Protein AF-A0A8C3KR02-F1 (afdb_monomer)

Sequence (497 aa):
MSRQSVCRSFGGGSRRGYSSCSAIGGGFGGGGGRSRSSYSSFSMSRGFGGGGRCGGFTSKSLHNMGGRMGGFGGPGFGMAGFGGPGRGGPGIQPVQVDTALLQPVHVEIDPQIQQVKNQEKEQIKTLNNQFASFIDKVRFLEQQNKVLSTKWELLQQQGPSGPRKNLDVIFENYIQNLRRQLDAVLGQRGQLESELQNMQQYVEEFKTKYEEEINRRTTAENEFVVLKKDVDCAYMTKVELEAKVGALTDQINFLRCIYEEVRMQTISRDLSVVVSMDNNRHLDLDSIIEEVRRQYEQIAQSSRAEAEAWYQSQYEQLQTTAGRHGDSLRNTKIEIQELTRNIQRLRAEIENVKKQNQQLQAAIAEAEERGEMALKDARVKLEELEGALSKDKEELARLLKEYQELLNIKIALDVEIAMYRKLLEGEENSGTPPLAEPVVEHLLSWLPEGLTAPGWSTWAAPGVLEAGAPSGAVASSSPCPCSPSHLVTPQAHMDFS

Radius of gyration: 73.7 Å; Cα contacts (8 Å, |Δi|>4): 3; chains: 1; bounding box: 179×79×210 Å

InterPro domains:
  IPR003054 Keratin, type II [PR01276] (122-130)
  IPR003054 Keratin, type II [PR01276] (149-161)
  IPR003054 Keratin, type II [PR01276] (196-209)
  IPR003054 Keratin, type II [PR01276] (210-229)
  IPR003054 Keratin, type II [PR01276] (319-336)
  IPR003054 Keratin, type II [PR01276] (370-385)
  IPR032444 Keratin type II head [PF16208] (69-116)
  IPR039008 Intermediate filament, rod domain [PF00038] (119-429)
  IPR039008 Intermediate filament, rod domain [PS51842] (120-431)
  IPR039008 Intermediate filament, rod domain [SM01391] (119-430)

Organism: NCBI:txid425635

Foldseek 3Di:
DDDDDDDDDDDDDDDDDDDDDDDDDDDDDDDDDDDDDDDDDDDDDDDDDDDDDDDDDDDDDDDDDDDDDDDDDDDDDDDDDDDDDDDDDDDDDDDDDPPPDDDDPPPPPPVVVVVVVVVVVVVVVVVVVVVVVVVVVVVVVVVVVVVVVVVVVVVVVVPPPDPDPPVVVVVVVVVVVVVVVVVVVVVVVVVVVVVVVVVVVVVVVVVVVVVVVVVVVVVVVVVVVVVVVVVVVVVVVVVVVVVVVVVVVVVVVVVVVVVVVVVVVVVVVVDDDDDDDDDDDDDPVVVVVVVVVVVVVVVVVVVVVVVVVVVVVVVVVVVVVVVVVVVVVVVVVVVVVVVVVVVVVVVVVVVVVVVVVVVVVVVVVVVVVVVVVVVVVVVVVVVVVVVVVVVVLVVVVVVVVVVVVVVVVVLVVVLVVVVVVVVVVVVVPDDDDDDDDPPVVVSVVPPPPPPPDPPDPPSPDPDDDPDPDDPDDDDDDDDDDDDDDDDDDDDDDDDDD

Mean predicted aligned error: 24.6 Å

pLDDT: mean 70.8, std 27.5, range [25.55, 98.56]

Secondary structure (DSSP, 8-state):
---------------------------------------------------------------------------------------------------S----------HHHHHHHHHHHHHHHHHHHHHHHHHHHHHHHHHHHHHHHHHHHHHHHTSS-S----HHHHHHHHHHHHHHHHHHHHHHHHHHHHHHHHHHHHHHHHHHHHHHHHHHHHHHHHHHHHHHHHHHHHHHHHHHHHHHHHHHHHHHHHHHHHHHHHHHHHHHHTT-------------HHHHHHHHHHHHHHHHHHHHHHHHHHHHHHHHHHHHHHHHHHHHHHHHHHHHHHHHHHHHHHHHHHHHHHHHHHHHHHHHHHHHHHHHHHHHHHHHHHHHHHHHHHHHHHHHHHHHHHHHHHHHHHHHHHHHHHHHHHHHHHHHS-S-------HHHHHHTTS-S----TT-SSS--------------------------------------

Solvent-accessible surface area (backbone atoms only — not comparable to full-atom values): 31986 Å² total; per-residue (Å²): 139,89,82,87,82,87,88,85,88,83,86,85,83,86,87,84,90,83,88,84,88,85,78,86,87,84,87,84,86,87,86,89,83,89,79,88,82,88,85,86,84,88,82,89,84,89,86,85,84,87,88,84,90,81,85,90,87,85,81,88,85,84,89,84,88,88,90,80,82,88,78,89,81,85,84,90,78,88,89,79,90,80,80,87,86,83,84,84,83,81,90,80,80,87,81,82,78,76,86,77,66,93,66,82,79,81,74,79,70,57,71,68,61,56,50,52,54,50,51,51,51,50,51,52,49,52,50,50,52,50,50,51,54,51,53,53,50,51,52,52,51,53,52,51,50,52,54,51,51,55,51,51,52,51,49,58,74,66,38,97,76,64,88,70,79,68,56,64,61,56,53,49,50,51,51,51,51,50,49,53,51,50,52,51,52,51,50,51,48,54,51,51,52,50,52,49,52,52,51,51,49,52,52,53,53,50,50,51,52,50,53,50,48,52,52,51,50,51,50,52,52,52,50,50,55,50,52,50,51,52,51,53,52,50,49,54,52,48,53,56,49,52,51,51,52,50,54,52,50,52,51,53,52,50,53,50,52,50,53,52,50,52,51,51,47,51,66,49,56,80,69,65,86,88,80,88,79,90,76,91,65,95,67,67,60,64,65,52,51,52,50,51,50,51,50,51,52,50,50,52,51,50,54,50,52,50,52,52,52,51,52,50,52,53,50,51,53,52,51,53,50,52,46,52,52,52,50,52,54,50,50,53,51,49,51,52,52,51,52,51,51,50,52,54,52,52,51,53,49,52,53,51,51,51,50,51,49,52,52,51,52,51,52,49,52,53,49,50,52,55,48,50,51,53,49,50,55,51,49,53,54,48,53,53,52,51,53,49,51,51,50,54,51,52,50,50,56,48,52,52,50,55,49,52,53,51,50,52,52,50,54,52,50,52,52,51,53,53,51,53,50,53,54,53,56,53,66,76,54,73,87,80,90,78,78,95,68,72,66,64,63,67,53,60,71,70,52,78,94,78,79,84,71,94,75,75,84,82,80,80,77,89,82,82,88,78,83,80,77,83,88,83,83,85,81,89,79,86,81,87,85,86,89,88,87,80,90,87,86,85,83,88,83,88,82,90,130

Structure (mmCIF, N/CA/C/O backbone):
data_AF-A0A8C3KR02-F1
#
_entry.id   AF-A0A8C3KR02-F1
#
loop_
_atom_site.group_PDB
_atom_site.id
_atom_site.type_symbol
_atom_site.label_atom_id
_atom_site.label_alt_id
_atom_site.label_comp_id
_atom_site.label_asym_id
_atom_site.label_entity_id
_atom_site.label_seq_id
_atom_site.pdbx_PDB_ins_code
_atom_site.Cartn_x
_atom_site.Cartn_y
_atom_site.Cartn_z
_atom_site.occupancy
_atom_site.B_iso_or_equiv
_atom_site.auth_seq_id
_atom_site.auth_comp_id
_atom_site.auth_asym_id
_atom_site.auth_atom_id
_atom_site.pdbx_PDB_model_num
ATOM 1 N N . MET A 1 1 ? -36.364 31.760 49.032 1.00 43.06 1 MET A N 1
ATOM 2 C CA . MET A 1 1 ? -35.545 32.640 49.894 1.00 43.06 1 MET A CA 1
ATOM 3 C C . MET A 1 1 ? -34.137 32.644 49.330 1.00 43.06 1 MET A C 1
ATOM 5 O O . MET A 1 1 ? -33.438 31.648 49.439 1.00 43.06 1 MET A O 1
ATOM 9 N N . SER A 1 2 ? -33.793 33.709 48.611 1.00 34.50 2 SER A N 1
ATOM 10 C CA . SER A 1 2 ? -32.522 33.857 47.902 1.00 34.50 2 SER A CA 1
ATOM 11 C C . SER A 1 2 ? -31.503 34.507 48.838 1.00 34.50 2 SER A C 1
ATOM 13 O O . SER A 1 2 ? -31.826 35.515 49.468 1.00 34.50 2 SER A O 1
ATOM 15 N N . ARG A 1 3 ? -30.297 33.945 48.958 1.00 46.28 3 ARG A N 1
ATOM 16 C CA . ARG A 1 3 ? -29.168 34.595 49.637 1.00 46.28 3 ARG A CA 1
ATOM 17 C C . ARG A 1 3 ? -27.992 34.709 48.674 1.00 46.28 3 ARG A C 1
ATOM 19 O O . ARG A 1 3 ? -27.357 33.722 48.325 1.00 46.28 3 ARG A O 1
ATOM 26 N N . GLN A 1 4 ? -27.751 35.948 48.261 1.00 43.50 4 GLN A N 1
ATOM 27 C CA . GLN A 1 4 ? -26.507 36.440 47.680 1.00 43.50 4 GLN A CA 1
ATOM 28 C C . GLN A 1 4 ? -25.449 36.641 48.777 1.00 43.50 4 GLN A C 1
ATOM 30 O O . GLN A 1 4 ? -25.797 37.095 49.865 1.00 43.50 4 GLN A O 1
ATOM 35 N N . SER A 1 5 ? -24.176 36.404 48.443 1.00 36.44 5 SER A N 1
ATOM 36 C CA . SER A 1 5 ? -22.989 37.181 48.875 1.00 36.44 5 SER A CA 1
ATOM 37 C C . SER A 1 5 ? -21.743 36.511 48.265 1.00 36.44 5 SER A C 1
ATOM 39 O O . SER A 1 5 ? -21.432 35.381 48.621 1.00 36.44 5 SER A O 1
ATOM 41 N N . VAL A 1 6 ? -21.198 37.002 47.149 1.00 35.16 6 VAL A N 1
ATOM 42 C CA . VAL A 1 6 ? -20.164 38.053 47.001 1.00 35.16 6 VAL A CA 1
ATOM 43 C C . VAL A 1 6 ? -18.761 37.651 47.493 1.00 35.16 6 VAL A C 1
ATOM 45 O O . VAL A 1 6 ? -18.542 37.234 48.624 1.00 35.16 6 VAL A O 1
ATOM 48 N N . CYS A 1 7 ? -17.838 37.841 46.551 1.00 33.59 7 CYS A N 1
ATOM 49 C CA . CYS A 1 7 ? -16.420 37.528 46.437 1.00 33.59 7 CYS A CA 1
ATOM 50 C C . CYS A 1 7 ? -15.492 38.112 47.513 1.00 33.59 7 CYS A C 1
ATOM 52 O O . CYS A 1 7 ? -15.730 39.219 47.992 1.00 33.59 7 CYS A O 1
ATOM 54 N N . ARG A 1 8 ? -14.315 37.485 47.695 1.00 33.56 8 ARG A N 1
ATOM 55 C CA . ARG A 1 8 ? -13.036 38.197 47.897 1.00 33.56 8 ARG A CA 1
ATOM 56 C C . ARG A 1 8 ? -11.875 37.477 47.205 1.00 33.56 8 ARG A C 1
ATOM 58 O O . ARG A 1 8 ? -11.567 36.333 47.512 1.00 33.56 8 ARG A O 1
ATOM 65 N N . SER A 1 9 ? -11.244 38.202 46.287 1.00 32.78 9 SER A N 1
ATOM 66 C CA . SER A 1 9 ? -9.904 37.949 45.762 1.00 32.78 9 SER A CA 1
ATOM 67 C C . SER A 1 9 ? -8.890 38.638 46.680 1.00 32.78 9 SER A C 1
ATOM 69 O O . SER A 1 9 ? -9.149 39.750 47.144 1.00 32.78 9 SER A O 1
ATOM 71 N N . PHE A 1 10 ? -7.751 37.996 46.938 1.00 35.19 10 PHE A N 1
ATOM 72 C CA . PHE A 1 10 ? -6.572 38.625 47.530 1.00 35.19 10 PHE A CA 1
ATOM 73 C C . PHE A 1 10 ? -5.350 38.159 46.741 1.00 35.19 10 PHE A C 1
ATOM 75 O O . PHE A 1 10 ? -5.092 36.963 46.623 1.00 35.19 10 PHE A O 1
ATOM 82 N N . GLY A 1 11 ? -4.644 39.117 46.147 1.00 33.00 11 GLY A N 1
ATOM 83 C CA . GLY A 1 11 ? -3.400 38.885 45.429 1.00 33.00 11 GLY A CA 1
ATOM 84 C C . GLY A 1 11 ? -2.168 39.043 46.318 1.00 33.00 11 GLY A C 1
ATOM 85 O O . GLY A 1 11 ? -2.238 39.596 47.413 1.00 33.00 11 GLY A O 1
ATOM 86 N N . GLY A 1 12 ? -1.025 38.642 45.755 1.00 31.91 12 GLY A N 1
ATOM 87 C CA . GLY A 1 12 ? 0.274 39.247 46.049 1.00 31.91 12 GLY A CA 1
ATOM 88 C C . GLY A 1 12 ? 1.357 38.311 46.592 1.00 31.91 12 GLY A C 1
ATOM 89 O O . GLY A 1 12 ? 1.316 37.925 47.751 1.00 31.91 12 GLY A O 1
ATOM 90 N N . GLY A 1 13 ? 2.415 38.111 45.792 1.00 30.73 13 GLY A N 1
ATOM 91 C CA . GLY A 1 13 ? 3.779 38.319 46.302 1.00 30.73 13 GLY A CA 1
ATOM 92 C C . GLY A 1 13 ? 4.777 37.150 46.317 1.00 30.73 13 GLY A C 1
ATOM 93 O O . GLY A 1 13 ? 4.889 36.444 47.303 1.00 30.73 13 GLY A O 1
ATOM 94 N N . SER A 1 14 ? 5.647 37.140 45.296 1.00 33.50 14 SER A N 1
ATOM 95 C CA . SER A 1 14 ? 7.126 37.070 45.383 1.00 33.50 14 SER A CA 1
ATOM 96 C C . SER A 1 14 ? 7.894 35.808 45.860 1.00 33.50 14 SER A C 1
ATOM 98 O O . SER A 1 14 ? 7.999 35.529 47.046 1.00 33.50 14 SER A O 1
ATOM 100 N N . ARG A 1 15 ? 8.702 35.306 44.902 1.00 35.88 15 ARG A N 1
ATOM 101 C CA . ARG A 1 15 ? 10.182 35.116 44.924 1.00 35.88 15 ARG A CA 1
ATOM 102 C C . ARG A 1 15 ? 10.842 33.817 45.445 1.00 35.88 15 ARG A C 1
ATOM 104 O O . ARG A 1 15 ? 10.604 33.366 46.552 1.00 35.88 15 ARG A O 1
ATOM 111 N N . ARG A 1 16 ? 11.888 33.463 44.662 1.00 35.78 16 ARG A N 1
ATOM 112 C CA . ARG A 1 16 ? 13.073 32.585 44.871 1.00 35.78 16 ARG A CA 1
ATOM 113 C C . ARG A 1 16 ? 12.805 31.079 44.719 1.00 35.78 16 ARG A C 1
ATOM 115 O O . ARG A 1 16 ? 11.936 30.547 45.378 1.00 35.78 16 ARG A O 1
ATOM 122 N N . GLY A 1 17 ? 13.477 30.314 43.855 1.00 31.92 17 GLY A N 1
ATOM 123 C CA . GLY A 1 17 ? 14.781 30.476 43.208 1.00 31.92 17 GLY A CA 1
ATOM 124 C C . GLY A 1 17 ? 15.838 29.681 43.973 1.00 31.92 17 GLY A C 1
ATOM 125 O O . GLY A 1 17 ? 16.408 30.221 44.912 1.00 31.92 17 GLY A O 1
ATOM 126 N N . TYR A 1 18 ? 16.098 28.439 43.552 1.00 31.58 18 TYR A N 1
ATOM 127 C CA . TYR A 1 18 ? 17.292 27.675 43.920 1.00 31.58 18 TYR A CA 1
ATOM 128 C C . TYR A 1 18 ? 17.783 26.863 42.718 1.00 31.58 18 TYR A C 1
ATOM 130 O O . TYR A 1 18 ? 17.163 25.885 42.309 1.00 31.58 18 TYR A O 1
ATOM 138 N N . SER A 1 19 ? 18.918 27.301 42.177 1.00 34.81 19 SER A N 1
ATOM 139 C CA . SER A 1 19 ? 19.877 26.459 41.465 1.00 34.81 19 SER A CA 1
ATOM 140 C C . SER A 1 19 ? 20.899 25.962 42.482 1.00 34.81 19 SER A C 1
ATOM 142 O O . SER A 1 19 ? 21.308 26.718 43.365 1.00 34.81 19 SER A O 1
ATOM 144 N N . SER A 1 20 ? 21.360 24.724 42.347 1.00 30.50 20 SER A N 1
ATOM 145 C CA . SER A 1 20 ? 22.614 24.266 42.950 1.00 30.50 20 SER A CA 1
ATOM 146 C C . SER A 1 20 ? 23.207 23.168 42.078 1.00 30.50 20 SER A C 1
ATOM 148 O O . SER A 1 20 ? 22.753 22.029 42.074 1.00 30.50 20 SER A O 1
ATOM 150 N N . CYS A 1 21 ? 24.210 23.562 41.305 1.00 31.88 21 CYS A N 1
ATOM 151 C CA . CYS A 1 21 ? 25.219 22.708 40.708 1.00 31.88 21 CYS A CA 1
ATOM 152 C C . CYS A 1 21 ? 26.431 22.666 41.649 1.00 31.88 21 CYS A C 1
ATOM 154 O O . CYS A 1 21 ? 26.910 23.724 42.041 1.00 31.88 21 CYS A O 1
ATOM 156 N N . SER A 1 22 ? 26.916 21.463 41.951 1.00 28.89 22 SER A N 1
ATOM 157 C CA . SER A 1 22 ? 28.248 21.116 42.475 1.00 28.89 22 SER A CA 1
ATOM 158 C C . SER A 1 22 ? 28.354 19.589 42.373 1.00 28.89 22 SER A C 1
ATOM 160 O O . SER A 1 22 ? 27.347 18.919 42.562 1.00 28.89 22 SER A O 1
ATOM 162 N N . ALA A 1 23 ? 29.474 18.907 42.185 1.00 33.25 23 ALA A N 1
ATOM 163 C CA . ALA A 1 23 ? 30.805 19.170 41.665 1.00 33.25 23 ALA A CA 1
ATOM 164 C C . ALA A 1 23 ? 31.524 17.802 41.772 1.00 33.25 23 ALA A C 1
ATOM 166 O O . ALA A 1 23 ? 31.341 17.104 42.761 1.00 33.25 23 ALA A O 1
ATOM 167 N N . ILE A 1 24 ? 32.346 17.473 40.771 1.00 31.27 24 ILE A N 1
ATOM 168 C CA . ILE A 1 24 ? 33.651 16.789 40.886 1.00 31.27 24 ILE A CA 1
ATOM 169 C C . ILE A 1 24 ? 33.715 15.363 41.495 1.00 31.27 24 ILE A C 1
ATOM 171 O O . ILE A 1 24 ? 33.641 15.171 42.700 1.00 31.27 24 ILE A O 1
ATOM 175 N N . GLY A 1 25 ? 34.122 14.413 40.639 1.00 27.72 25 GLY A N 1
ATOM 176 C CA . GLY A 1 25 ? 35.453 13.795 40.757 1.00 27.72 25 GLY A CA 1
ATOM 177 C C . GLY A 1 25 ? 35.566 12.361 41.286 1.00 27.72 25 GLY A C 1
ATOM 178 O O . GLY A 1 25 ? 35.037 12.024 42.335 1.00 27.72 25 GLY A O 1
ATOM 179 N N . GLY A 1 26 ? 36.407 11.572 40.604 1.00 30.08 26 GLY A N 1
ATOM 180 C CA . GLY A 1 26 ? 37.157 10.468 41.219 1.00 30.08 26 GLY A CA 1
ATOM 181 C C . GLY A 1 26 ? 36.886 9.088 40.626 1.00 30.08 26 GLY A C 1
ATOM 182 O O . GLY A 1 26 ? 35.818 8.527 40.820 1.00 30.08 26 GLY A O 1
ATOM 183 N N . GLY A 1 27 ? 37.874 8.550 39.907 1.00 29.83 27 GLY A N 1
ATOM 184 C CA . GLY A 1 27 ? 37.840 7.228 39.280 1.00 29.83 27 GLY A CA 1
ATOM 185 C C . GLY A 1 27 ? 38.428 6.087 40.122 1.00 29.83 27 GLY A C 1
ATOM 186 O O . GLY A 1 27 ? 38.728 6.249 41.299 1.00 29.83 27 GLY A O 1
ATOM 187 N N . PHE A 1 28 ? 38.682 4.994 39.389 1.00 31.14 28 PHE A N 1
ATOM 188 C CA . PHE A 1 28 ? 39.521 3.810 39.648 1.00 31.14 28 PHE A CA 1
ATOM 189 C C . PHE A 1 28 ? 38.891 2.506 40.177 1.00 31.14 28 PHE A C 1
ATOM 191 O O . PHE A 1 28 ? 38.350 2.439 41.271 1.00 31.14 28 PHE A O 1
ATOM 198 N N . GLY A 1 29 ? 39.163 1.443 39.396 1.00 28.86 29 GLY A N 1
ATOM 199 C CA . GLY A 1 29 ? 39.239 0.028 39.789 1.00 28.86 29 GLY A CA 1
ATOM 200 C C . GLY A 1 29 ? 37.941 -0.753 39.562 1.00 28.86 29 GLY A C 1
ATOM 201 O O . GLY A 1 29 ? 36.930 -0.429 40.155 1.00 28.86 29 GLY A O 1
ATOM 202 N N . GLY A 1 30 ? 37.833 -1.788 38.729 1.00 29.50 30 GLY A N 1
ATOM 203 C CA . GLY A 1 30 ? 38.824 -2.686 38.142 1.00 29.50 30 GLY A CA 1
ATOM 204 C C . GLY A 1 30 ? 38.419 -4.132 38.461 1.00 29.50 30 GLY A C 1
ATOM 205 O O . GLY A 1 30 ? 38.300 -4.471 39.631 1.00 29.50 30 GLY A O 1
ATOM 206 N N . GLY A 1 31 ? 38.255 -4.984 37.440 1.00 28.22 31 GLY A N 1
ATOM 207 C CA . GLY A 1 31 ? 38.423 -6.437 37.599 1.00 28.22 31 GLY A CA 1
ATOM 208 C C . GLY A 1 31 ? 37.306 -7.359 37.093 1.00 28.22 31 GLY A C 1
ATOM 209 O O . GLY A 1 31 ? 36.313 -7.565 37.776 1.00 28.22 31 GLY A O 1
ATOM 210 N N . GLY A 1 32 ? 37.592 -8.032 35.968 1.00 28.09 32 GLY A N 1
ATOM 211 C CA . GLY A 1 32 ? 37.080 -9.365 35.602 1.00 28.09 32 GLY A CA 1
ATOM 212 C C . GLY A 1 32 ? 35.785 -9.368 34.780 1.00 28.09 32 GLY A C 1
ATOM 213 O O . GLY A 1 32 ? 34.784 -8.825 35.203 1.00 28.09 32 GLY A O 1
ATOM 214 N N . GLY A 1 33 ? 35.678 -9.975 33.599 1.00 29.08 33 GLY A N 1
ATOM 215 C CA . GLY A 1 33 ? 36.533 -10.916 32.880 1.00 29.08 33 GLY A CA 1
ATOM 216 C C . GLY A 1 33 ? 35.634 -11.918 32.136 1.00 29.08 33 GLY A C 1
ATOM 217 O O . GLY A 1 33 ? 34.618 -12.324 32.691 1.00 29.08 33 GLY A O 1
ATOM 218 N N . ARG A 1 34 ? 36.080 -12.372 30.948 1.00 33.00 34 ARG A N 1
ATOM 219 C CA . ARG A 1 34 ? 35.473 -13.385 30.036 1.00 33.00 34 ARG A CA 1
ATOM 220 C C . ARG A 1 34 ? 34.413 -12.805 29.076 1.00 33.00 34 ARG A C 1
ATOM 222 O O . ARG A 1 34 ? 33.537 -12.083 29.507 1.00 33.00 34 ARG A O 1
ATOM 229 N N . SER A 1 35 ? 34.398 -13.063 27.767 1.00 30.89 35 SER A N 1
ATOM 230 C CA . SER A 1 35 ? 35.192 -13.949 26.912 1.00 30.89 35 SER A CA 1
ATOM 231 C C . SER A 1 35 ? 35.087 -13.518 25.441 1.00 30.89 35 SER A C 1
ATOM 233 O O . SER A 1 35 ? 34.044 -13.069 24.983 1.00 30.89 35 SER A O 1
ATOM 235 N N . ARG A 1 36 ? 36.209 -13.721 24.743 1.00 30.36 36 ARG A N 1
ATOM 236 C CA . ARG A 1 36 ? 36.443 -13.941 23.305 1.00 30.36 36 ARG A CA 1
ATOM 237 C C . ARG A 1 36 ? 35.217 -14.115 22.393 1.00 30.36 36 ARG A C 1
ATOM 239 O O . ARG A 1 36 ? 34.425 -15.028 22.602 1.00 30.36 36 ARG A O 1
ATOM 246 N N . SER A 1 37 ? 35.260 -13.449 21.238 1.00 29.62 37 SER A N 1
ATOM 247 C CA . SER A 1 37 ? 35.497 -14.132 19.950 1.00 29.62 37 SER A CA 1
ATOM 248 C C . SER A 1 37 ? 35.907 -13.129 18.871 1.00 29.62 37 SER A C 1
ATOM 250 O O . SER A 1 37 ? 35.108 -12.316 18.421 1.00 29.62 37 SER A O 1
ATOM 252 N N . SER A 1 38 ? 37.174 -13.207 18.465 1.00 28.91 38 SER A N 1
ATOM 253 C CA . SER A 1 38 ? 37.642 -12.703 17.177 1.00 28.91 38 SER A CA 1
ATOM 254 C C . SER A 1 38 ? 37.255 -13.713 16.102 1.00 28.91 38 SER A C 1
ATOM 256 O O . SER A 1 38 ? 37.444 -14.911 16.305 1.00 28.91 38 SER A O 1
ATOM 258 N N . TYR A 1 39 ? 36.824 -13.236 14.939 1.00 30.02 39 TYR A N 1
ATOM 259 C CA . TYR A 1 39 ? 37.048 -13.958 13.696 1.00 30.02 39 TYR A CA 1
ATOM 260 C C . TYR A 1 39 ? 37.765 -13.027 12.719 1.00 30.02 39 TYR A C 1
ATOM 262 O O . TYR A 1 39 ? 37.306 -11.939 12.384 1.00 30.02 39 TYR A O 1
ATOM 270 N N . SER A 1 40 ? 38.937 -13.469 12.290 1.00 28.64 40 SER A N 1
ATOM 271 C CA . SER A 1 40 ? 39.542 -13.115 11.019 1.00 28.64 40 SER A CA 1
ATOM 272 C C . SER A 1 40 ? 39.774 -14.433 10.294 1.00 28.64 40 SER A C 1
ATOM 274 O O . SER A 1 40 ? 40.374 -15.340 10.867 1.00 28.64 40 SER A O 1
ATOM 276 N N . SER A 1 41 ? 39.261 -14.574 9.072 1.00 28.03 41 SER A N 1
ATOM 277 C CA . SER A 1 41 ? 39.930 -15.247 7.945 1.00 28.03 41 SER A CA 1
ATOM 278 C C . SER A 1 41 ? 39.012 -15.342 6.720 1.00 28.03 41 SER A C 1
ATOM 280 O O . SER A 1 41 ? 37.899 -15.847 6.770 1.00 28.03 41 SER A O 1
ATOM 282 N N . PHE A 1 42 ? 39.528 -14.783 5.628 1.00 28.22 42 PHE A N 1
ATOM 283 C CA . PHE A 1 42 ? 39.609 -15.328 4.272 1.00 28.22 42 PHE A CA 1
ATOM 284 C C . PHE A 1 42 ? 38.684 -16.484 3.814 1.00 28.22 42 PHE A C 1
ATOM 286 O O . PHE A 1 42 ? 38.754 -17.604 4.309 1.00 28.22 42 PHE A O 1
ATOM 293 N N . SER A 1 43 ? 38.094 -16.224 2.638 1.00 25.55 43 SER A N 1
ATOM 294 C CA . SER A 1 43 ? 38.132 -17.035 1.400 1.00 25.55 43 SER A CA 1
ATOM 295 C C . SER A 1 43 ? 36.917 -17.882 0.987 1.00 25.55 43 SER A C 1
ATOM 297 O O . SER A 1 43 ? 36.469 -18.747 1.725 1.00 25.55 43 SER A O 1
ATOM 299 N N . MET A 1 44 ? 36.555 -17.680 -0.299 1.00 26.94 44 MET A N 1
ATOM 300 C CA . MET A 1 44 ? 36.067 -18.660 -1.295 1.00 26.94 44 MET A CA 1
ATOM 301 C C . MET A 1 44 ? 34.646 -19.250 -1.073 1.00 26.94 44 MET A C 1
ATOM 303 O O . MET A 1 44 ? 34.313 -19.677 0.015 1.00 26.94 44 MET A O 1
ATOM 307 N N . SER A 1 45 ? 33.712 -19.362 -2.033 1.00 29.02 45 SER A N 1
ATOM 308 C CA . SER A 1 45 ? 33.734 -19.396 -3.504 1.00 29.02 45 SER A CA 1
ATOM 309 C C . SER A 1 45 ? 32.292 -19.401 -4.086 1.00 29.02 45 SER A C 1
ATOM 311 O O . SER A 1 45 ? 31.350 -19.733 -3.376 1.00 29.02 45 SER A O 1
ATOM 313 N N . ARG A 1 46 ? 32.211 -19.271 -5.428 1.00 30.75 46 ARG A N 1
ATOM 314 C CA . ARG A 1 46 ? 31.170 -19.740 -6.392 1.00 30.75 46 ARG A CA 1
ATOM 315 C C . ARG A 1 46 ? 29.971 -18.796 -6.628 1.00 30.75 46 ARG A C 1
ATOM 317 O O . ARG A 1 46 ? 29.336 -18.363 -5.688 1.00 30.75 46 ARG A O 1
ATOM 324 N N . GLY A 1 47 ? 29.576 -18.491 -7.866 1.00 28.23 47 GLY A N 1
ATOM 325 C CA . GLY A 1 47 ? 30.096 -18.951 -9.151 1.00 28.23 47 GLY A CA 1
ATOM 326 C C . GLY A 1 47 ? 29.352 -18.357 -10.351 1.00 28.23 47 GLY A C 1
ATOM 327 O O . GLY A 1 47 ? 28.166 -18.075 -10.277 1.00 28.23 47 GLY A O 1
ATOM 328 N N . PHE A 1 48 ? 30.091 -18.205 -11.446 1.00 34.97 48 PHE A N 1
ATOM 329 C CA . PHE A 1 48 ? 29.678 -18.268 -12.853 1.00 34.97 48 PHE A CA 1
ATOM 330 C C . PHE A 1 48 ? 31.022 -18.376 -13.608 1.00 34.97 48 PHE A C 1
ATOM 332 O O . PHE A 1 48 ? 31.925 -17.591 -13.345 1.00 34.97 48 PHE A O 1
ATOM 339 N N . GLY A 1 49 ? 31.351 -19.367 -14.431 1.00 30.73 49 GLY A N 1
ATOM 340 C CA . GLY A 1 49 ? 30.517 -20.285 -15.191 1.00 30.73 49 GLY A CA 1
ATOM 341 C C . GLY A 1 49 ? 30.759 -20.049 -16.684 1.00 30.73 49 GLY A C 1
ATOM 342 O O . GLY A 1 49 ? 29.943 -19.392 -17.309 1.00 30.73 49 GLY A O 1
ATOM 343 N N . GLY A 1 50 ? 31.870 -20.589 -17.216 1.00 32.84 50 GLY A N 1
ATOM 344 C CA . GLY A 1 50 ? 32.182 -20.748 -18.655 1.00 32.84 50 GLY A CA 1
ATOM 345 C C . GLY A 1 50 ? 32.837 -19.531 -19.338 1.00 32.84 50 GLY A C 1
ATOM 346 O O . GLY A 1 50 ? 32.350 -18.424 -19.208 1.00 32.84 50 GLY A O 1
ATOM 347 N N . GLY A 1 51 ? 33.948 -19.596 -20.080 1.00 30.53 51 GLY A N 1
ATOM 348 C CA . GLY A 1 51 ? 34.741 -20.715 -20.594 1.00 30.53 51 GLY A CA 1
ATOM 349 C C . GLY A 1 51 ? 34.805 -20.704 -22.132 1.00 30.53 51 GLY A C 1
ATOM 350 O O . GLY A 1 51 ? 33.846 -21.124 -22.762 1.00 30.53 51 GLY A O 1
ATOM 351 N N . GLY A 1 52 ? 35.954 -20.311 -22.710 1.00 30.11 52 GLY A N 1
ATOM 352 C CA . GLY A 1 52 ? 36.363 -20.613 -24.102 1.00 30.11 52 GLY A CA 1
ATOM 353 C C . GLY A 1 52 ? 36.631 -19.386 -24.993 1.00 30.11 52 GLY A C 1
ATOM 354 O O . GLY A 1 52 ? 35.680 -18.758 -25.423 1.00 30.11 52 GLY A O 1
ATOM 355 N N . ARG A 1 53 ? 37.893 -18.930 -25.159 1.00 33.50 53 ARG A N 1
ATOM 356 C CA . ARG A 1 53 ? 38.861 -19.263 -26.256 1.00 33.50 53 ARG A CA 1
ATOM 357 C C . ARG A 1 53 ? 38.510 -18.533 -27.582 1.00 33.50 53 ARG A C 1
ATOM 359 O O . ARG A 1 53 ? 37.376 -18.625 -28.008 1.00 33.50 53 ARG A O 1
ATOM 366 N N . CYS A 1 54 ? 39.362 -17.775 -28.287 1.00 29.69 54 CYS A N 1
ATOM 367 C CA . CYS A 1 54 ? 40.773 -17.939 -28.677 1.00 29.69 54 CYS A CA 1
ATOM 368 C C . CYS A 1 54 ? 41.373 -16.616 -29.233 1.00 29.69 54 CYS A C 1
ATOM 370 O O . CYS A 1 54 ? 40.637 -15.825 -29.807 1.00 29.69 54 CYS A O 1
ATOM 372 N N . GLY A 1 55 ? 42.712 -16.490 -29.176 1.00 31.67 55 GLY A N 1
ATOM 373 C CA . GLY A 1 55 ? 43.579 -15.679 -30.065 1.00 31.67 55 GLY A CA 1
ATOM 374 C C . GLY A 1 55 ? 43.560 -14.162 -29.820 1.00 31.67 55 GLY A C 1
ATOM 375 O O . GLY A 1 55 ? 42.567 -13.511 -30.081 1.00 31.67 55 GLY A O 1
ATOM 376 N N . GLY A 1 56 ? 44.587 -13.490 -29.300 1.00 30.80 56 GLY A N 1
ATOM 377 C CA . GLY A 1 56 ? 46.018 -13.674 -29.502 1.00 30.80 56 GLY A CA 1
ATOM 378 C C . GLY A 1 56 ? 46.508 -12.628 -30.501 1.00 30.80 56 GLY A C 1
ATOM 379 O O . GLY A 1 56 ? 46.459 -12.902 -31.684 1.00 30.80 56 GLY A O 1
ATOM 380 N N . PHE A 1 57 ? 46.954 -11.458 -30.032 1.00 31.81 57 PHE A N 1
ATOM 381 C CA . PHE A 1 57 ? 48.122 -10.744 -30.564 1.00 31.81 57 PHE A CA 1
ATOM 382 C C . PHE A 1 57 ? 48.598 -9.692 -29.552 1.00 31.81 57 PHE A C 1
ATOM 384 O O . PHE A 1 57 ? 47.842 -9.159 -28.744 1.00 31.81 57 PHE A O 1
ATOM 391 N N . THR A 1 58 ? 49.909 -9.530 -29.552 1.00 30.50 58 THR A N 1
ATOM 392 C CA . THR A 1 58 ? 50.805 -9.071 -28.493 1.00 30.50 58 THR A CA 1
ATOM 393 C C . THR A 1 58 ? 51.013 -7.561 -28.431 1.00 30.50 58 THR A C 1
ATOM 395 O O . THR A 1 58 ? 50.881 -6.845 -29.418 1.00 30.50 58 THR A O 1
ATOM 398 N N . SER A 1 59 ? 51.446 -7.106 -27.257 1.00 31.14 59 SER A N 1
ATOM 399 C CA . SER A 1 59 ? 51.871 -5.741 -26.951 1.00 31.14 59 SER A CA 1
ATOM 400 C C . SER A 1 59 ? 53.361 -5.493 -27.255 1.00 31.14 59 SER A C 1
ATOM 402 O O . SER A 1 59 ? 54.172 -6.395 -27.079 1.00 31.14 59 SER A O 1
ATOM 404 N N . LYS A 1 60 ? 53.687 -4.214 -27.522 1.00 32.91 60 LYS A N 1
ATOM 405 C CA . LYS A 1 60 ? 54.947 -3.477 -27.240 1.00 32.91 60 LYS A CA 1
ATOM 406 C C . LYS A 1 60 ? 56.252 -3.924 -27.933 1.00 32.91 60 LYS A C 1
ATOM 408 O O . LYS A 1 60 ? 56.771 -4.992 -27.651 1.00 32.91 60 LYS A O 1
ATOM 413 N N . SER A 1 61 ? 56.909 -2.990 -28.636 1.00 29.12 61 SER A N 1
ATOM 414 C CA . SER A 1 61 ? 58.148 -2.323 -28.164 1.00 29.12 61 SER A CA 1
ATOM 415 C C . SER A 1 61 ? 58.955 -1.657 -29.293 1.00 29.12 61 SER A C 1
ATOM 417 O O . SER A 1 61 ? 59.019 -2.139 -30.416 1.00 29.12 61 SER A O 1
ATOM 419 N N . LEU A 1 62 ? 59.588 -0.552 -28.896 1.00 30.62 62 LEU A N 1
ATOM 420 C CA . LEU A 1 62 ? 60.590 0.310 -29.524 1.00 30.62 62 LEU A CA 1
ATOM 421 C C . LEU A 1 62 ? 61.859 -0.377 -30.093 1.00 30.62 62 LEU A C 1
ATOM 423 O O . LEU A 1 62 ? 62.310 -1.390 -29.568 1.00 30.62 62 LEU A O 1
ATOM 427 N N . HIS A 1 63 ? 62.493 0.379 -31.010 1.00 29.38 63 HIS A N 1
ATOM 428 C CA . HIS A 1 63 ? 63.938 0.539 -31.310 1.00 29.38 63 HIS A CA 1
ATOM 429 C C . HIS A 1 63 ? 64.735 -0.569 -32.028 1.00 29.38 63 HIS A C 1
ATOM 431 O O . HIS A 1 63 ? 65.040 -1.600 -31.445 1.00 29.38 63 HIS A O 1
ATOM 437 N N . ASN A 1 64 ? 65.203 -0.264 -33.252 1.00 32.66 64 ASN A N 1
ATOM 438 C CA . ASN A 1 64 ? 66.614 -0.073 -33.693 1.00 32.66 64 ASN A CA 1
ATOM 439 C C . ASN A 1 64 ? 66.628 -0.050 -35.244 1.00 32.66 64 ASN A C 1
ATOM 441 O O . ASN A 1 64 ? 66.001 -0.896 -35.865 1.00 32.66 64 ASN A O 1
ATOM 445 N N . MET A 1 65 ? 67.103 1.005 -35.917 1.00 30.38 65 MET A N 1
ATOM 446 C CA . MET A 1 65 ? 68.505 1.343 -36.246 1.00 30.38 65 MET A CA 1
ATOM 447 C C . MET A 1 65 ? 69.077 0.545 -37.437 1.00 30.38 65 MET A C 1
ATOM 449 O O . MET A 1 65 ? 69.214 -0.671 -37.376 1.00 30.38 65 MET A O 1
ATOM 453 N N . GLY A 1 66 ? 69.490 1.289 -38.474 1.00 30.23 66 GLY A N 1
ATOM 454 C CA . GLY A 1 66 ? 70.255 0.839 -39.650 1.00 30.23 66 GLY A CA 1
ATOM 455 C C . GLY A 1 66 ? 69.427 0.952 -40.938 1.00 30.23 66 GLY A C 1
ATOM 456 O O . GLY A 1 66 ? 68.385 0.331 -41.039 1.00 30.23 66 GLY A O 1
ATOM 457 N N . GLY A 1 67 ? 69.745 1.743 -41.963 1.00 29.91 67 GLY A N 1
ATOM 458 C CA . GLY A 1 67 ? 71.017 2.315 -42.399 1.00 29.91 67 GLY A CA 1
ATOM 459 C C . GLY A 1 67 ? 71.342 1.792 -43.806 1.00 29.91 67 GLY A C 1
ATOM 460 O O . GLY A 1 67 ? 71.610 0.604 -43.937 1.00 29.91 67 GLY A O 1
ATOM 461 N N . ARG A 1 68 ? 71.289 2.668 -44.828 1.00 33.97 68 ARG A N 1
ATOM 462 C CA . ARG A 1 68 ? 71.993 2.667 -46.147 1.00 33.97 68 ARG A CA 1
ATOM 463 C C . ARG A 1 68 ? 71.217 3.597 -47.097 1.00 33.97 68 ARG A C 1
ATOM 465 O O . ARG A 1 68 ? 70.027 3.390 -47.269 1.00 33.97 68 ARG A O 1
ATOM 472 N N . MET A 1 69 ? 71.722 4.679 -47.699 1.00 29.72 69 MET A N 1
ATOM 473 C CA . MET A 1 69 ? 73.066 5.147 -48.089 1.00 29.72 69 MET A CA 1
ATOM 474 C C . MET A 1 69 ? 73.806 4.235 -49.083 1.00 29.72 69 MET A C 1
ATOM 476 O O . MET A 1 69 ? 74.307 3.183 -48.693 1.00 29.72 69 MET A O 1
ATOM 480 N N . GLY A 1 70 ? 73.936 4.736 -50.325 1.00 30.52 70 GLY A N 1
ATOM 481 C CA . GLY A 1 70 ? 74.952 4.398 -51.339 1.00 30.52 70 GLY A CA 1
ATOM 482 C C . GLY A 1 70 ? 74.826 3.013 -51.990 1.00 30.52 70 GLY A C 1
ATOM 483 O O . GLY A 1 70 ? 74.604 2.021 -51.311 1.00 30.52 70 GLY A O 1
ATOM 484 N N . GLY A 1 71 ? 75.000 2.830 -53.295 1.00 29.77 71 GLY A N 1
ATOM 485 C CA . GLY A 1 71 ? 75.600 3.668 -54.327 1.00 29.77 71 GLY A CA 1
ATOM 486 C C . GLY A 1 71 ? 76.291 2.757 -55.354 1.00 29.77 71 GLY A C 1
ATOM 487 O O . GLY A 1 71 ? 76.653 1.635 -55.020 1.00 29.77 71 GLY A O 1
ATOM 488 N N . PHE A 1 72 ? 76.503 3.302 -56.555 1.00 28.75 72 PHE A N 1
ATOM 489 C CA . PHE A 1 72 ? 77.540 2.948 -57.536 1.00 28.75 72 PHE A CA 1
ATOM 490 C C . PHE A 1 72 ? 77.557 1.573 -58.228 1.00 28.75 72 PHE A C 1
ATOM 492 O O . PHE A 1 72 ? 77.649 0.525 -57.602 1.00 28.75 72 PHE A O 1
ATOM 499 N N . GLY A 1 73 ? 77.717 1.645 -59.557 1.00 29.61 73 GLY A N 1
ATOM 500 C CA . GLY A 1 73 ? 78.642 0.771 -60.285 1.00 29.61 73 GLY A CA 1
ATOM 501 C C . GLY A 1 73 ? 78.102 0.189 -61.590 1.00 29.61 73 GLY A C 1
ATOM 502 O O . GLY A 1 73 ? 77.528 -0.891 -61.574 1.00 29.61 73 GLY A O 1
ATOM 503 N N . GLY A 1 74 ? 78.338 0.879 -62.717 1.00 35.91 74 GLY A N 1
ATOM 504 C CA . GLY A 1 74 ? 78.315 0.286 -64.070 1.00 35.91 74 GLY A CA 1
ATOM 505 C C . GLY A 1 74 ? 79.482 -0.705 -64.290 1.00 35.91 74 GLY A C 1
ATOM 506 O O . GLY A 1 74 ? 80.067 -1.119 -63.289 1.00 35.91 74 GLY A O 1
ATOM 507 N N . PRO A 1 75 ? 79.909 -1.054 -65.533 1.00 46.06 75 PRO A N 1
ATOM 508 C CA . 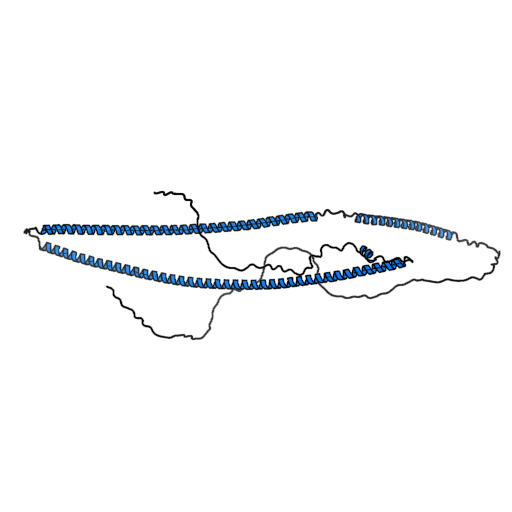PRO A 1 75 ? 79.964 -0.156 -66.702 1.00 46.06 75 PRO A CA 1
ATOM 509 C C . PRO A 1 75 ? 79.745 -0.793 -68.105 1.00 46.06 75 PRO A C 1
ATOM 511 O O . PRO A 1 75 ? 79.739 -2.006 -68.269 1.00 46.06 75 PRO A O 1
ATOM 514 N N . GLY A 1 76 ? 79.724 0.083 -69.125 1.00 33.72 76 GLY A N 1
ATOM 515 C CA . GLY A 1 76 ? 80.306 -0.148 -70.466 1.00 33.72 76 GLY A CA 1
ATOM 516 C C . GLY A 1 76 ? 79.414 -0.884 -71.475 1.00 33.72 76 GLY A C 1
ATOM 517 O O . GLY A 1 76 ? 78.754 -1.848 -71.127 1.00 33.72 76 GLY A O 1
ATOM 518 N N . PHE A 1 77 ? 79.313 -0.526 -72.756 1.00 35.44 77 PHE A N 1
ATOM 519 C CA . PHE A 1 77 ? 80.070 0.337 -73.681 1.00 35.44 77 PHE A CA 1
ATOM 520 C C . PHE A 1 77 ? 79.032 0.910 -74.686 1.00 35.44 77 PHE A C 1
ATOM 522 O O . PHE A 1 77 ? 78.089 0.206 -75.031 1.00 35.44 77 PHE A O 1
ATOM 529 N N . GLY A 1 78 ? 79.023 2.192 -75.083 1.00 30.02 78 GLY A N 1
ATOM 530 C CA . GLY A 1 78 ? 79.981 2.834 -76.003 1.00 30.02 78 GLY A CA 1
ATOM 531 C C . GLY A 1 78 ? 79.745 2.321 -77.436 1.00 30.02 78 GLY A C 1
ATOM 532 O O . GLY A 1 78 ? 79.957 1.145 -77.678 1.00 30.02 78 GLY A O 1
ATOM 533 N N . MET A 1 79 ? 79.293 3.097 -78.426 1.00 33.34 79 MET A N 1
ATOM 534 C CA . MET A 1 79 ? 79.991 4.267 -78.965 1.00 33.34 79 MET A CA 1
ATOM 535 C C . MET A 1 79 ? 79.067 5.083 -79.892 1.00 33.34 79 MET A C 1
ATOM 537 O O . MET A 1 79 ? 78.250 4.526 -80.625 1.00 33.34 79 MET A O 1
ATOM 541 N N . ALA A 1 80 ? 79.251 6.399 -79.872 1.00 30.78 80 ALA A N 1
ATOM 542 C CA . ALA A 1 80 ? 78.631 7.378 -80.747 1.00 30.78 80 ALA A CA 1
ATOM 543 C C . ALA A 1 80 ? 79.664 7.928 -81.740 1.00 30.78 80 ALA A C 1
ATOM 545 O O . ALA A 1 80 ? 80.779 8.239 -81.343 1.00 30.78 80 ALA A O 1
ATOM 546 N N . GLY A 1 81 ? 79.233 8.183 -82.975 1.00 31.77 81 GLY A N 1
ATOM 547 C CA . GLY A 1 81 ? 79.763 9.275 -83.796 1.00 31.77 81 GLY A CA 1
ATOM 548 C C . GLY A 1 81 ? 81.060 9.021 -84.571 1.00 31.77 81 GLY A C 1
ATOM 549 O O . GLY A 1 81 ? 82.062 8.589 -84.022 1.00 31.77 81 GLY A O 1
ATOM 550 N N . PHE A 1 82 ? 81.000 9.341 -85.866 1.00 33.16 82 PHE A N 1
ATOM 551 C CA . PHE A 1 82 ? 81.953 10.094 -86.709 1.00 33.16 82 PHE A CA 1
ATOM 552 C C . PHE A 1 82 ? 81.516 9.802 -88.159 1.00 33.16 82 PHE A C 1
ATOM 554 O O . PHE A 1 82 ? 81.415 8.651 -88.558 1.00 33.16 82 PHE A O 1
ATOM 561 N N . GLY A 1 83 ? 81.017 10.767 -88.929 1.00 32.12 83 GLY A N 1
ATOM 562 C CA . GLY A 1 83 ? 81.821 11.828 -89.530 1.00 32.12 83 GLY A CA 1
ATOM 563 C C . GLY A 1 83 ? 82.227 11.393 -90.946 1.00 32.12 83 GLY A C 1
ATOM 564 O O . GLY A 1 83 ? 83.011 10.463 -91.096 1.00 32.12 83 GLY A O 1
ATOM 565 N N . GLY A 1 84 ? 81.696 12.044 -91.990 1.00 32.47 84 GLY A N 1
ATOM 566 C CA . GLY A 1 84 ? 82.356 12.036 -93.310 1.00 32.47 84 GLY A CA 1
ATOM 567 C C . GLY A 1 84 ? 83.671 12.836 -93.254 1.00 32.47 84 GLY A C 1
ATOM 568 O O . GLY A 1 84 ? 84.069 13.238 -92.159 1.00 32.47 84 GLY A O 1
ATOM 569 N N . PRO A 1 85 ? 84.314 13.223 -94.374 1.00 45.94 85 PRO A N 1
ATOM 570 C CA . PRO A 1 85 ? 84.212 12.800 -95.777 1.00 45.94 85 PRO A CA 1
ATOM 571 C C . PRO A 1 85 ? 85.602 12.409 -96.363 1.00 45.94 85 PRO A C 1
ATOM 573 O O . PRO A 1 85 ? 86.625 12.540 -95.696 1.00 45.94 85 PRO A O 1
ATOM 576 N N . GLY A 1 86 ? 85.680 12.071 -97.658 1.00 32.56 86 GLY A N 1
ATOM 577 C CA . GLY A 1 86 ? 86.828 12.518 -98.465 1.00 32.56 86 GLY A CA 1
ATOM 578 C C . GLY A 1 86 ? 87.526 11.519 -99.396 1.00 32.56 86 GLY A C 1
ATOM 579 O O . GLY A 1 86 ? 87.957 10.458 -98.970 1.00 32.56 86 GLY A O 1
ATOM 580 N N . ARG A 1 87 ? 87.742 12.021 -100.628 1.00 40.16 87 ARG A N 1
ATOM 581 C CA . ARG A 1 87 ? 88.888 11.830 -101.551 1.00 40.16 87 ARG A CA 1
ATOM 582 C C . ARG A 1 87 ? 89.125 10.406 -102.095 1.00 40.16 87 ARG A C 1
ATOM 584 O O . ARG A 1 87 ? 89.217 9.453 -101.351 1.00 40.16 87 ARG A O 1
ATOM 591 N N . GLY A 1 88 ? 89.273 10.158 -103.397 1.00 33.97 88 GLY A N 1
ATOM 592 C CA . GLY A 1 88 ? 89.766 11.017 -104.477 1.00 33.97 88 GLY A CA 1
ATOM 593 C C . GLY A 1 88 ? 91.278 10.848 -104.687 1.00 33.97 88 GLY A C 1
ATOM 594 O O . GLY A 1 88 ? 92.023 11.741 -104.302 1.00 33.97 88 GLY A O 1
ATOM 595 N N . GLY A 1 89 ? 91.687 9.733 -105.320 1.00 36.38 89 GLY A N 1
ATOM 596 C CA . GLY A 1 89 ? 93.027 9.461 -105.890 1.00 36.38 89 GLY A CA 1
ATOM 597 C C . GLY A 1 89 ? 94.148 9.120 -104.887 1.00 36.38 89 GLY A C 1
ATOM 598 O O . GLY A 1 89 ? 94.044 9.534 -103.735 1.00 36.38 89 GLY A O 1
ATOM 599 N N . PRO A 1 90 ? 95.230 8.405 -105.285 1.00 43.03 90 PRO A N 1
ATOM 600 C CA . PRO A 1 90 ? 95.784 8.299 -106.642 1.00 43.03 90 PRO A CA 1
ATOM 601 C C . PRO A 1 90 ? 95.981 6.859 -107.173 1.00 43.03 90 PRO A C 1
ATOM 603 O O . PRO A 1 90 ? 95.884 5.872 -106.449 1.00 43.03 90 PRO A O 1
ATOM 606 N N . GLY A 1 91 ? 96.245 6.772 -108.480 1.00 37.25 91 GLY A N 1
ATOM 607 C CA . GLY A 1 91 ? 96.402 5.537 -109.242 1.00 37.25 91 GLY A CA 1
ATOM 608 C C . GLY A 1 91 ? 97.587 4.657 -108.837 1.00 37.25 91 GLY A C 1
ATOM 609 O O . GLY A 1 91 ? 98.635 5.135 -108.405 1.00 37.25 91 GLY A O 1
ATOM 610 N N . ILE A 1 92 ? 97.400 3.355 -109.052 1.00 47.09 92 ILE A N 1
ATOM 611 C CA . ILE A 1 92 ? 98.431 2.322 -108.970 1.00 47.09 92 ILE A CA 1
ATOM 612 C C . ILE A 1 92 ? 98.548 1.673 -110.353 1.00 47.09 92 ILE A C 1
ATOM 614 O O . ILE A 1 92 ? 97.556 1.422 -111.035 1.00 47.09 92 ILE A O 1
ATOM 618 N N . GLN A 1 93 ? 99.801 1.512 -110.760 1.00 42.12 93 GLN A N 1
ATOM 619 C CA . GLN A 1 93 ? 100.314 1.129 -112.071 1.00 42.12 93 GLN A CA 1
ATOM 620 C C . GLN A 1 93 ? 99.904 -0.287 -112.528 1.00 42.12 93 GLN A C 1
ATOM 622 O O . GLN A 1 93 ? 99.578 -1.134 -111.696 1.00 42.12 93 GLN A O 1
ATOM 627 N N . PRO A 1 94 ? 99.943 -0.558 -113.849 1.00 42.78 94 PRO A N 1
ATOM 628 C CA . PRO A 1 94 ? 99.602 -1.856 -114.428 1.00 42.78 94 PRO A CA 1
ATOM 629 C C . PRO A 1 94 ? 100.507 -2.984 -113.912 1.00 42.78 94 PRO A C 1
ATOM 631 O O . PRO A 1 94 ? 101.730 -2.924 -114.017 1.00 42.78 94 PRO A O 1
ATOM 634 N N . VAL A 1 95 ? 99.870 -4.032 -113.388 1.00 43.72 95 VAL A N 1
ATOM 635 C CA . VAL A 1 95 ? 100.488 -5.300 -112.984 1.00 43.72 95 VAL A CA 1
ATOM 636 C C . VAL A 1 95 ? 100.955 -6.040 -114.239 1.00 43.72 95 VAL A C 1
ATOM 638 O O . VAL A 1 95 ? 100.142 -6.428 -115.078 1.00 43.72 95 VAL A O 1
ATOM 641 N N . GLN A 1 96 ? 102.267 -6.234 -114.370 1.00 43.78 96 GLN A N 1
ATOM 642 C CA . GLN A 1 96 ? 102.839 -7.195 -115.309 1.00 43.78 96 GLN A CA 1
ATOM 643 C C . GLN A 1 96 ? 102.502 -8.606 -114.814 1.00 43.78 96 GLN A C 1
ATOM 645 O O . GLN A 1 96 ? 102.880 -8.998 -113.713 1.00 43.78 96 GLN A O 1
ATOM 650 N N . VAL A 1 97 ? 101.738 -9.347 -115.616 1.00 50.81 97 VAL A N 1
ATOM 651 C CA . VAL A 1 97 ? 101.440 -10.761 -115.384 1.00 50.81 97 VAL A CA 1
ATOM 652 C C . VAL A 1 97 ? 102.616 -11.566 -115.926 1.00 50.81 97 VAL A C 1
ATOM 654 O O . VAL A 1 97 ? 102.771 -11.686 -117.140 1.00 50.81 97 VAL A O 1
ATOM 657 N N . ASP A 1 98 ? 103.442 -12.113 -115.035 1.00 43.22 98 ASP A N 1
ATOM 658 C CA . ASP A 1 98 ? 104.419 -13.130 -115.412 1.00 43.22 98 ASP A CA 1
ATOM 659 C C . ASP A 1 98 ? 103.676 -14.418 -115.775 1.00 43.22 98 ASP A C 1
ATOM 661 O O . ASP A 1 98 ? 103.180 -15.164 -114.933 1.00 43.22 98 ASP A O 1
ATOM 665 N N . THR A 1 99 ? 103.607 -14.684 -117.075 1.00 54.69 99 THR A N 1
ATOM 666 C CA . THR A 1 99 ? 103.012 -15.871 -117.710 1.00 54.69 99 THR A CA 1
ATOM 667 C C . THR A 1 99 ? 103.771 -17.184 -117.427 1.00 54.69 99 THR A C 1
ATOM 669 O O . THR A 1 99 ? 103.552 -18.188 -118.102 1.00 54.69 99 THR A O 1
ATOM 672 N N . ALA A 1 100 ? 104.629 -17.207 -116.401 1.00 60.53 100 ALA A N 1
ATOM 673 C CA . ALA A 1 100 ? 105.301 -18.386 -115.863 1.00 60.53 100 ALA A CA 1
ATOM 674 C C . ALA A 1 100 ? 104.490 -19.010 -114.702 1.00 60.53 100 ALA A C 1
ATOM 676 O O . ALA A 1 100 ? 104.942 -19.073 -113.566 1.00 60.53 100 ALA A O 1
ATOM 677 N N . LEU A 1 101 ? 103.294 -19.512 -115.042 1.00 44.34 101 LEU A N 1
ATOM 678 C CA . LEU A 1 101 ? 102.827 -20.844 -114.622 1.00 44.34 101 LEU A CA 1
ATOM 679 C C . LEU A 1 101 ? 102.712 -21.055 -113.090 1.00 44.34 101 LEU A C 1
ATOM 681 O O . LEU A 1 101 ? 103.601 -21.607 -112.452 1.00 44.34 101 LEU A O 1
ATOM 685 N N . LEU A 1 102 ? 101.616 -20.683 -112.419 1.00 47.00 102 LEU A N 1
ATOM 686 C CA . LEU A 1 102 ? 100.310 -21.369 -112.500 1.00 47.00 102 LEU A CA 1
ATOM 687 C C . LEU A 1 102 ? 100.400 -22.912 -112.572 1.00 47.00 102 LEU A C 1
ATOM 689 O O . LEU A 1 102 ? 99.643 -23.550 -113.299 1.00 47.00 102 LEU A O 1
ATOM 693 N N . GLN A 1 103 ? 101.290 -23.532 -111.791 1.00 43.00 103 GLN A N 1
ATOM 694 C CA . GLN A 1 103 ? 101.101 -24.918 -111.350 1.00 43.00 103 GLN A CA 1
ATOM 695 C C . GLN A 1 103 ? 100.224 -24.935 -110.086 1.00 43.00 103 GLN A C 1
ATOM 697 O O . GLN A 1 103 ? 100.595 -24.308 -109.091 1.00 43.00 103 GLN A O 1
ATOM 702 N N . PRO A 1 104 ? 99.084 -25.653 -110.066 1.00 48.88 104 PRO A N 1
ATOM 703 C CA . PRO A 1 104 ? 98.427 -25.997 -108.814 1.00 48.88 104 PRO A CA 1
ATOM 704 C C . PRO A 1 104 ? 99.413 -26.818 -107.980 1.00 48.88 104 PRO A C 1
ATOM 706 O O . PRO A 1 104 ? 99.782 -27.926 -108.366 1.00 48.88 104 PRO A O 1
ATOM 709 N N . VAL A 1 105 ? 99.857 -26.279 -106.846 1.00 40.22 105 VAL A N 1
ATOM 710 C CA . VAL A 1 105 ? 100.575 -27.068 -105.844 1.00 40.22 105 VAL A CA 1
ATOM 711 C C . VAL A 1 105 ? 99.586 -28.114 -105.331 1.00 40.22 105 VAL A C 1
ATOM 713 O O . VAL A 1 105 ? 98.648 -27.798 -104.600 1.00 40.22 105 VAL A O 1
ATOM 716 N N . HIS A 1 106 ? 99.757 -29.355 -105.785 1.00 52.34 106 HIS A N 1
ATOM 717 C CA . HIS A 1 106 ? 99.002 -30.516 -105.332 1.00 52.34 106 HIS A CA 1
ATOM 718 C C . HIS A 1 106 ? 99.470 -30.859 -103.915 1.00 52.34 106 HIS A C 1
ATOM 720 O O . HIS A 1 106 ? 100.377 -31.661 -103.715 1.00 52.34 106 HIS A O 1
ATOM 726 N N . VAL A 1 107 ? 98.903 -30.173 -102.921 1.00 53.88 107 VAL A N 1
ATOM 727 C CA . VAL A 1 107 ? 99.032 -30.574 -101.520 1.00 53.88 107 VAL A CA 1
ATOM 728 C C . VAL A 1 107 ? 98.113 -31.776 -101.352 1.00 53.88 107 VAL A C 1
ATOM 730 O O . VAL A 1 107 ? 96.901 -31.619 -101.205 1.00 53.88 107 VAL A O 1
ATOM 733 N N . GLU A 1 108 ? 98.675 -32.977 -101.446 1.00 51.47 108 GLU A N 1
ATOM 734 C CA . GLU A 1 108 ? 98.000 -34.204 -101.032 1.00 51.47 108 GLU A CA 1
ATOM 735 C C . GLU A 1 108 ? 97.690 -34.073 -99.534 1.00 51.47 108 GLU A C 1
ATOM 737 O O . GLU A 1 108 ? 98.528 -34.319 -98.669 1.00 51.47 108 GLU A O 1
ATOM 742 N N . ILE A 1 109 ? 96.491 -33.579 -99.215 1.00 56.41 109 ILE A N 1
ATOM 743 C CA . ILE A 1 109 ? 95.949 -33.650 -97.863 1.00 56.41 109 ILE A CA 1
ATOM 744 C C . ILE A 1 109 ? 95.767 -35.135 -97.584 1.00 56.41 109 ILE A C 1
ATOM 746 O O . ILE A 1 109 ? 94.995 -35.799 -98.277 1.00 56.41 109 ILE A O 1
ATOM 750 N N . ASP A 1 110 ? 96.495 -35.630 -96.588 1.00 58.59 110 ASP A N 1
ATOM 751 C CA . ASP A 1 110 ? 96.479 -37.022 -96.155 1.00 58.59 110 ASP A CA 1
ATOM 752 C C . ASP A 1 110 ? 95.031 -37.569 -96.120 1.00 58.59 110 ASP A C 1
ATOM 754 O O . ASP A 1 110 ? 94.185 -37.025 -95.389 1.00 58.59 110 ASP A O 1
ATOM 758 N N . PRO A 1 111 ? 94.696 -38.605 -96.916 1.00 68.19 111 PRO A N 1
ATOM 759 C CA . PRO A 1 111 ? 93.335 -39.128 -97.023 1.00 68.19 111 PRO A CA 1
ATOM 760 C C . PRO A 1 111 ? 92.751 -39.582 -95.674 1.00 68.19 111 PRO A C 1
ATOM 762 O O . PRO A 1 111 ? 91.526 -39.597 -95.520 1.00 68.19 111 PRO A O 1
ATOM 765 N N . GLN A 1 112 ? 93.590 -39.875 -94.671 1.00 69.12 112 GLN A N 1
ATOM 766 C CA . GLN A 1 112 ? 93.133 -40.180 -93.311 1.00 69.12 112 GLN A CA 1
ATOM 767 C C . GLN A 1 112 ? 92.582 -38.949 -92.566 1.00 69.12 112 GLN A C 1
ATOM 769 O O . GLN A 1 112 ? 91.553 -39.049 -91.896 1.00 69.12 112 GLN A O 1
ATOM 774 N N . ILE A 1 113 ? 93.179 -37.761 -92.728 1.00 71.94 113 ILE A N 1
ATOM 775 C CA . ILE A 1 113 ? 92.711 -36.518 -92.079 1.00 71.94 113 ILE A CA 1
ATOM 776 C C . ILE A 1 113 ? 91.369 -36.065 -92.671 1.00 71.94 113 ILE A C 1
ATOM 778 O O . ILE A 1 113 ? 90.495 -35.565 -91.954 1.00 71.94 113 ILE A O 1
ATOM 782 N N . GLN A 1 114 ? 91.171 -36.276 -93.974 1.00 72.50 114 GLN A N 1
ATOM 783 C CA . GLN A 1 114 ? 89.914 -35.954 -94.649 1.00 72.50 114 GLN A CA 1
ATOM 784 C C . GLN A 1 114 ? 88.765 -36.870 -94.190 1.00 72.50 114 GLN A C 1
ATOM 786 O O . GLN A 1 114 ? 87.632 -36.405 -94.044 1.00 72.50 114 GLN A O 1
ATOM 791 N N . GLN A 1 115 ? 89.041 -38.151 -93.913 1.00 78.56 115 GLN A N 1
ATOM 792 C CA . GLN A 1 115 ? 88.049 -39.073 -93.349 1.00 78.56 115 GLN A CA 1
ATOM 793 C C . GLN A 1 115 ? 87.624 -38.673 -91.932 1.00 78.56 115 GLN A C 1
ATOM 795 O O . GLN A 1 115 ? 86.422 -38.612 -91.673 1.00 78.56 115 GLN A O 1
ATOM 800 N N . VAL A 1 116 ? 88.568 -38.332 -91.047 1.00 81.50 116 VAL A N 1
ATOM 801 C CA . VAL A 1 116 ? 88.253 -37.899 -89.672 1.00 81.50 116 VAL A CA 1
ATOM 802 C C . VAL A 1 116 ? 87.428 -36.611 -89.675 1.00 81.50 116 VAL A C 1
ATOM 804 O O . VAL A 1 116 ? 86.383 -36.555 -89.032 1.00 81.50 116 VAL A O 1
ATOM 807 N N . LYS A 1 117 ? 87.800 -35.608 -90.483 1.00 80.81 117 LYS A N 1
ATOM 808 C CA . LYS A 1 117 ? 87.006 -34.372 -90.619 1.00 80.81 117 LYS A CA 1
ATOM 809 C C . LYS A 1 117 ? 85.603 -34.615 -91.176 1.00 80.81 117 LYS A C 1
ATOM 811 O O . LYS A 1 117 ? 84.661 -33.922 -90.794 1.00 80.81 117 LYS A O 1
ATOM 816 N N . ASN A 1 118 ? 85.439 -35.583 -92.078 1.00 81.06 118 ASN A N 1
ATOM 817 C CA . ASN A 1 118 ? 84.119 -35.959 -92.585 1.00 81.06 118 ASN A CA 1
ATOM 818 C C . ASN A 1 118 ? 83.275 -36.663 -91.510 1.00 81.06 118 ASN A C 1
ATOM 820 O O . ASN A 1 118 ? 82.094 -36.343 -91.383 1.00 81.06 118 ASN A O 1
ATOM 824 N N . GLN A 1 119 ? 83.877 -37.540 -90.701 1.00 82.94 119 GLN A N 1
ATOM 825 C CA . GLN A 1 119 ? 83.211 -38.187 -89.565 1.00 82.94 119 GLN A CA 1
ATOM 826 C C . GLN A 1 119 ? 82.816 -37.174 -88.478 1.00 82.94 119 GLN A C 1
ATOM 828 O O . GLN A 1 119 ? 81.672 -37.180 -88.030 1.00 82.94 119 GLN A O 1
ATOM 833 N N . GLU A 1 120 ? 83.701 -36.244 -88.107 1.00 84.06 120 GLU A N 1
ATOM 834 C CA . GLU A 1 120 ? 83.385 -35.145 -87.180 1.00 84.06 120 GLU A CA 1
ATOM 835 C C . GLU A 1 120 ? 82.254 -34.265 -87.723 1.00 84.06 120 GLU A C 1
ATOM 837 O O . GLU A 1 120 ? 81.320 -33.916 -87.002 1.00 84.06 120 GLU A O 1
ATOM 842 N N . LYS A 1 121 ? 82.274 -33.953 -89.024 1.00 86.00 121 LYS A N 1
ATOM 843 C CA . LYS A 1 121 ? 81.198 -33.203 -89.681 1.00 86.00 121 LYS A CA 1
ATOM 844 C C . LYS A 1 121 ? 79.863 -33.953 -89.631 1.00 86.00 121 LYS A C 1
ATOM 846 O O . LYS A 1 121 ? 78.825 -33.312 -89.471 1.00 86.00 121 LYS A O 1
ATOM 851 N N . GLU A 1 122 ? 79.851 -35.277 -89.762 1.00 84.06 122 GLU A N 1
ATOM 852 C CA . GLU A 1 122 ? 78.639 -36.096 -89.612 1.00 84.06 122 GLU A CA 1
ATOM 853 C C . GLU A 1 122 ? 78.151 -36.183 -88.162 1.00 84.06 122 GLU A C 1
ATOM 855 O O . GLU A 1 122 ? 76.946 -36.078 -87.916 1.00 84.06 122 GLU A O 1
ATOM 860 N N . GLN A 1 123 ? 79.058 -36.282 -87.191 1.00 84.31 123 GLN A N 1
ATOM 861 C CA . GLN A 1 123 ? 78.709 -36.228 -85.770 1.00 84.31 123 GLN A CA 1
ATOM 862 C C . GLN A 1 123 ? 78.117 -34.866 -85.393 1.00 84.31 123 GLN A C 1
ATOM 864 O O . GLN A 1 123 ? 77.062 -34.812 -84.762 1.00 84.31 123 GLN A O 1
ATOM 869 N N . ILE A 1 124 ? 78.717 -33.766 -85.860 1.00 84.94 124 ILE A N 1
ATOM 870 C CA . ILE A 1 124 ? 78.202 -32.404 -85.660 1.00 84.94 124 ILE A CA 1
ATOM 871 C C . ILE A 1 124 ? 76.838 -32.231 -86.335 1.00 84.94 124 ILE A C 1
ATOM 873 O O . ILE A 1 124 ? 75.946 -31.617 -85.758 1.00 84.94 124 ILE A O 1
ATOM 877 N N . LYS A 1 125 ? 76.626 -32.795 -87.531 1.00 86.19 125 LYS A N 1
ATOM 878 C CA . LYS A 1 125 ? 75.299 -32.809 -88.171 1.00 86.19 125 LYS A CA 1
ATOM 879 C C . LYS A 1 125 ? 74.275 -33.577 -87.339 1.00 86.19 125 LYS A C 1
ATOM 881 O O . LYS A 1 125 ? 73.154 -33.106 -87.183 1.00 86.19 125 LYS A O 1
ATOM 886 N N . THR A 1 126 ? 74.652 -34.726 -86.787 1.00 87.62 126 THR A N 1
ATOM 887 C CA . THR A 1 126 ? 73.761 -35.544 -85.954 1.00 87.62 126 THR A CA 1
ATOM 888 C C . THR A 1 126 ? 73.395 -34.816 -84.662 1.00 87.62 126 THR A C 1
ATOM 890 O O . THR A 1 126 ? 72.216 -34.745 -84.323 1.00 87.62 126 THR A O 1
ATOM 893 N N . LEU A 1 127 ? 74.371 -34.189 -83.995 1.00 88.94 127 LEU A N 1
ATOM 894 C CA . LEU A 1 127 ? 74.121 -33.346 -82.824 1.00 88.94 127 LEU A CA 1
ATOM 895 C C . LEU A 1 127 ? 73.255 -32.132 -83.169 1.00 88.94 127 LEU A C 1
ATOM 897 O O . LEU A 1 127 ? 72.324 -31.819 -82.437 1.00 88.94 127 LEU A O 1
ATOM 901 N N . ASN A 1 128 ? 73.513 -31.462 -84.292 1.00 88.38 128 ASN A N 1
ATOM 902 C CA . ASN A 1 128 ? 72.700 -30.326 -84.724 1.00 88.38 128 ASN A CA 1
ATOM 903 C C . ASN A 1 128 ? 71.259 -30.734 -85.039 1.00 88.38 128 ASN A C 1
ATOM 905 O O . ASN A 1 128 ? 70.337 -30.009 -84.680 1.00 88.38 128 ASN A O 1
ATOM 909 N N . ASN A 1 129 ? 71.044 -31.905 -85.638 1.00 89.88 129 ASN A N 1
ATOM 910 C CA . ASN A 1 129 ? 69.700 -32.441 -85.848 1.00 89.88 129 ASN A CA 1
ATOM 911 C C . ASN A 1 129 ? 69.007 -32.752 -84.510 1.00 89.88 129 ASN A C 1
ATOM 913 O O . ASN A 1 129 ? 67.815 -32.486 -84.355 1.00 89.88 129 ASN A O 1
ATOM 917 N N . GLN A 1 130 ? 69.749 -33.253 -83.517 1.00 90.19 130 GLN A N 1
ATOM 918 C CA . GLN A 1 130 ? 69.229 -33.453 -82.162 1.00 90.19 130 GLN A CA 1
ATOM 919 C C . GLN A 1 130 ? 68.896 -32.119 -81.477 1.00 90.19 130 GLN A C 1
ATOM 921 O O . GLN A 1 130 ? 67.815 -31.992 -80.902 1.00 90.19 130 GLN A O 1
ATOM 926 N N . PHE A 1 131 ? 69.744 -31.094 -81.599 1.00 90.75 131 PHE A N 1
ATOM 927 C CA . PHE A 1 131 ? 69.453 -29.755 -81.082 1.00 90.75 131 PHE A CA 1
ATOM 928 C C . PHE A 1 131 ? 68.247 -29.117 -81.765 1.00 90.75 131 PHE A C 1
ATOM 930 O O . PHE A 1 131 ? 67.402 -28.557 -81.073 1.00 90.75 131 PHE A O 1
ATOM 937 N N . ALA A 1 132 ? 68.113 -29.253 -83.084 1.00 88.25 132 ALA A N 1
ATOM 938 C CA . ALA A 1 132 ? 66.929 -28.800 -83.805 1.00 88.25 132 ALA A CA 1
ATOM 939 C C . ALA A 1 132 ? 65.662 -29.479 -83.255 1.00 88.25 132 ALA A C 1
ATOM 941 O O . ALA A 1 132 ? 64.710 -28.792 -82.895 1.00 88.25 132 ALA A O 1
ATOM 942 N N . SER A 1 133 ? 65.697 -30.803 -83.050 1.00 90.69 133 SER A N 1
ATOM 943 C CA . SER A 1 133 ? 64.562 -31.538 -82.474 1.00 90.69 133 SER A CA 1
ATOM 944 C C . SER A 1 133 ? 64.215 -31.106 -81.040 1.00 90.69 133 SER A C 1
ATOM 946 O O . SER A 1 133 ? 63.041 -31.057 -80.668 1.00 90.69 133 SER A O 1
ATOM 948 N N . PHE A 1 134 ? 65.217 -30.746 -80.230 1.00 94.44 134 PHE A N 1
ATOM 949 C CA . PHE A 1 134 ? 65.003 -30.254 -78.870 1.00 94.44 134 PHE A CA 1
ATOM 950 C C . PHE A 1 134 ? 64.427 -28.833 -78.867 1.00 94.44 134 PHE A C 1
ATOM 952 O O . PHE A 1 134 ? 63.496 -28.551 -78.115 1.00 94.44 134 PHE A O 1
ATOM 959 N N . ILE A 1 135 ? 64.921 -27.959 -79.748 1.00 91.31 135 ILE A N 1
ATOM 960 C CA . ILE A 1 135 ? 64.391 -26.603 -79.939 1.00 91.31 135 ILE A CA 1
ATOM 961 C C . ILE A 1 135 ? 62.923 -26.665 -80.375 1.00 91.31 135 ILE A C 1
ATOM 963 O O . ILE A 1 135 ? 62.090 -25.956 -79.809 1.00 91.31 135 ILE A O 1
ATOM 967 N N . ASP A 1 136 ? 62.581 -27.553 -81.309 1.00 92.88 136 ASP A N 1
ATOM 968 C CA . ASP A 1 136 ? 61.198 -27.751 -81.748 1.00 92.88 136 ASP A CA 1
ATOM 969 C C . ASP A 1 136 ? 60.307 -28.252 -80.604 1.00 92.88 136 ASP A C 1
ATOM 971 O O . ASP A 1 136 ? 59.173 -27.791 -80.438 1.00 92.88 136 ASP A O 1
ATOM 975 N N . LYS A 1 137 ? 60.828 -29.144 -79.750 1.00 94.38 137 LYS A N 1
ATOM 976 C CA . LYS A 1 137 ? 60.092 -29.637 -78.582 1.00 94.38 137 LYS A CA 1
ATOM 977 C C . LYS A 1 137 ? 59.848 -28.546 -77.539 1.00 94.38 137 LYS A C 1
ATOM 979 O O . LYS A 1 137 ? 58.744 -28.479 -76.996 1.00 94.38 137 LYS A O 1
ATOM 984 N N . VAL A 1 138 ? 60.839 -27.696 -77.267 1.00 94.06 138 VAL A N 1
ATOM 985 C CA . VAL A 1 138 ? 60.699 -26.560 -76.342 1.00 94.06 138 VAL A CA 1
ATOM 986 C C . VAL A 1 138 ? 59.677 -25.562 -76.880 1.00 94.06 138 VAL A C 1
ATOM 988 O O . VAL A 1 138 ? 58.751 -25.212 -76.155 1.00 94.06 138 VAL A O 1
ATOM 991 N N . ARG A 1 139 ? 59.749 -25.203 -78.169 1.00 91.94 139 ARG A N 1
ATOM 992 C CA . ARG A 1 139 ? 58.760 -24.316 -78.805 1.00 91.94 139 ARG A CA 1
ATOM 993 C C . ARG A 1 139 ? 57.343 -24.877 -78.726 1.00 91.94 139 ARG A C 1
ATOM 995 O O . ARG A 1 139 ? 56.404 -24.149 -78.413 1.00 91.94 139 ARG A O 1
ATOM 1002 N N . PHE A 1 140 ? 57.177 -26.179 -78.964 1.00 95.06 140 PHE A N 1
ATOM 1003 C CA . PHE A 1 140 ? 55.879 -26.838 -78.835 1.00 95.06 140 PHE A CA 1
ATOM 1004 C C . PHE A 1 140 ? 55.326 -26.750 -77.404 1.00 95.06 140 PHE A C 1
ATOM 1006 O O . PHE A 1 140 ? 54.148 -26.445 -77.216 1.00 95.06 140 PHE A O 1
ATOM 1013 N N . LEU A 1 141 ? 56.168 -26.979 -76.392 1.00 94.25 141 LEU A N 1
ATOM 1014 C CA . LEU A 1 141 ? 55.769 -26.885 -74.985 1.00 94.25 141 LEU A CA 1
ATOM 1015 C C . LEU A 1 141 ? 55.465 -25.443 -74.555 1.00 94.25 141 LEU A C 1
ATOM 1017 O O . LEU A 1 141 ? 54.482 -25.215 -73.852 1.00 94.25 141 LEU A O 1
ATOM 1021 N N . GLU A 1 142 ? 56.243 -24.461 -75.008 1.00 92.94 142 GLU A N 1
ATOM 1022 C CA . GLU A 1 142 ? 55.966 -23.037 -74.780 1.00 92.94 142 GLU A CA 1
ATOM 1023 C C . GLU A 1 142 ? 54.617 -22.630 -75.374 1.00 92.94 142 GLU A C 1
ATOM 1025 O O . GLU A 1 142 ? 53.821 -21.944 -74.725 1.00 92.94 142 GLU A O 1
ATOM 1030 N N . GLN A 1 143 ? 54.318 -23.104 -76.584 1.00 93.75 143 GLN A N 1
ATOM 1031 C CA . GLN A 1 143 ? 53.047 -22.829 -77.237 1.00 93.75 143 GLN A CA 1
ATOM 1032 C C . GLN A 1 143 ? 51.873 -23.477 -76.495 1.00 93.75 143 GLN A C 1
ATOM 1034 O O . GLN A 1 143 ? 50.848 -22.824 -76.292 1.00 93.75 143 GLN A O 1
ATOM 1039 N N . GLN A 1 144 ? 52.027 -24.718 -76.023 1.00 95.12 144 GLN A N 1
ATOM 1040 C CA . GLN A 1 144 ? 51.019 -25.369 -75.182 1.00 95.12 144 GLN A CA 1
ATOM 1041 C C . GLN A 1 144 ? 50.792 -24.623 -73.864 1.00 95.12 144 GLN A C 1
ATOM 1043 O O . GLN A 1 144 ? 49.642 -24.393 -73.492 1.00 95.12 144 GLN A O 1
ATOM 1048 N N . ASN A 1 145 ? 51.857 -24.187 -73.187 1.00 93.19 145 ASN A N 1
ATOM 1049 C CA . ASN A 1 145 ? 51.733 -23.391 -71.966 1.00 93.19 145 ASN A CA 1
ATOM 1050 C C . ASN A 1 145 ? 51.017 -22.065 -72.222 1.00 93.19 145 ASN A C 1
ATOM 1052 O O . ASN A 1 145 ? 50.162 -21.675 -71.435 1.00 93.19 145 ASN A O 1
ATOM 1056 N N . LYS A 1 146 ? 51.287 -21.401 -73.348 1.00 94.75 146 LYS A N 1
ATOM 1057 C CA . LYS A 1 146 ? 50.593 -20.161 -73.708 1.00 94.75 146 LYS A CA 1
ATOM 1058 C C . LYS A 1 146 ? 49.095 -20.386 -73.926 1.00 94.75 146 LYS A C 1
ATOM 1060 O O . LYS A 1 146 ? 48.284 -19.608 -73.428 1.00 94.75 146 LYS A O 1
ATOM 1065 N N . VAL A 1 147 ? 48.720 -21.482 -74.589 1.00 93.50 147 VAL A N 1
ATOM 1066 C CA . VAL A 1 147 ? 47.311 -21.884 -74.737 1.00 93.50 147 VAL A CA 1
ATOM 1067 C C . VAL A 1 147 ? 46.675 -22.161 -73.372 1.00 93.50 147 VAL A C 1
ATOM 1069 O O . VAL A 1 147 ? 45.578 -21.674 -73.103 1.00 93.50 147 VAL A O 1
ATOM 1072 N N . LEU A 1 148 ? 47.359 -22.881 -72.480 1.00 93.06 148 LEU A N 1
ATOM 1073 C CA . LEU A 1 148 ? 46.855 -23.153 -71.131 1.00 93.06 148 LEU A CA 1
ATOM 1074 C C . LEU A 1 148 ? 46.671 -21.874 -70.306 1.00 93.06 148 LEU A C 1
ATOM 1076 O O . LEU A 1 148 ? 45.627 -21.730 -69.674 1.00 93.06 148 LEU A O 1
ATOM 1080 N N . SER A 1 149 ? 47.608 -20.925 -70.373 1.00 90.44 149 SER A N 1
ATOM 1081 C CA . SER A 1 149 ? 47.478 -19.624 -69.707 1.00 90.44 149 SER A CA 1
ATOM 1082 C C . SER A 1 149 ? 46.263 -18.850 -70.211 1.00 90.44 149 SER A C 1
ATOM 1084 O O . SER A 1 149 ? 45.449 -18.412 -69.406 1.00 90.44 149 SER A O 1
ATOM 1086 N N . THR A 1 150 ? 46.069 -18.760 -71.532 1.00 90.19 150 THR A N 1
ATOM 1087 C CA . THR A 1 150 ? 44.889 -18.069 -72.091 1.00 90.19 150 THR A CA 1
ATOM 1088 C C . THR A 1 150 ? 43.577 -18.759 -71.718 1.00 90.19 150 THR A C 1
ATOM 1090 O O . THR A 1 150 ? 42.581 -18.097 -71.439 1.00 90.19 150 THR A O 1
ATOM 1093 N N . LYS A 1 151 ? 43.564 -20.097 -71.650 1.00 88.75 151 LYS A N 1
ATOM 1094 C CA . LYS A 1 151 ? 42.390 -20.865 -71.227 1.00 88.75 151 LYS A CA 1
ATOM 1095 C C . LYS A 1 151 ? 42.083 -20.660 -69.745 1.00 88.75 151 LYS A C 1
ATOM 1097 O O . LYS A 1 151 ? 40.914 -20.549 -69.387 1.00 88.75 151 LYS A O 1
ATOM 1102 N N . TRP A 1 152 ? 43.108 -20.609 -68.897 1.00 84.81 152 TRP A N 1
ATOM 1103 C CA . TRP A 1 152 ? 42.964 -20.286 -67.479 1.00 84.81 152 TRP A CA 1
ATOM 1104 C C . TRP A 1 152 ? 42.375 -18.887 -67.288 1.00 84.81 152 TRP A C 1
ATOM 1106 O O . TRP A 1 152 ? 41.409 -18.717 -66.551 1.00 84.81 152 TRP A O 1
ATOM 1116 N N . GLU A 1 153 ? 42.902 -17.906 -68.015 1.00 85.88 153 GLU A N 1
ATOM 1117 C CA . GLU A 1 153 ? 42.463 -16.513 -67.949 1.00 85.88 153 GLU A CA 1
ATOM 1118 C C . GLU A 1 153 ? 41.005 -16.355 -68.414 1.00 85.88 153 GLU A C 1
ATOM 1120 O O . GLU A 1 153 ? 40.201 -15.711 -67.739 1.00 85.88 153 GLU A O 1
ATOM 1125 N N . LEU A 1 154 ? 40.617 -17.046 -69.492 1.00 84.56 154 LEU A N 1
ATOM 1126 C CA . LEU A 1 154 ? 39.233 -17.090 -69.970 1.00 84.56 154 LEU A CA 1
ATOM 1127 C C . LEU A 1 154 ? 38.289 -17.764 -68.959 1.00 84.56 154 LEU A C 1
ATOM 1129 O O . LEU A 1 154 ? 37.191 -17.270 -68.716 1.00 84.56 154 LEU A O 1
ATOM 1133 N N . LEU A 1 155 ? 38.708 -18.877 -68.347 1.00 81.62 155 LEU A N 1
ATOM 1134 C CA . LEU A 1 155 ? 37.920 -19.574 -67.325 1.00 81.62 155 LEU A CA 1
ATOM 1135 C C . LEU A 1 155 ? 37.781 -18.757 -66.041 1.00 81.62 155 LEU A C 1
ATOM 1137 O O . LEU A 1 155 ? 36.760 -18.860 -65.371 1.00 81.62 155 LEU A O 1
ATOM 1141 N N . GLN A 1 156 ? 38.771 -17.934 -65.701 1.00 78.94 156 GLN A N 1
ATOM 1142 C CA . GLN A 1 156 ? 38.702 -17.034 -64.556 1.00 78.94 156 GLN A CA 1
ATOM 1143 C C . GLN A 1 156 ? 37.759 -15.855 -64.826 1.00 78.94 156 GLN A C 1
ATOM 1145 O O . GLN A 1 156 ? 36.979 -15.489 -63.948 1.00 78.94 156 GLN A O 1
ATOM 1150 N N . GLN A 1 157 ? 37.759 -15.321 -66.051 1.00 76.38 157 GLN A N 1
ATOM 1151 C CA . GLN A 1 157 ? 36.782 -14.320 -66.498 1.00 76.38 157 GLN A CA 1
ATOM 1152 C C . GLN A 1 157 ? 35.356 -14.894 -66.588 1.00 76.38 157 GLN A C 1
ATOM 1154 O O . GLN A 1 157 ? 34.393 -14.188 -66.307 1.00 76.38 157 GLN A O 1
ATOM 1159 N N . GLN A 1 158 ? 35.221 -16.183 -66.921 1.00 68.44 158 GLN A N 1
ATOM 1160 C CA . GLN A 1 158 ? 33.964 -16.944 -66.868 1.00 68.44 158 GLN A CA 1
ATOM 1161 C C . GLN A 1 158 ? 33.674 -17.570 -65.493 1.00 68.44 158 GLN A C 1
ATOM 1163 O O . GLN A 1 158 ? 32.668 -18.269 -65.340 1.00 68.44 158 GLN A O 1
ATOM 1168 N N . GLY A 1 159 ? 34.527 -17.331 -64.489 1.00 64.31 159 GLY A N 1
ATOM 1169 C CA . GLY A 1 159 ? 34.283 -17.721 -63.102 1.00 64.31 159 GLY A CA 1
ATOM 1170 C C . GLY A 1 159 ? 32.957 -17.135 -62.604 1.00 64.31 159 GLY A C 1
ATOM 1171 O O . GLY A 1 159 ? 32.385 -16.285 -63.282 1.00 64.31 159 GLY A O 1
ATOM 1172 N N . PRO A 1 160 ? 32.426 -17.575 -61.447 1.00 60.28 160 PRO A N 1
ATOM 1173 C CA . PRO A 1 160 ? 31.033 -17.373 -61.038 1.00 60.28 160 PRO A CA 1
ATOM 1174 C C . PRO A 1 160 ? 30.722 -15.902 -60.709 1.00 60.28 160 PRO A C 1
ATOM 1176 O O . PRO A 1 160 ? 30.524 -15.528 -59.556 1.00 60.28 160 PRO A O 1
ATOM 1179 N N . SER A 1 161 ? 30.657 -15.082 -61.750 1.00 56.94 161 SER A N 1
ATOM 1180 C CA . SER A 1 161 ? 30.287 -13.674 -61.789 1.00 56.94 161 SER A CA 1
ATOM 1181 C C . SER A 1 161 ? 28.999 -13.531 -62.608 1.00 56.94 161 SER A C 1
ATOM 1183 O O . SER A 1 161 ? 28.824 -12.629 -63.419 1.00 56.94 161 SER A O 1
ATOM 1185 N N . GLY A 1 162 ? 28.082 -14.487 -62.436 1.00 63.88 162 GLY A N 1
ATOM 1186 C CA . GLY A 1 162 ? 26.670 -14.222 -62.684 1.00 63.88 162 GLY A CA 1
ATOM 1187 C C . GLY A 1 162 ? 26.110 -13.395 -61.521 1.00 63.88 162 GLY A C 1
ATOM 1188 O O . GLY A 1 162 ? 26.662 -13.471 -60.417 1.00 63.88 162 GLY A O 1
ATOM 1189 N N . PRO A 1 163 ? 25.018 -12.634 -61.710 1.00 58.62 163 PRO A N 1
ATOM 1190 C CA . PRO A 1 163 ? 24.357 -11.948 -60.610 1.00 58.62 163 PRO A CA 1
ATOM 1191 C C . PRO A 1 163 ? 23.918 -13.004 -59.594 1.00 58.62 163 PRO A C 1
ATOM 1193 O O . PRO A 1 163 ? 22.967 -13.758 -59.825 1.00 58.62 163 PRO A O 1
ATOM 1196 N N . ARG A 1 164 ? 24.641 -13.109 -58.474 1.00 61.06 164 ARG A N 1
ATOM 1197 C CA . ARG A 1 164 ? 24.181 -13.907 -57.342 1.00 61.06 164 ARG A CA 1
ATOM 1198 C C . ARG A 1 164 ? 22.832 -13.319 -56.955 1.00 61.06 164 ARG A C 1
ATOM 1200 O O . ARG A 1 164 ? 22.738 -12.136 -56.642 1.00 61.06 164 ARG A O 1
ATOM 1207 N N . LYS A 1 165 ? 21.766 -14.119 -57.024 1.00 66.00 165 LYS A N 1
ATOM 1208 C CA . LYS A 1 165 ? 20.487 -13.733 -56.423 1.00 66.00 165 LYS A CA 1
ATOM 1209 C C . LYS A 1 165 ? 20.801 -13.487 -54.947 1.00 66.00 165 LYS A C 1
ATOM 1211 O O . LYS A 1 165 ? 21.190 -14.430 -54.264 1.00 66.00 165 LYS A O 1
ATOM 1216 N N . ASN A 1 166 ? 20.751 -12.232 -54.504 1.00 69.31 166 ASN A N 1
ATOM 1217 C CA . ASN A 1 166 ? 21.150 -11.825 -53.156 1.00 69.31 166 ASN A CA 1
ATOM 1218 C C . ASN A 1 166 ? 20.135 -12.369 -52.140 1.00 69.31 166 ASN A C 1
ATOM 1220 O O . ASN A 1 166 ? 19.206 -11.676 -51.733 1.00 69.31 166 ASN A O 1
ATOM 1224 N N . LEU A 1 167 ? 20.285 -13.645 -51.783 1.00 80.25 167 LEU A N 1
ATOM 1225 C CA . LEU A 1 167 ? 19.442 -14.348 -50.816 1.00 80.25 167 LEU A CA 1
ATOM 1226 C C . LEU A 1 167 ? 19.556 -13.730 -49.419 1.00 80.25 167 LEU A C 1
ATOM 1228 O O . LEU A 1 167 ? 18.582 -13.748 -48.672 1.00 80.25 167 LEU A O 1
ATOM 1232 N N . ASP A 1 168 ? 20.699 -13.115 -49.112 1.00 85.25 168 ASP A N 1
ATOM 1233 C CA . ASP A 1 168 ? 20.958 -12.423 -47.848 1.00 85.25 168 ASP A CA 1
ATOM 1234 C C . ASP A 1 168 ? 19.911 -11.339 -47.572 1.00 85.25 168 ASP A C 1
ATOM 1236 O O . ASP A 1 168 ? 19.404 -11.244 -46.463 1.00 85.25 168 ASP A O 1
ATOM 1240 N N . VAL A 1 169 ? 19.493 -10.586 -48.596 1.00 87.19 169 VAL A N 1
ATOM 1241 C CA . VAL A 1 169 ? 18.478 -9.526 -48.451 1.00 87.19 169 VAL A CA 1
ATOM 1242 C C . VAL A 1 169 ? 17.099 -10.108 -48.121 1.00 87.19 169 VAL A C 1
ATOM 1244 O O . VAL A 1 169 ? 16.344 -9.523 -47.346 1.00 87.19 169 VAL A O 1
ATOM 1247 N N . ILE A 1 170 ? 16.764 -11.274 -48.683 1.00 88.56 170 ILE A N 1
ATOM 1248 C CA . I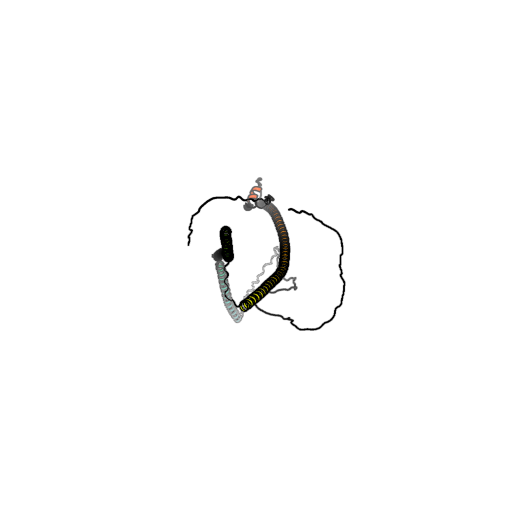LE A 1 170 ? 15.482 -11.951 -48.438 1.00 88.56 170 ILE A CA 1
ATOM 1249 C C . ILE A 1 170 ? 15.457 -12.529 -47.020 1.00 88.56 170 ILE A C 1
ATOM 1251 O O . ILE A 1 170 ? 14.470 -12.354 -46.303 1.00 88.56 170 ILE A O 1
ATOM 1255 N N . PHE A 1 171 ? 16.544 -13.181 -46.598 1.00 93.00 171 PHE A N 1
ATOM 1256 C CA . PHE A 1 171 ? 16.666 -13.705 -45.239 1.00 93.00 171 PHE A CA 1
ATOM 1257 C C . PHE A 1 171 ? 16.703 -12.587 -44.199 1.00 93.00 171 PHE A C 1
ATOM 1259 O O . PHE A 1 171 ? 16.021 -12.696 -43.185 1.00 93.00 171 PHE A O 1
ATOM 1266 N N . GLU A 1 172 ? 17.408 -11.490 -44.467 1.00 94.75 172 GLU A N 1
ATOM 1267 C CA . GLU A 1 172 ? 17.457 -10.333 -43.573 1.00 94.75 172 GLU A CA 1
ATOM 1268 C C . GLU A 1 172 ? 16.068 -9.696 -43.409 1.00 94.75 172 GLU A C 1
ATOM 1270 O O . GLU A 1 172 ? 15.636 -9.432 -42.289 1.00 94.75 172 GLU A O 1
ATOM 1275 N N . ASN A 1 173 ? 15.304 -9.539 -44.497 1.00 94.50 173 ASN A N 1
ATOM 1276 C CA . ASN A 1 173 ? 13.928 -9.041 -44.423 1.00 94.50 173 ASN A CA 1
ATOM 1277 C C . ASN A 1 173 ? 13.015 -9.990 -43.624 1.00 94.50 173 ASN A C 1
ATOM 1279 O O . ASN A 1 173 ? 12.250 -9.544 -42.766 1.00 94.50 173 ASN A O 1
ATOM 1283 N N . TYR A 1 174 ? 13.136 -11.304 -43.839 1.00 95.94 174 TYR A N 1
ATOM 1284 C CA . TYR A 1 174 ? 12.380 -12.300 -43.080 1.00 95.94 174 TYR A CA 1
ATOM 1285 C C . TYR A 1 174 ? 12.723 -12.268 -41.582 1.00 95.94 174 TYR A C 1
ATOM 1287 O O . TYR A 1 174 ? 11.820 -12.269 -40.744 1.00 95.94 174 TYR A O 1
ATOM 1295 N N . ILE A 1 175 ? 14.008 -12.154 -41.234 1.00 96.62 175 ILE A N 1
ATOM 1296 C CA . ILE A 1 175 ? 14.473 -12.001 -39.849 1.00 96.62 175 ILE A CA 1
ATOM 1297 C C . ILE A 1 175 ? 13.926 -10.706 -39.238 1.00 96.62 175 ILE A C 1
ATOM 1299 O O . ILE A 1 175 ? 13.435 -10.726 -38.111 1.00 96.62 175 ILE A O 1
ATOM 1303 N N . GLN A 1 176 ? 13.956 -9.589 -39.966 1.00 97.25 176 GLN A N 1
ATOM 1304 C CA . GLN A 1 176 ? 13.394 -8.319 -39.498 1.00 97.25 176 GLN A CA 1
ATOM 1305 C C . GLN A 1 176 ? 11.883 -8.408 -39.266 1.00 97.25 176 GLN A C 1
ATOM 1307 O O . GLN A 1 176 ? 11.386 -7.891 -38.266 1.00 97.25 176 GLN A O 1
ATOM 1312 N N . ASN A 1 177 ? 11.148 -9.095 -40.142 1.00 97.56 177 ASN A N 1
ATOM 1313 C CA . ASN A 1 177 ? 9.721 -9.337 -39.958 1.00 97.56 177 ASN A CA 1
ATOM 1314 C C . ASN A 1 177 ? 9.445 -10.189 -38.708 1.00 97.56 177 ASN A C 1
ATOM 1316 O O . ASN A 1 177 ? 8.574 -9.841 -37.914 1.00 97.56 177 ASN A O 1
ATOM 1320 N N . LEU A 1 178 ? 10.220 -11.256 -38.484 1.00 97.31 178 LEU A N 1
ATOM 1321 C CA . LEU A 1 178 ? 10.115 -12.073 -37.270 1.00 97.31 178 LEU A CA 1
ATOM 1322 C C . LEU A 1 178 ? 10.432 -11.271 -36.001 1.00 97.31 178 LEU A C 1
ATOM 1324 O O . LEU A 1 178 ? 9.733 -11.418 -35.002 1.00 97.31 178 LEU A O 1
ATOM 1328 N N . ARG A 1 179 ? 11.438 -10.388 -36.039 1.00 97.62 179 ARG A N 1
ATOM 1329 C CA . ARG A 1 179 ? 11.757 -9.491 -34.915 1.00 97.62 179 ARG A CA 1
ATOM 1330 C C . ARG A 1 179 ? 10.605 -8.536 -34.613 1.00 97.62 179 ARG A C 1
ATOM 1332 O O . ARG A 1 179 ? 10.191 -8.451 -33.467 1.00 97.62 179 ARG A O 1
ATOM 1339 N N . ARG A 1 180 ? 10.010 -7.911 -35.635 1.00 97.62 180 ARG A N 1
ATOM 1340 C CA . ARG A 1 180 ? 8.826 -7.048 -35.458 1.00 97.62 180 ARG A CA 1
ATOM 1341 C C . ARG A 1 180 ? 7.636 -7.801 -34.865 1.00 97.62 180 ARG A C 1
ATOM 1343 O O . ARG A 1 180 ? 6.933 -7.249 -34.027 1.00 97.62 180 ARG A O 1
ATOM 1350 N N . GLN A 1 181 ? 7.406 -9.046 -35.285 1.00 97.62 181 GLN A N 1
ATOM 1351 C CA . GLN A 1 181 ? 6.355 -9.884 -34.699 1.00 97.62 181 GLN A CA 1
ATOM 1352 C C . GLN A 1 181 ? 6.644 -10.207 -33.233 1.00 97.62 181 GLN A C 1
ATOM 1354 O O . GLN A 1 181 ? 5.740 -10.120 -32.406 1.00 97.62 181 GLN A O 1
ATOM 1359 N N . LEU A 1 182 ? 7.895 -10.533 -32.899 1.00 97.75 182 LEU A N 1
ATOM 1360 C CA . LEU A 1 182 ? 8.308 -10.758 -31.517 1.00 97.75 182 LEU A CA 1
ATOM 1361 C C . LEU A 1 182 ? 8.086 -9.504 -30.663 1.00 97.75 182 LEU A C 1
ATOM 1363 O O . LEU A 1 182 ? 7.478 -9.606 -29.602 1.00 97.75 182 LEU A O 1
ATOM 1367 N N . ASP A 1 183 ? 8.508 -8.334 -31.140 1.00 97.62 183 ASP A N 1
ATOM 1368 C CA . ASP A 1 183 ? 8.332 -7.063 -30.432 1.00 97.62 183 ASP A CA 1
ATOM 1369 C C . ASP A 1 183 ? 6.846 -6.723 -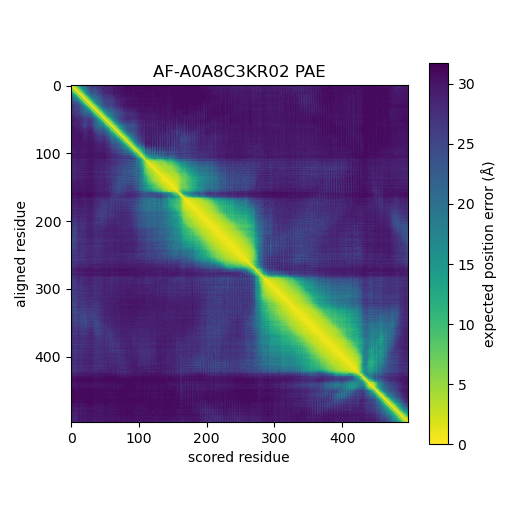30.238 1.00 97.62 183 ASP A C 1
ATOM 1371 O O . ASP A 1 183 ? 6.443 -6.299 -29.156 1.00 97.62 183 ASP A O 1
ATOM 1375 N N . ALA A 1 184 ? 6.005 -6.975 -31.248 1.00 97.75 184 ALA A N 1
ATOM 1376 C CA . ALA A 1 184 ? 4.558 -6.788 -31.147 1.00 97.75 184 ALA A CA 1
ATOM 1377 C C . ALA A 1 184 ? 3.928 -7.714 -30.093 1.00 97.75 184 ALA A C 1
ATOM 1379 O O . ALA A 1 184 ? 3.135 -7.259 -29.268 1.00 97.75 184 ALA A O 1
ATOM 1380 N N . VAL A 1 185 ? 4.311 -8.995 -30.077 1.00 97.56 185 VAL A N 1
ATOM 1381 C CA . VAL A 1 185 ? 3.829 -9.967 -29.082 1.00 97.56 185 VAL A CA 1
ATOM 1382 C C . VAL A 1 185 ? 4.336 -9.619 -27.680 1.00 97.56 185 VAL A C 1
ATOM 1384 O O . VAL A 1 185 ? 3.581 -9.727 -26.718 1.00 97.56 185 VAL A O 1
ATOM 1387 N N . LEU A 1 186 ? 5.583 -9.163 -27.538 1.00 97.50 186 LEU A N 1
ATOM 1388 C CA . LEU A 1 186 ? 6.122 -8.698 -26.257 1.00 97.50 186 LEU A CA 1
ATOM 1389 C C . LEU A 1 186 ? 5.397 -7.443 -25.757 1.00 97.50 186 LEU A C 1
ATOM 1391 O O . LEU A 1 186 ? 5.095 -7.357 -24.568 1.00 97.50 186 LEU A O 1
ATOM 1395 N N . GLY A 1 187 ? 5.061 -6.513 -26.654 1.00 97.50 187 GLY A N 1
ATOM 1396 C CA . GLY A 1 187 ? 4.240 -5.346 -26.338 1.00 97.50 187 GLY A CA 1
ATOM 1397 C C . GLY A 1 187 ? 2.840 -5.734 -25.853 1.00 97.50 187 GLY A C 1
ATOM 1398 O O . GLY A 1 187 ? 2.408 -5.268 -24.801 1.00 97.50 187 GLY A O 1
ATOM 1399 N N . GLN A 1 188 ? 2.163 -6.645 -26.562 1.00 97.44 188 GLN A N 1
ATOM 1400 C CA . GLN A 1 188 ? 0.863 -7.187 -26.144 1.00 97.44 188 GLN A CA 1
ATOM 1401 C C . GLN A 1 188 ? 0.948 -7.917 -24.801 1.00 97.44 188 GLN A C 1
ATOM 1403 O O . GLN A 1 188 ? 0.071 -7.754 -23.956 1.00 97.44 188 GLN A O 1
ATOM 1408 N N . ARG A 1 189 ? 2.016 -8.690 -24.572 1.00 97.06 189 ARG A N 1
ATOM 1409 C CA . ARG A 1 189 ? 2.243 -9.359 -23.289 1.00 97.06 189 ARG A CA 1
ATOM 1410 C C . ARG A 1 189 ? 2.374 -8.344 -22.156 1.00 97.06 189 ARG A C 1
ATOM 1412 O O . ARG A 1 189 ? 1.722 -8.519 -21.138 1.00 97.06 189 ARG A O 1
ATOM 1419 N N . GLY A 1 190 ? 3.144 -7.273 -22.350 1.00 95.69 190 GLY A N 1
ATOM 1420 C CA . GLY A 1 190 ? 3.277 -6.202 -21.358 1.00 95.69 190 GLY A CA 1
ATOM 1421 C C . GLY A 1 190 ? 1.952 -5.486 -21.068 1.00 95.69 190 GLY A C 1
ATOM 1422 O O . GLY A 1 190 ? 1.640 -5.213 -19.912 1.00 95.69 190 GLY A O 1
ATOM 1423 N N . GLN A 1 191 ? 1.134 -5.239 -22.098 1.00 97.25 191 GLN A N 1
ATOM 1424 C CA . GLN A 1 191 ? -0.216 -4.688 -21.922 1.00 97.25 191 GLN A CA 1
ATOM 1425 C C . GLN A 1 191 ? -1.099 -5.626 -21.087 1.00 97.25 191 GLN A C 1
ATOM 1427 O O . GLN A 1 191 ? -1.655 -5.194 -20.079 1.00 97.25 191 GLN A O 1
ATOM 1432 N N . LEU A 1 192 ? -1.156 -6.915 -21.434 1.00 95.50 192 LEU A N 1
ATOM 1433 C CA . LEU A 1 192 ? -1.931 -7.914 -20.693 1.00 95.50 192 LEU A CA 1
ATOM 1434 C C . LEU A 1 192 ? -1.429 -8.108 -19.255 1.00 95.50 192 LEU A C 1
ATOM 1436 O O . LEU A 1 192 ? -2.236 -8.265 -18.344 1.00 95.50 192 LEU A O 1
ATOM 1440 N N . GLU A 1 193 ? -0.114 -8.071 -19.028 1.00 96.62 193 GLU A N 1
ATOM 1441 C CA . GLU A 1 193 ? 0.480 -8.109 -17.686 1.00 96.62 193 GLU A CA 1
ATOM 1442 C C . GLU A 1 193 ? 0.015 -6.905 -16.847 1.00 96.62 193 GLU A C 1
ATOM 1444 O O . GLU A 1 193 ? -0.363 -7.078 -15.688 1.00 96.62 193 GLU A O 1
ATOM 1449 N N . SER A 1 194 ? -0.043 -5.705 -17.440 1.00 95.12 194 SER A N 1
ATOM 1450 C CA . SER A 1 194 ? -0.539 -4.504 -16.753 1.00 95.12 194 SER A CA 1
ATOM 1451 C C . SER A 1 194 ? -2.044 -4.558 -16.457 1.00 95.12 194 SER A C 1
ATOM 1453 O O . SER A 1 194 ? -2.469 -4.204 -15.358 1.00 95.12 194 SER A O 1
ATOM 1455 N N . GLU A 1 195 ? -2.860 -5.060 -17.389 1.00 97.12 195 GLU A N 1
ATOM 1456 C CA . GLU A 1 195 ? -4.300 -5.257 -17.178 1.00 97.12 195 GLU A CA 1
ATOM 1457 C C . GLU A 1 195 ? -4.570 -6.295 -16.085 1.00 97.12 195 GLU A C 1
ATOM 1459 O O . GLU A 1 195 ? -5.435 -6.091 -15.233 1.00 97.12 195 GLU A O 1
ATOM 1464 N N . LEU A 1 196 ? -3.797 -7.384 -16.068 1.00 94.69 196 LEU A N 1
ATOM 1465 C CA . LEU A 1 196 ? -3.873 -8.414 -15.039 1.00 94.69 196 LEU A CA 1
ATOM 1466 C C . LEU A 1 196 ? -3.507 -7.848 -13.663 1.00 94.69 196 LEU A C 1
ATOM 1468 O O . LEU A 1 196 ? -4.225 -8.112 -12.700 1.00 94.69 196 LEU A O 1
ATOM 1472 N N . GLN A 1 197 ? -2.447 -7.041 -13.567 1.00 96.12 197 GLN A N 1
ATOM 1473 C CA . GLN A 1 197 ? -2.065 -6.381 -12.318 1.00 96.12 197 GLN A CA 1
ATOM 1474 C C . GLN A 1 197 ? -3.154 -5.409 -11.833 1.00 96.12 197 GLN A C 1
ATOM 1476 O O . GLN A 1 197 ? -3.513 -5.428 -10.656 1.00 96.12 197 GLN A O 1
ATOM 1481 N N . ASN A 1 198 ? -3.732 -4.612 -12.736 1.00 95.94 198 ASN A N 1
ATOM 1482 C CA . ASN A 1 198 ? -4.839 -3.710 -12.408 1.00 95.94 198 ASN A CA 1
ATOM 1483 C C . ASN A 1 198 ? -6.069 -4.485 -11.909 1.00 95.94 198 ASN A C 1
ATOM 1485 O O . ASN A 1 198 ? -6.674 -4.122 -10.902 1.00 95.94 198 ASN A O 1
ATOM 1489 N N . MET A 1 199 ? -6.428 -5.589 -12.572 1.00 94.38 199 MET A N 1
ATOM 1490 C CA . MET A 1 199 ? -7.548 -6.434 -12.151 1.00 94.38 199 MET A CA 1
ATOM 1491 C C . MET A 1 199 ? -7.291 -7.089 -10.788 1.00 94.38 199 MET A C 1
ATOM 1493 O O . MET A 1 199 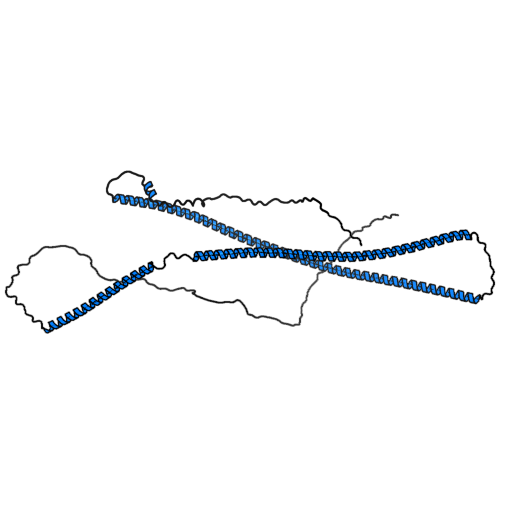? -8.188 -7.131 -9.948 1.00 94.38 199 MET A O 1
ATOM 1497 N N . GLN A 1 200 ? -6.068 -7.560 -10.531 1.00 94.12 200 GLN A N 1
ATOM 1498 C CA . GLN A 1 200 ? -5.677 -8.087 -9.220 1.00 94.12 200 GLN A CA 1
ATOM 1499 C C . GLN A 1 200 ? -5.804 -7.033 -8.119 1.00 94.12 200 GLN A C 1
ATOM 1501 O O . GLN A 1 200 ? -6.309 -7.343 -7.041 1.00 94.12 200 GLN A O 1
ATOM 1506 N N . GLN A 1 201 ? -5.413 -5.788 -8.399 1.00 93.12 201 GLN A N 1
ATOM 1507 C CA . GLN A 1 201 ? -5.590 -4.688 -7.458 1.00 93.12 201 GLN A CA 1
ATOM 1508 C C . GLN A 1 201 ? -7.074 -4.465 -7.134 1.00 93.12 201 GLN A C 1
ATOM 1510 O O . GLN A 1 201 ? -7.427 -4.402 -5.959 1.00 93.12 201 GLN A O 1
ATOM 1515 N N . TYR A 1 202 ? -7.958 -4.436 -8.138 1.00 94.44 202 TYR A N 1
ATOM 1516 C CA . TYR A 1 202 ? -9.399 -4.323 -7.891 1.00 94.44 202 TYR A CA 1
ATOM 1517 C C . TYR A 1 202 ? -9.940 -5.472 -7.037 1.00 94.44 202 TYR A C 1
ATOM 1519 O O . TYR A 1 202 ? -10.752 -5.243 -6.141 1.00 94.44 202 TYR A O 1
ATOM 1527 N N . VAL A 1 203 ? -9.491 -6.705 -7.281 1.00 94.75 203 VAL A N 1
ATOM 1528 C CA . VAL A 1 203 ? -9.903 -7.871 -6.487 1.00 94.75 203 VAL A CA 1
ATOM 1529 C C . VAL A 1 203 ? -9.481 -7.725 -5.023 1.00 94.75 203 VAL A C 1
ATOM 1531 O O . VAL A 1 203 ? -10.311 -7.939 -4.140 1.00 94.75 203 VAL A O 1
ATOM 1534 N N . GLU A 1 204 ? -8.238 -7.323 -4.747 1.00 94.00 204 GLU A N 1
ATOM 1535 C CA . GLU A 1 204 ? -7.772 -7.107 -3.368 1.00 94.00 204 GLU A CA 1
ATOM 1536 C C . GLU A 1 204 ? -8.475 -5.918 -2.695 1.00 94.00 204 GLU A C 1
ATOM 1538 O O . GLU A 1 204 ? -8.842 -5.997 -1.520 1.00 94.00 204 GLU A O 1
ATOM 1543 N N . GLU A 1 205 ? -8.761 -4.842 -3.432 1.00 94.38 205 GLU A N 1
ATOM 1544 C CA . GLU A 1 205 ? -9.555 -3.717 -2.926 1.00 94.38 205 GLU A CA 1
ATOM 1545 C C . GLU A 1 205 ? -10.976 -4.152 -2.540 1.00 94.38 205 GLU A C 1
ATOM 1547 O O . GLU A 1 205 ? -11.470 -3.789 -1.470 1.00 94.38 205 GLU A O 1
ATOM 1552 N N . PHE A 1 206 ? -11.648 -4.948 -3.378 1.00 93.69 206 PHE A N 1
ATOM 1553 C CA . PHE A 1 206 ? -12.979 -5.464 -3.057 1.00 93.69 206 PHE A CA 1
ATOM 1554 C C . PHE A 1 206 ? -12.947 -6.442 -1.891 1.00 93.69 206 PHE A C 1
ATOM 1556 O O . PHE A 1 206 ? -13.800 -6.353 -1.012 1.00 93.69 206 PHE A O 1
ATOM 1563 N N . LYS A 1 207 ? -11.962 -7.338 -1.841 1.00 95.81 207 LYS A N 1
ATOM 1564 C CA . LYS A 1 207 ? -11.776 -8.256 -0.715 1.00 95.81 207 LYS A CA 1
ATOM 1565 C C . LYS A 1 207 ? -11.596 -7.498 0.601 1.00 95.81 207 LYS A C 1
ATOM 1567 O O . LYS A 1 207 ? -12.292 -7.804 1.564 1.00 95.81 207 LYS A O 1
ATOM 1572 N N . THR A 1 208 ? -10.768 -6.453 0.608 1.00 91.62 208 THR A N 1
ATOM 1573 C CA . THR A 1 208 ? -10.583 -5.580 1.777 1.00 91.62 208 THR A CA 1
ATOM 1574 C C . THR A 1 208 ? -11.903 -4.923 2.191 1.00 91.62 208 THR A C 1
ATOM 1576 O O . THR A 1 208 ? -12.290 -4.992 3.355 1.00 91.62 208 THR A O 1
ATOM 1579 N N . LYS A 1 209 ? -12.667 -4.371 1.235 1.00 96.56 209 LYS A N 1
ATOM 1580 C CA . LYS A 1 209 ? -13.999 -3.796 1.507 1.00 96.56 209 LYS A CA 1
ATOM 1581 C C . LYS A 1 209 ? -14.980 -4.821 2.084 1.00 96.56 209 LYS A C 1
ATOM 1583 O O . LYS A 1 209 ? -15.762 -4.476 2.967 1.00 96.56 209 LYS A O 1
ATOM 1588 N N . TYR A 1 210 ? -14.954 -6.066 1.608 1.00 94.81 210 TYR A N 1
ATOM 1589 C CA . TYR A 1 210 ? -15.791 -7.139 2.151 1.00 94.81 210 TYR A CA 1
ATOM 1590 C C . TYR A 1 210 ? -15.392 -7.511 3.582 1.00 94.81 210 TYR A C 1
ATOM 1592 O O . TYR A 1 210 ? -16.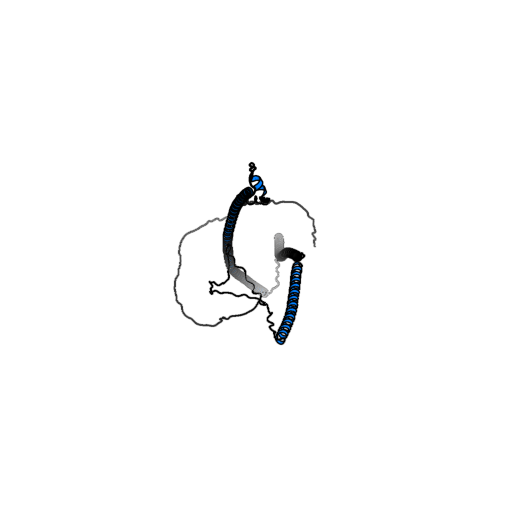268 -7.669 4.430 1.00 94.81 210 TYR A O 1
ATOM 1600 N N . GLU A 1 211 ? -14.097 -7.614 3.875 1.00 94.38 211 GLU A N 1
ATOM 1601 C CA . GLU A 1 211 ? -13.600 -7.864 5.233 1.00 94.38 211 GLU A CA 1
ATOM 1602 C C . GLU A 1 211 ? -13.995 -6.725 6.191 1.00 94.38 211 GLU A C 1
ATOM 1604 O O . GLU A 1 211 ? -14.476 -6.975 7.299 1.00 94.38 211 GLU A O 1
ATOM 1609 N N . GLU A 1 212 ? -13.888 -5.470 5.749 1.00 91.88 212 GLU A N 1
ATOM 1610 C CA . GLU A 1 212 ? -14.362 -4.304 6.502 1.00 91.88 212 GLU A CA 1
ATOM 1611 C C . GLU A 1 212 ? -15.875 -4.334 6.750 1.00 91.88 212 GLU A C 1
ATOM 1613 O O . GLU A 1 212 ? -16.319 -4.006 7.851 1.00 91.88 212 GLU A O 1
ATOM 1618 N N . GLU A 1 213 ? -16.676 -4.725 5.755 1.00 96.19 213 GLU A N 1
ATOM 1619 C CA . GLU A 1 213 ? -18.131 -4.842 5.892 1.00 96.19 213 GLU A CA 1
ATOM 1620 C C . GLU A 1 213 ? -18.517 -5.936 6.893 1.00 96.19 213 GLU A C 1
ATOM 1622 O O . GLU A 1 213 ? -19.378 -5.720 7.745 1.00 96.19 213 GLU A O 1
ATOM 1627 N N . ILE A 1 214 ? -17.839 -7.088 6.852 1.00 93.50 214 ILE A N 1
ATOM 1628 C CA . ILE A 1 214 ? -18.032 -8.176 7.821 1.00 93.50 214 ILE A CA 1
ATOM 1629 C C . ILE A 1 214 ? -17.706 -7.691 9.237 1.00 93.50 214 ILE A C 1
ATOM 1631 O O . ILE A 1 214 ? -18.478 -7.932 10.169 1.00 93.50 214 ILE A O 1
ATOM 1635 N N . ASN A 1 215 ? -16.600 -6.965 9.408 1.00 91.94 215 ASN A N 1
ATOM 1636 C CA . ASN A 1 215 ? -16.204 -6.419 10.704 1.00 91.94 215 ASN A CA 1
ATOM 1637 C C . ASN A 1 215 ? -17.195 -5.357 11.208 1.00 91.94 215 ASN A C 1
ATOM 1639 O O . ASN A 1 215 ? -17.576 -5.378 12.383 1.00 91.94 215 ASN A O 1
ATOM 1643 N N . ARG A 1 216 ? -17.667 -4.461 10.330 1.00 94.75 216 ARG A N 1
ATOM 1644 C CA . ARG A 1 216 ? -18.693 -3.458 10.663 1.00 94.75 216 ARG A CA 1
ATOM 1645 C C . ARG A 1 216 ? -20.011 -4.117 11.059 1.00 94.75 216 ARG A C 1
ATOM 1647 O O . ARG A 1 216 ? -20.564 -3.770 12.101 1.00 94.75 216 ARG A O 1
ATOM 1654 N N . ARG A 1 217 ? -20.465 -5.120 10.302 1.00 96.06 217 ARG A N 1
ATOM 1655 C CA . ARG A 1 217 ? -21.651 -5.918 10.636 1.00 96.06 217 ARG A CA 1
ATOM 1656 C C . ARG A 1 217 ? -21.505 -6.610 11.989 1.00 96.06 217 ARG A C 1
ATOM 1658 O O . ARG A 1 217 ? -22.397 -6.494 12.817 1.00 96.06 217 ARG A O 1
ATOM 1665 N N . THR A 1 218 ? -20.378 -7.274 12.233 1.00 93.00 218 THR A N 1
ATOM 1666 C CA . THR A 1 218 ? -20.113 -7.977 13.501 1.00 93.00 218 THR A CA 1
ATOM 1667 C C . THR A 1 218 ? -20.128 -7.006 14.684 1.00 93.00 218 THR A C 1
ATOM 1669 O O . THR A 1 218 ? -20.670 -7.312 15.743 1.00 93.00 218 THR A O 1
ATOM 1672 N N . THR A 1 219 ? -19.570 -5.807 14.507 1.00 92.50 219 THR A N 1
ATOM 1673 C CA . THR A 1 219 ? -19.585 -4.757 15.537 1.00 92.50 219 THR A CA 1
ATOM 1674 C C . THR A 1 219 ? -21.012 -4.297 15.833 1.00 92.50 219 THR A C 1
ATOM 1676 O O . THR A 1 219 ? -21.414 -4.290 16.994 1.00 92.50 219 THR A O 1
ATOM 1679 N N . ALA A 1 220 ? -21.805 -4.012 14.797 1.00 92.00 220 ALA A N 1
ATOM 1680 C CA . ALA A 1 220 ? -23.206 -3.625 14.951 1.00 92.00 220 ALA A CA 1
ATOM 1681 C C . ALA A 1 220 ? -24.066 -4.743 15.577 1.00 92.00 220 ALA A C 1
ATOM 1683 O O . ALA A 1 220 ? -24.922 -4.472 16.415 1.00 92.00 220 ALA A O 1
ATOM 1684 N N . GLU A 1 221 ? -23.827 -6.007 15.216 1.00 95.38 221 GLU A N 1
ATOM 1685 C CA . GLU A 1 221 ? -24.491 -7.164 15.830 1.00 95.38 221 GLU A CA 1
ATOM 1686 C C . GLU A 1 221 ? -24.139 -7.284 17.322 1.00 95.38 221 GLU A C 1
ATOM 1688 O O . GLU A 1 221 ? -25.025 -7.507 18.149 1.00 95.38 221 GLU A O 1
ATOM 1693 N N . ASN A 1 222 ? -22.874 -7.067 17.695 1.00 95.06 222 ASN A N 1
ATOM 1694 C CA . ASN A 1 222 ? -22.454 -7.051 19.098 1.00 95.06 222 ASN A CA 1
ATOM 1695 C C . ASN A 1 222 ? -23.110 -5.905 19.884 1.00 95.06 222 ASN A C 1
ATOM 1697 O O . ASN A 1 222 ? -23.615 -6.131 20.985 1.00 95.06 222 ASN A O 1
ATOM 1701 N N . GLU A 1 223 ? -23.146 -4.694 19.323 1.00 96.94 223 GLU A N 1
ATOM 1702 C CA . GLU A 1 223 ? -23.832 -3.539 19.920 1.00 96.94 223 GLU A CA 1
ATOM 1703 C C . GLU A 1 223 ? -25.329 -3.807 20.104 1.00 96.94 223 GLU A C 1
ATOM 1705 O O . GLU A 1 223 ? -25.881 -3.535 21.169 1.00 96.94 223 GLU A O 1
ATOM 1710 N N . PHE A 1 224 ? -25.979 -4.417 19.110 1.00 97.19 224 PHE A N 1
ATOM 1711 C CA . PHE A 1 224 ? -27.383 -4.808 19.196 1.00 97.19 224 PHE A CA 1
ATOM 1712 C C . PHE A 1 224 ? -27.638 -5.812 20.329 1.00 97.19 224 PHE A C 1
ATOM 1714 O O . PHE A 1 224 ? -28.614 -5.680 21.070 1.00 97.19 224 PHE A O 1
ATOM 1721 N N . VAL A 1 225 ? -26.753 -6.797 20.511 1.00 98.38 225 VAL A N 1
ATOM 1722 C CA . VAL A 1 225 ? -26.855 -7.765 21.615 1.00 98.38 225 VAL A CA 1
ATOM 1723 C C . VAL A 1 225 ? -26.714 -7.081 22.977 1.00 98.38 225 VAL A C 1
ATOM 1725 O O . VAL A 1 225 ? -27.433 -7.443 23.909 1.00 98.38 225 VAL A O 1
ATOM 1728 N N . VAL A 1 226 ? -25.815 -6.102 23.112 1.00 97.62 226 VAL A N 1
ATOM 1729 C CA . VAL A 1 226 ? -25.682 -5.308 24.346 1.00 97.62 226 VAL A CA 1
ATOM 1730 C C . VAL A 1 226 ? -26.945 -4.487 24.588 1.00 97.62 226 VAL A C 1
ATOM 1732 O O . VAL A 1 226 ? -27.529 -4.585 25.663 1.00 97.62 226 VAL A O 1
ATOM 1735 N N . LEU A 1 227 ? -27.435 -3.779 23.568 1.00 97.69 227 LEU A N 1
ATOM 1736 C CA . LEU A 1 227 ? -28.650 -2.977 23.673 1.00 97.69 227 LEU A CA 1
ATOM 1737 C C . LEU A 1 227 ? -29.862 -3.827 24.076 1.00 97.69 227 LEU A C 1
ATOM 1739 O O . LEU A 1 227 ? -30.671 -3.401 24.895 1.00 97.69 227 LEU A O 1
ATOM 1743 N N . LYS A 1 228 ? -29.972 -5.055 23.557 1.00 98.31 228 LYS A N 1
ATOM 1744 C CA . LYS A 1 228 ? -31.017 -5.999 23.968 1.00 98.31 228 LYS A CA 1
ATOM 1745 C C . LYS A 1 228 ? -30.934 -6.326 25.462 1.00 98.31 228 LYS A C 1
ATOM 1747 O O . LYS A 1 228 ? -31.954 -6.286 26.142 1.00 98.31 228 LYS A O 1
ATOM 1752 N N . LYS A 1 229 ? -29.731 -6.592 25.985 1.00 98.38 229 LYS A N 1
ATOM 1753 C CA . LYS A 1 229 ? -29.527 -6.833 27.424 1.00 98.38 229 LYS A CA 1
ATOM 1754 C C . LYS A 1 229 ? -29.905 -5.613 28.258 1.00 98.38 229 LYS A C 1
ATOM 1756 O O . LYS A 1 229 ? -30.516 -5.780 29.309 1.00 98.38 229 LYS A O 1
ATOM 1761 N N . ASP A 1 230 ? -29.582 -4.410 27.794 1.00 97.69 230 ASP A N 1
ATOM 1762 C CA . ASP A 1 230 ? -29.928 -3.170 28.494 1.00 97.69 230 ASP A CA 1
ATOM 1763 C C . ASP A 1 230 ? -31.447 -2.945 28.519 1.00 97.69 230 ASP A C 1
ATOM 1765 O O . ASP A 1 230 ? -32.000 -2.574 29.557 1.00 97.69 230 ASP A O 1
ATOM 1769 N N . VAL A 1 231 ? -32.138 -3.236 27.411 1.00 98.50 231 VAL A N 1
ATOM 1770 C CA . VAL A 1 231 ? -33.608 -3.204 27.329 1.00 98.50 231 VAL A CA 1
ATOM 1771 C C . VAL A 1 231 ? -34.235 -4.220 28.283 1.00 98.50 231 VAL A C 1
ATOM 1773 O O . VAL A 1 231 ? -35.143 -3.857 29.030 1.00 98.50 231 VAL A O 1
ATOM 1776 N N . ASP A 1 232 ? -33.734 -5.458 28.315 1.00 98.44 232 ASP A N 1
ATOM 1777 C CA . ASP A 1 232 ? -34.219 -6.494 29.234 1.00 98.44 232 ASP A CA 1
ATOM 1778 C C . ASP A 1 232 ? -34.001 -6.074 30.704 1.00 98.44 232 ASP A C 1
ATOM 1780 O O . ASP A 1 232 ? -34.917 -6.170 31.524 1.00 98.44 232 ASP A O 1
ATOM 1784 N N . CYS A 1 233 ? -32.830 -5.522 31.044 1.00 97.94 233 CYS A N 1
ATOM 1785 C CA . CYS A 1 233 ? -32.542 -4.991 32.383 1.00 97.94 233 CYS A CA 1
ATOM 1786 C C . CYS A 1 233 ? -33.487 -3.840 32.772 1.00 97.94 233 CYS A C 1
ATOM 1788 O O . CYS A 1 233 ? -34.010 -3.799 33.894 1.00 97.94 233 CYS A O 1
ATOM 1790 N N . ALA A 1 234 ? -33.724 -2.903 31.851 1.00 98.00 234 ALA A N 1
ATOM 1791 C CA . ALA A 1 234 ? -34.642 -1.790 32.060 1.00 98.00 234 ALA A CA 1
ATOM 1792 C C . ALA A 1 234 ? -36.086 -2.280 32.242 1.00 98.00 234 ALA A C 1
ATOM 1794 O O . ALA A 1 234 ? -36.802 -1.775 33.108 1.00 98.00 234 ALA A O 1
ATOM 1795 N N . TYR A 1 235 ? -36.501 -3.296 31.480 1.00 98.38 235 TYR A N 1
ATOM 1796 C CA . TYR A 1 235 ? -37.813 -3.919 31.616 1.00 98.38 235 TYR A CA 1
ATOM 1797 C C . TYR A 1 235 ? -37.981 -4.608 32.975 1.00 98.38 235 TYR A C 1
ATOM 1799 O O . TYR A 1 235 ? -38.982 -4.369 33.648 1.00 98.38 235 TYR A O 1
ATOM 1807 N N . MET A 1 236 ? -36.994 -5.384 33.434 1.00 98.25 236 MET A N 1
ATOM 1808 C CA . MET A 1 236 ? -37.031 -5.999 34.769 1.00 98.25 236 MET A CA 1
ATOM 1809 C C . MET A 1 236 ? -37.163 -4.943 35.873 1.00 98.25 236 MET A C 1
ATOM 1811 O O . MET A 1 236 ? -38.035 -5.048 36.734 1.00 98.25 236 MET A O 1
ATOM 1815 N N . THR A 1 237 ? -36.378 -3.865 35.788 1.00 98.00 237 THR A N 1
ATOM 1816 C CA . THR A 1 237 ? -36.459 -2.739 36.735 1.00 98.00 237 THR A CA 1
ATOM 1817 C C . THR A 1 237 ? -37.836 -2.070 36.703 1.00 98.00 237 THR A C 1
ATOM 1819 O O . THR A 1 237 ? -38.394 -1.730 37.746 1.00 98.00 237 THR A O 1
ATOM 1822 N N . LYS A 1 238 ? -38.416 -1.890 35.509 1.00 98.38 238 LYS A N 1
ATOM 1823 C CA . LYS A 1 238 ? -39.768 -1.348 35.341 1.00 98.38 238 LYS A CA 1
ATOM 1824 C C . LYS A 1 238 ? -40.804 -2.234 36.039 1.00 98.38 238 LYS A C 1
ATOM 1826 O O . LYS A 1 238 ? -41.602 -1.711 36.810 1.00 98.38 238 LYS A O 1
ATOM 1831 N N . VAL A 1 239 ? -40.768 -3.547 35.808 1.00 98.56 239 VAL A N 1
ATOM 1832 C CA . VAL A 1 239 ? -41.700 -4.507 36.424 1.00 98.56 239 VAL A CA 1
ATOM 1833 C C . VAL A 1 239 ? -41.577 -4.496 37.952 1.00 98.56 239 VAL A C 1
ATOM 1835 O O . VAL A 1 239 ? -42.588 -4.473 38.653 1.00 98.56 239 VAL A O 1
ATOM 1838 N N . GLU A 1 240 ? -40.358 -4.434 38.493 1.00 98.06 240 GLU A N 1
ATOM 1839 C CA . GLU A 1 240 ? -40.139 -4.302 39.939 1.00 98.06 240 GLU A CA 1
ATOM 1840 C C . GLU A 1 240 ? -40.729 -3.005 40.514 1.00 98.06 240 GLU A C 1
ATOM 1842 O O . GLU A 1 240 ? -41.302 -3.004 41.608 1.00 98.06 240 GLU A O 1
ATOM 1847 N N . LEU A 1 241 ? -40.590 -1.886 39.797 1.00 97.81 241 LEU A N 1
ATOM 1848 C CA . LEU A 1 241 ? -41.180 -0.608 40.197 1.00 97.81 241 LEU A CA 1
ATOM 1849 C C . LEU A 1 241 ? -42.711 -0.641 40.116 1.00 97.81 241 LEU A C 1
ATOM 1851 O O . LEU A 1 241 ? -43.366 -0.155 41.035 1.00 97.81 241 LEU A O 1
ATOM 1855 N N . GLU A 1 242 ? -43.287 -1.253 39.080 1.00 98.00 242 GLU A N 1
ATOM 1856 C CA . GLU A 1 242 ? -44.736 -1.459 38.954 1.00 98.00 242 GLU A CA 1
ATOM 1857 C C . GLU A 1 242 ? -45.284 -2.301 40.118 1.00 98.00 242 GLU A C 1
ATOM 1859 O O . GLU A 1 242 ? -46.294 -1.930 40.718 1.00 98.00 242 GLU A O 1
ATOM 1864 N N . ALA A 1 243 ? -44.578 -3.362 40.524 1.00 98.25 243 ALA A N 1
ATOM 1865 C CA . ALA A 1 243 ? -44.946 -4.168 41.689 1.00 98.25 243 ALA A CA 1
ATOM 1866 C C . ALA A 1 243 ? -44.899 -3.362 43.002 1.00 98.25 243 ALA A C 1
ATOM 1868 O O . ALA A 1 243 ? -45.811 -3.463 43.824 1.00 98.25 243 ALA A O 1
ATOM 1869 N N . LYS A 1 244 ? -43.877 -2.512 43.191 1.00 97.94 244 LYS A N 1
ATOM 1870 C CA . LYS A 1 244 ? -43.785 -1.607 44.355 1.00 97.94 244 LYS A CA 1
ATOM 1871 C C . LYS A 1 244 ? -44.923 -0.586 44.376 1.00 97.94 244 LYS A C 1
ATOM 1873 O O . LYS A 1 244 ? -45.483 -0.327 45.438 1.00 97.94 244 LYS A O 1
ATOM 1878 N N . VAL A 1 245 ? -45.285 -0.027 43.220 1.00 98.38 245 VAL A N 1
ATOM 1879 C CA . VAL A 1 245 ? -46.436 0.880 43.090 1.00 98.38 245 VAL A CA 1
ATOM 1880 C C . VAL A 1 245 ? -47.737 0.154 43.437 1.00 98.38 245 VAL A C 1
ATOM 1882 O O . VAL A 1 245 ? -48.547 0.707 44.182 1.00 98.38 245 VAL A O 1
ATOM 1885 N N . GLY A 1 246 ? -47.921 -1.084 42.965 1.00 97.81 246 GLY A N 1
ATOM 1886 C CA . GLY A 1 246 ? -49.057 -1.933 43.336 1.00 97.81 246 GLY A CA 1
ATOM 1887 C C . GLY A 1 246 ? -49.145 -2.151 44.848 1.00 97.81 246 GLY A C 1
ATOM 1888 O O . GLY A 1 246 ? -50.151 -1.801 45.457 1.00 97.81 246 GLY A O 1
ATOM 1889 N N . ALA A 1 247 ? -48.053 -2.596 45.477 1.00 98.00 247 ALA A N 1
ATOM 1890 C CA . ALA A 1 247 ? -47.998 -2.828 46.922 1.00 98.00 247 ALA A CA 1
ATOM 1891 C C . ALA A 1 247 ? -48.293 -1.561 47.752 1.00 98.00 247 ALA A C 1
ATOM 1893 O O . ALA A 1 247 ? -49.036 -1.613 48.732 1.00 98.00 247 ALA A O 1
ATOM 1894 N N . LEU A 1 248 ? -47.752 -0.404 47.350 1.00 97.81 248 LEU A N 1
ATOM 1895 C CA . LEU A 1 248 ? -48.050 0.879 47.999 1.00 97.81 248 LEU A CA 1
ATOM 1896 C C . LEU A 1 248 ? -49.514 1.294 47.804 1.00 97.81 248 LEU A C 1
ATOM 1898 O O . LEU A 1 248 ? -50.125 1.848 48.716 1.00 97.81 248 LEU A O 1
ATOM 1902 N N . THR A 1 249 ? -50.091 1.014 46.635 1.00 97.88 249 THR A N 1
ATOM 1903 C CA . THR A 1 249 ? -51.507 1.282 46.353 1.00 97.88 249 THR A CA 1
ATOM 1904 C C . THR A 1 249 ? -52.410 0.424 47.239 1.00 97.88 249 THR A C 1
ATOM 1906 O O . THR A 1 249 ? -53.347 0.951 47.842 1.00 97.88 249 THR A O 1
ATOM 1909 N N . ASP A 1 250 ? -52.094 -0.861 47.398 1.00 97.50 250 ASP A N 1
ATOM 1910 C CA . ASP A 1 250 ? -52.815 -1.767 48.296 1.00 97.50 250 ASP A CA 1
ATOM 1911 C C . ASP A 1 250 ? -52.719 -1.309 49.754 1.00 97.50 250 ASP A C 1
ATOM 1913 O O . ASP A 1 250 ? -53.726 -1.282 50.464 1.00 97.50 250 ASP A O 1
ATOM 1917 N N . GLN A 1 251 ? -51.542 -0.849 50.190 1.00 97.00 251 GLN A N 1
ATOM 1918 C CA . GLN A 1 251 ? -51.360 -0.282 51.526 1.00 97.00 251 GLN A CA 1
ATOM 1919 C C . GLN A 1 251 ? -52.200 0.989 51.733 1.00 97.00 251 GLN A C 1
ATOM 1921 O O . GLN A 1 251 ? -52.827 1.151 52.782 1.00 97.00 251 GLN A O 1
ATOM 1926 N N . ILE A 1 252 ? -52.260 1.882 50.738 1.00 96.50 252 ILE A N 1
ATOM 1927 C CA . ILE A 1 252 ? -53.120 3.076 50.782 1.00 96.50 252 ILE A CA 1
ATOM 1928 C C . ILE A 1 252 ? -54.594 2.673 50.883 1.00 96.50 252 ILE A C 1
ATOM 1930 O O . ILE A 1 252 ? -55.330 3.249 51.686 1.00 96.50 252 ILE A O 1
ATOM 1934 N N . ASN A 1 253 ? -55.031 1.692 50.095 1.00 97.00 253 ASN A N 1
ATOM 1935 C CA . ASN A 1 253 ? -56.409 1.208 50.121 1.00 97.00 253 ASN A CA 1
ATOM 1936 C C . ASN A 1 253 ? -56.756 0.582 51.475 1.00 97.00 253 ASN A C 1
ATOM 1938 O O . ASN A 1 253 ? -57.792 0.913 52.045 1.00 97.00 253 ASN A O 1
ATOM 1942 N N . PHE A 1 254 ? -55.862 -0.231 52.038 1.00 97.12 254 PHE A N 1
ATOM 1943 C CA . PHE A 1 254 ? -56.022 -0.803 53.373 1.00 97.12 254 PHE A CA 1
ATOM 1944 C C . PHE A 1 254 ? -56.169 0.277 54.454 1.00 97.12 254 PHE A C 1
ATOM 1946 O O . PHE A 1 254 ? -57.103 0.230 55.257 1.00 97.12 254 PHE A O 1
ATOM 1953 N N . LEU A 1 255 ? -55.299 1.293 54.445 1.00 96.19 255 LEU A N 1
ATOM 1954 C CA . LEU A 1 255 ? -55.386 2.415 55.383 1.00 96.19 255 LEU A CA 1
ATOM 1955 C C . LEU A 1 255 ? -56.689 3.207 55.217 1.00 96.19 255 LEU A C 1
ATOM 1957 O O . LEU A 1 255 ? -57.290 3.606 56.214 1.00 96.19 255 LEU A O 1
ATOM 1961 N N . ARG A 1 256 ? -57.162 3.406 53.980 1.00 94.50 256 ARG A N 1
ATOM 1962 C CA . ARG A 1 256 ? -58.467 4.032 53.712 1.00 94.50 256 ARG A CA 1
ATOM 1963 C C . ARG A 1 256 ? -59.628 3.192 54.248 1.00 94.50 256 ARG A C 1
ATOM 1965 O O . ARG A 1 256 ? -60.529 3.762 54.853 1.00 94.50 256 ARG A O 1
ATOM 1972 N N . CYS A 1 257 ? -59.595 1.869 54.078 1.00 94.88 257 CYS A N 1
ATOM 1973 C CA . CYS A 1 257 ? -60.602 0.961 54.631 1.00 94.88 257 CYS A CA 1
ATOM 1974 C C . CYS A 1 257 ? -60.647 1.028 56.163 1.00 94.88 257 CYS A C 1
ATOM 1976 O O . CYS A 1 257 ? -61.728 1.171 56.726 1.00 94.88 257 CYS A O 1
ATOM 1978 N N . ILE A 1 258 ? -59.489 0.994 56.836 1.00 93.69 258 ILE A N 1
ATOM 1979 C CA . ILE A 1 258 ? -59.428 1.166 58.297 1.00 93.69 258 ILE A CA 1
ATOM 1980 C C . ILE A 1 258 ? -59.970 2.533 58.706 1.00 93.69 258 ILE A C 1
ATOM 1982 O O . ILE A 1 258 ? -60.734 2.618 59.661 1.00 93.69 258 ILE A O 1
ATOM 1986 N N . TYR A 1 259 ? -59.586 3.603 58.008 1.00 89.00 259 TYR A N 1
ATOM 1987 C CA . TYR A 1 259 ? -60.059 4.946 58.335 1.00 89.00 259 TYR A CA 1
ATOM 1988 C C . TYR A 1 259 ? -61.588 5.051 58.245 1.00 89.00 259 TYR A C 1
ATOM 1990 O O . TYR A 1 259 ? -62.217 5.621 59.135 1.00 89.00 259 TYR A O 1
ATOM 1998 N N . GLU A 1 260 ? -62.189 4.460 57.214 1.00 89.69 260 GLU A N 1
ATOM 1999 C CA . GLU A 1 260 ? -63.642 4.415 57.050 1.00 89.69 260 GLU A CA 1
ATOM 2000 C C . GLU A 1 260 ? -64.321 3.598 58.160 1.00 89.69 260 GLU A C 1
ATOM 2002 O O . GLU A 1 260 ? -65.291 4.057 58.762 1.00 89.69 260 GLU A O 1
ATOM 2007 N N . GLU A 1 261 ? -63.769 2.432 58.497 1.00 85.06 261 GLU A N 1
ATOM 2008 C CA . GLU A 1 261 ? -64.291 1.562 59.555 1.00 85.06 261 GLU A CA 1
ATOM 2009 C C . GLU A 1 261 ? -64.184 2.216 60.942 1.00 85.06 261 GLU A C 1
ATOM 2011 O O . GLU A 1 261 ? -65.136 2.205 61.719 1.00 85.06 261 GLU A O 1
ATOM 2016 N N . VAL A 1 262 ? -63.054 2.860 61.255 1.00 82.88 262 VAL A N 1
ATOM 2017 C CA . VAL A 1 262 ? -62.864 3.611 62.507 1.00 82.88 262 VAL A CA 1
ATOM 2018 C C . VAL A 1 262 ? -63.813 4.804 62.573 1.00 82.88 262 VAL A C 1
ATOM 2020 O O . VAL A 1 262 ? -64.375 5.081 63.635 1.00 82.88 262 VAL A O 1
ATOM 2023 N N . ARG A 1 263 ? -64.047 5.494 61.452 1.00 77.81 263 ARG A N 1
ATOM 2024 C CA . ARG A 1 263 ? -65.031 6.579 61.366 1.00 77.81 263 ARG A CA 1
ATOM 2025 C C . ARG A 1 263 ? -66.443 6.072 61.672 1.00 77.81 263 ARG A C 1
ATOM 2027 O O . ARG A 1 263 ? -67.118 6.665 62.510 1.00 77.81 263 ARG A O 1
ATOM 2034 N N . MET A 1 264 ? -66.858 4.955 61.073 1.00 74.94 264 MET A N 1
ATOM 2035 C CA . MET A 1 264 ? -68.151 4.312 61.347 1.00 74.94 264 MET A CA 1
ATOM 2036 C C . MET A 1 264 ? -68.262 3.836 62.799 1.00 74.94 264 MET A C 1
ATOM 2038 O O . MET A 1 264 ? -69.272 4.067 63.460 1.00 74.94 264 MET A O 1
ATOM 2042 N N . GLN A 1 265 ? -67.211 3.217 63.337 1.00 71.81 265 GLN A N 1
ATOM 2043 C CA . GLN A 1 265 ? -67.196 2.744 64.717 1.00 71.81 265 GLN A CA 1
ATOM 2044 C C . GLN A 1 265 ? -67.172 3.874 65.743 1.00 71.81 265 GLN A C 1
ATOM 2046 O O . GLN A 1 265 ? -67.714 3.689 66.824 1.00 71.81 265 GLN A O 1
ATOM 2051 N N . THR A 1 266 ? -66.579 5.028 65.442 1.00 64.19 266 THR A N 1
ATOM 2052 C CA . THR A 1 266 ? -66.633 6.205 66.326 1.00 64.19 266 THR A CA 1
ATOM 2053 C C . THR A 1 266 ? -68.061 6.754 66.376 1.00 64.19 266 THR A C 1
ATOM 2055 O O . THR A 1 266 ? -68.591 6.961 67.460 1.00 64.19 266 THR A O 1
ATOM 2058 N N . ILE A 1 267 ? -68.739 6.832 65.223 1.00 60.72 267 ILE A N 1
ATOM 2059 C CA . ILE A 1 267 ? -70.165 7.197 65.142 1.00 60.72 267 ILE A CA 1
ATOM 2060 C C . ILE A 1 267 ? -71.053 6.188 65.902 1.00 60.72 267 ILE A C 1
ATOM 2062 O O . ILE A 1 267 ? -72.037 6.578 66.521 1.00 60.72 267 ILE A O 1
ATOM 2066 N N . SER A 1 268 ? -70.708 4.895 65.882 1.00 55.56 268 SER A N 1
ATOM 2067 C CA . SER A 1 268 ? -71.472 3.830 66.555 1.00 55.56 268 SER A CA 1
ATOM 2068 C C . SER A 1 268 ? -71.159 3.710 68.060 1.00 55.56 268 SER A C 1
ATOM 2070 O O . SER A 1 268 ? -72.039 3.400 68.862 1.00 55.56 268 SER A O 1
ATOM 2072 N N . ARG A 1 269 ? -69.914 3.984 68.482 1.00 56.34 269 ARG A N 1
ATOM 2073 C CA . ARG A 1 269 ? -69.479 3.949 69.894 1.00 56.34 269 ARG A CA 1
ATOM 2074 C C . ARG A 1 269 ? -69.953 5.145 70.712 1.00 56.34 269 ARG A C 1
ATOM 2076 O O . ARG A 1 269 ? -70.061 5.002 71.928 1.00 56.34 269 ARG A O 1
ATOM 2083 N N . ASP A 1 270 ? -70.342 6.244 70.073 1.00 47.06 270 ASP A N 1
ATOM 2084 C CA . ASP A 1 270 ? -71.089 7.317 70.740 1.00 47.06 270 ASP A CA 1
ATOM 2085 C C . ASP A 1 270 ? -72.490 6.854 71.227 1.00 47.06 270 ASP A C 1
ATOM 2087 O O . ASP A 1 270 ? -73.183 7.595 71.924 1.00 47.06 270 ASP A O 1
ATOM 2091 N N . LEU A 1 271 ? -72.889 5.597 70.954 1.00 51.75 271 LEU A N 1
ATOM 2092 C CA . LEU A 1 271 ? -74.065 4.924 71.514 1.00 51.75 271 LEU A CA 1
ATOM 2093 C C . LEU A 1 271 ? -73.720 3.522 72.070 1.00 51.75 271 LEU A C 1
ATOM 2095 O O . LEU A 1 271 ? -74.189 2.505 71.564 1.00 51.75 271 LEU A O 1
ATOM 2099 N N . SER A 1 272 ? -72.908 3.426 73.129 1.00 36.66 272 SER A N 1
ATOM 2100 C CA . SER A 1 272 ? -72.664 2.141 73.810 1.00 36.66 272 SER A CA 1
ATOM 2101 C C . SER A 1 272 ? -72.630 2.269 75.332 1.00 36.66 272 SER A C 1
ATOM 2103 O O . SER A 1 272 ? -71.685 2.784 75.925 1.00 36.66 272 SER A O 1
ATOM 2105 N N . VAL A 1 273 ? -73.672 1.715 75.951 1.00 45.44 273 VAL A N 1
ATOM 2106 C CA . VAL A 1 273 ? -73.854 1.502 77.390 1.00 45.44 273 VAL A CA 1
ATOM 2107 C C . VAL A 1 273 ? -72.826 0.495 77.919 1.00 45.44 273 VAL A C 1
ATOM 2109 O O . VAL A 1 273 ? -72.686 -0.607 77.392 1.00 45.44 273 VAL A O 1
ATOM 2112 N N . VAL A 1 274 ? -72.124 0.879 78.986 1.00 40.91 274 VAL A N 1
ATOM 2113 C CA . VAL A 1 274 ? -71.194 0.030 79.742 1.00 40.91 274 VAL A CA 1
ATOM 2114 C C . VAL A 1 274 ? -71.991 -0.950 80.606 1.00 40.91 274 VAL A C 1
ATOM 2116 O O . VAL A 1 274 ? -72.770 -0.530 81.458 1.00 40.91 274 VAL A O 1
ATOM 2119 N N . VAL A 1 275 ? -71.773 -2.252 80.409 1.00 40.62 275 VAL A N 1
ATOM 2120 C CA . VAL A 1 275 ? -72.287 -3.317 81.283 1.00 40.62 275 VAL A CA 1
ATOM 2121 C C . VAL A 1 275 ? -71.098 -3.993 81.958 1.00 40.62 275 VAL A C 1
ATOM 2123 O O . VAL A 1 275 ? -70.291 -4.659 81.313 1.00 40.62 275 VAL A O 1
ATOM 2126 N N . SER A 1 276 ? -70.988 -3.790 83.268 1.00 39.25 276 SER A N 1
ATOM 2127 C CA . SER A 1 276 ? -70.068 -4.495 84.156 1.00 39.25 276 SER A CA 1
ATOM 2128 C C . SER A 1 276 ? -70.613 -5.892 84.448 1.00 39.25 276 SER A C 1
ATOM 2130 O O . SER A 1 276 ? -71.702 -6.025 85.006 1.00 39.25 276 SER A O 1
ATOM 2132 N N . MET A 1 277 ? -69.858 -6.927 84.084 1.00 49.09 277 MET A N 1
ATOM 2133 C CA . MET A 1 277 ? -70.133 -8.303 84.491 1.00 49.09 277 MET A CA 1
ATOM 2134 C C . MET A 1 277 ? -69.082 -8.714 85.527 1.00 49.09 277 MET A C 1
ATOM 2136 O O . MET A 1 277 ? -67.935 -8.981 85.173 1.00 49.09 277 MET A O 1
ATOM 2140 N N . ASP A 1 278 ? -69.475 -8.761 86.800 1.00 42.62 278 ASP A N 1
ATOM 2141 C CA . ASP A 1 278 ? -68.666 -9.351 87.866 1.00 42.62 278 ASP A CA 1
ATOM 2142 C C . ASP A 1 278 ? -68.673 -10.874 87.714 1.00 42.62 278 ASP A C 1
ATOM 2144 O O . ASP A 1 278 ? -69.697 -11.532 87.899 1.00 42.62 278 ASP A O 1
ATOM 2148 N N . ASN A 1 279 ? -67.520 -11.441 87.359 1.00 49.50 279 ASN A N 1
ATOM 2149 C CA . ASN A 1 279 ? -67.351 -12.876 87.160 1.00 49.50 279 ASN A CA 1
ATOM 2150 C C . ASN A 1 279 ? -66.268 -13.396 88.113 1.00 49.50 279 ASN A C 1
ATOM 2152 O O . ASN A 1 279 ? -65.112 -13.590 87.741 1.00 49.50 279 ASN A O 1
ATOM 2156 N N . ASN A 1 280 ? -66.641 -13.585 89.380 1.00 47.34 280 ASN A N 1
ATOM 2157 C CA . ASN A 1 280 ? -65.748 -14.125 90.399 1.00 47.34 280 ASN A CA 1
ATOM 2158 C C . ASN A 1 280 ? -65.723 -15.661 90.314 1.00 47.34 280 ASN A C 1
ATOM 2160 O O . ASN A 1 280 ? -66.476 -16.362 90.990 1.00 47.34 280 ASN A O 1
ATOM 2164 N N . ARG A 1 281 ? -64.855 -16.190 89.450 1.00 55.16 281 ARG A N 1
ATOM 2165 C CA . ARG A 1 281 ? -64.296 -17.537 89.607 1.00 55.16 281 ARG A CA 1
ATOM 2166 C C . ARG A 1 281 ? -62.935 -17.362 90.260 1.00 55.16 281 ARG A C 1
ATOM 2168 O O . ARG A 1 281 ? -62.140 -16.573 89.763 1.00 55.16 281 ARG A O 1
ATOM 2175 N N . HIS A 1 282 ? -62.682 -18.076 91.355 1.00 59.34 282 HIS A N 1
ATOM 2176 C CA . HIS A 1 282 ? -61.365 -18.118 91.986 1.00 59.34 282 HIS A CA 1
ATOM 2177 C C . HIS A 1 282 ? -60.331 -18.567 90.947 1.00 59.34 282 HIS A C 1
ATOM 2179 O O . HIS A 1 282 ? -60.251 -19.737 90.578 1.00 59.34 282 HIS A O 1
ATOM 2185 N N . LEU A 1 283 ? -59.620 -17.574 90.429 1.00 62.78 283 LEU A N 1
ATOM 2186 C CA . LEU A 1 283 ? -58.438 -17.701 89.605 1.00 62.78 283 LEU A CA 1
ATOM 2187 C C . LEU A 1 283 ? -57.259 -17.735 90.573 1.00 62.78 283 LEU A C 1
ATOM 2189 O O . LEU A 1 283 ? -57.206 -16.938 91.512 1.00 62.78 283 LEU A O 1
ATOM 2193 N N . ASP A 1 284 ? -56.345 -18.673 90.362 1.00 68.69 284 ASP A N 1
ATOM 2194 C CA . ASP A 1 284 ? -55.054 -18.687 91.040 1.00 68.69 284 ASP A CA 1
ATOM 2195 C C . ASP A 1 284 ? -54.241 -17.484 90.541 1.00 68.69 284 ASP A C 1
ATOM 2197 O O . ASP A 1 284 ? -53.612 -17.514 89.481 1.00 68.69 284 ASP A O 1
ATOM 2201 N N . LEU A 1 285 ? -54.380 -16.368 91.259 1.00 76.38 285 LEU A N 1
ATOM 2202 C CA . LEU A 1 285 ? -53.801 -15.081 90.887 1.00 76.38 285 LEU A CA 1
ATOM 2203 C C . LEU A 1 285 ? -52.276 -15.152 90.860 1.00 76.38 285 LEU A C 1
ATOM 2205 O O . LEU A 1 285 ? -51.666 -14.509 90.011 1.00 76.38 285 LEU A O 1
ATOM 2209 N N . ASP A 1 286 ? -51.674 -15.966 91.724 1.00 82.94 286 ASP A N 1
ATOM 2210 C CA . ASP A 1 286 ? -50.223 -16.075 91.827 1.00 82.94 286 ASP A CA 1
ATOM 2211 C C . ASP A 1 286 ? -49.648 -16.777 90.591 1.00 82.94 286 ASP A C 1
ATOM 2213 O O . ASP A 1 286 ? -48.749 -16.233 89.949 1.00 82.94 286 ASP A O 1
ATOM 2217 N N . SER A 1 287 ? -50.244 -17.894 90.149 1.00 83.75 287 SER A N 1
ATOM 2218 C CA . SER A 1 287 ? -49.832 -18.576 88.910 1.00 83.75 287 SER A CA 1
ATOM 2219 C C . SER A 1 287 ? -49.964 -17.687 87.665 1.00 83.75 287 SER A C 1
ATOM 2221 O O . SER A 1 287 ? -49.079 -17.687 86.805 1.00 83.75 287 SER A O 1
ATOM 2223 N N . ILE A 1 288 ? -51.035 -16.892 87.570 1.00 84.06 288 ILE A N 1
ATOM 2224 C CA . ILE A 1 288 ? -51.251 -15.971 86.443 1.00 84.06 288 ILE A CA 1
ATOM 2225 C C . ILE A 1 288 ? -50.252 -14.809 86.489 1.00 84.06 288 ILE A C 1
ATOM 2227 O O . ILE A 1 288 ? -49.728 -14.418 85.448 1.00 84.06 288 ILE A O 1
ATOM 2231 N N . ILE A 1 289 ? -49.954 -14.260 87.670 1.00 86.25 289 ILE A N 1
ATOM 2232 C CA . ILE A 1 289 ? -48.966 -13.184 87.833 1.00 86.25 289 ILE A CA 1
ATOM 2233 C C . ILE A 1 289 ? -47.556 -13.683 87.487 1.00 86.25 289 ILE A C 1
ATOM 2235 O O . ILE A 1 289 ? -46.811 -12.963 86.817 1.00 86.25 289 ILE A O 1
ATOM 2239 N N . GLU A 1 290 ? -47.192 -14.902 87.893 1.00 89.12 290 GLU A N 1
ATOM 2240 C CA . GLU A 1 290 ? -45.912 -15.529 87.541 1.00 89.12 290 GLU A CA 1
ATOM 2241 C C . GLU A 1 290 ? -45.794 -15.741 86.019 1.00 89.12 290 GLU A C 1
ATOM 2243 O O . GLU A 1 290 ? -44.774 -15.399 85.418 1.00 89.12 290 GLU A O 1
ATOM 2248 N N . GLU A 1 291 ? -46.857 -16.233 85.372 1.00 89.38 291 GLU A N 1
ATOM 2249 C CA . GLU A 1 291 ? -46.910 -16.433 83.919 1.00 89.38 291 GLU A CA 1
ATOM 2250 C C . GLU A 1 291 ? -46.851 -15.103 83.153 1.00 89.38 291 GLU A C 1
ATOM 2252 O O . GLU A 1 291 ? -46.102 -14.979 82.184 1.00 89.38 291 GLU A O 1
ATOM 2257 N N . VAL A 1 292 ? -47.560 -14.068 83.615 1.00 91.94 292 VAL A N 1
ATOM 2258 C CA . VAL A 1 292 ? -47.495 -12.719 83.032 1.00 91.94 292 VAL A CA 1
ATOM 2259 C C . VAL A 1 292 ? -46.092 -12.129 83.186 1.00 91.94 292 VAL A C 1
ATOM 2261 O O . VAL A 1 292 ? -45.557 -11.583 82.222 1.00 91.94 292 VAL A O 1
ATOM 2264 N N . ARG A 1 293 ? -45.442 -12.278 84.349 1.00 91.75 293 ARG A N 1
ATOM 2265 C CA . ARG A 1 293 ? -44.040 -11.864 84.535 1.00 91.75 293 ARG A CA 1
ATOM 2266 C C . ARG A 1 293 ? -43.105 -12.591 83.577 1.00 91.75 293 ARG A C 1
ATOM 2268 O O . ARG A 1 293 ? -42.284 -11.941 82.939 1.00 91.75 293 ARG A O 1
ATOM 2275 N N . ARG A 1 294 ? -43.257 -13.910 83.430 1.00 92.44 294 ARG A N 1
ATOM 2276 C CA . ARG A 1 294 ? -42.473 -14.723 82.491 1.00 92.44 294 ARG A CA 1
ATOM 2277 C C . ARG A 1 294 ? -42.659 -14.255 81.046 1.00 92.44 294 ARG A C 1
ATOM 2279 O O . ARG A 1 294 ? -41.679 -14.156 80.314 1.00 92.44 294 ARG A O 1
ATOM 2286 N N . GLN A 1 295 ? -43.889 -13.931 80.644 1.00 92.50 295 GLN A N 1
ATOM 2287 C CA . GLN A 1 295 ? -44.196 -13.392 79.315 1.00 92.50 295 GLN A CA 1
ATOM 2288 C C . GLN A 1 295 ? -43.547 -12.019 79.099 1.00 92.50 295 GLN A C 1
ATOM 2290 O O . GLN A 1 295 ? -42.922 -11.801 78.066 1.00 92.50 295 GLN A O 1
ATOM 2295 N N . TYR A 1 296 ? -43.627 -11.109 80.075 1.00 93.56 296 TYR A N 1
ATOM 2296 C CA . TYR A 1 296 ? -42.978 -9.797 79.986 1.00 93.56 296 TYR A CA 1
ATOM 2297 C C . TYR A 1 296 ? -41.454 -9.899 79.932 1.00 93.56 296 TYR A C 1
ATOM 2299 O O . TYR A 1 296 ? -40.830 -9.216 79.124 1.00 93.56 296 TYR A O 1
ATOM 2307 N N . GLU A 1 297 ? -40.863 -10.773 80.743 1.00 93.81 297 GLU A N 1
ATOM 2308 C CA . GLU A 1 297 ? -39.425 -11.041 80.732 1.00 93.81 297 GLU A CA 1
ATOM 2309 C C . GLU A 1 297 ? -38.992 -11.610 79.370 1.00 93.81 297 GLU A C 1
ATOM 2311 O O . GLU A 1 297 ? -38.016 -11.150 78.780 1.00 93.81 297 GLU A O 1
ATOM 2316 N N . GLN A 1 298 ? -39.769 -12.540 78.807 1.00 95.19 298 GLN A N 1
ATOM 2317 C CA . GLN A 1 298 ? -39.522 -13.112 77.483 1.00 95.19 298 GLN A CA 1
ATOM 2318 C C . GLN A 1 298 ? -39.660 -12.071 76.360 1.00 95.19 298 GLN A C 1
ATOM 2320 O O . GLN A 1 298 ? -38.832 -12.042 75.452 1.00 95.19 298 GLN A O 1
ATOM 2325 N N . ILE A 1 299 ? -40.665 -11.191 76.420 1.00 92.62 299 ILE A N 1
ATOM 2326 C CA . ILE A 1 299 ? -40.854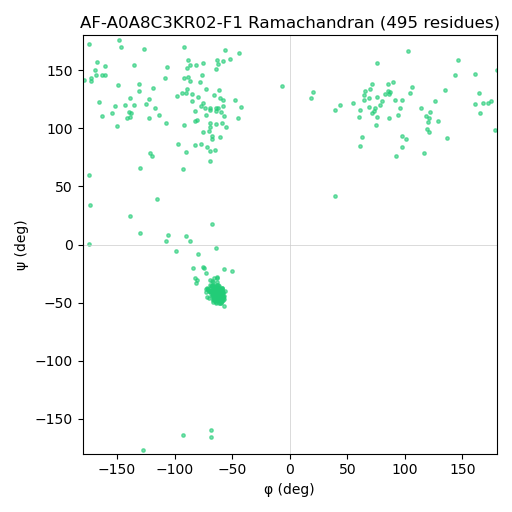 -10.100 75.450 1.00 92.62 299 ILE A CA 1
ATOM 2327 C C . ILE A 1 299 ? -39.711 -9.085 75.555 1.00 92.62 299 ILE A C 1
ATOM 2329 O O . ILE A 1 299 ? -39.175 -8.664 74.531 1.00 92.62 299 ILE A O 1
ATOM 2333 N N . ALA A 1 300 ? -39.291 -8.720 76.769 1.00 93.25 300 ALA A N 1
ATOM 2334 C CA . ALA A 1 300 ? -38.173 -7.807 76.989 1.00 93.25 300 ALA A CA 1
ATOM 2335 C C . ALA A 1 300 ? -36.850 -8.397 76.473 1.00 93.25 300 ALA A C 1
ATOM 2337 O O . ALA A 1 300 ? -36.087 -7.703 75.798 1.00 93.25 300 ALA A O 1
ATOM 2338 N N . GLN A 1 301 ? -36.601 -9.687 76.724 1.00 95.06 301 GLN A N 1
ATOM 2339 C CA . GLN A 1 301 ? -35.437 -10.398 76.191 1.00 95.06 301 GLN A CA 1
ATOM 2340 C C . GLN A 1 301 ? -35.485 -10.515 74.663 1.00 95.06 301 GLN A C 1
ATOM 2342 O O . GLN A 1 301 ? -34.483 -10.233 74.008 1.00 95.06 301 GLN A O 1
ATOM 2347 N N . SER A 1 302 ? -36.640 -10.858 74.083 1.00 94.88 302 SER A N 1
ATOM 2348 C CA . SER A 1 302 ? -36.827 -10.929 72.628 1.00 94.88 302 SER A CA 1
ATOM 2349 C C . SER A 1 302 ? -36.607 -9.570 71.964 1.00 94.88 302 SER A C 1
ATOM 2351 O O . SER A 1 302 ? -35.889 -9.486 70.975 1.00 94.88 302 SER A O 1
ATOM 2353 N N . SER A 1 303 ? -37.164 -8.495 72.529 1.00 94.44 303 SER A N 1
ATOM 2354 C CA . SER A 1 303 ? -36.999 -7.135 72.008 1.00 94.44 303 SER A CA 1
ATOM 2355 C C . SER A 1 303 ? -35.544 -6.668 72.087 1.00 94.44 303 SER A C 1
ATOM 2357 O O . SER A 1 303 ? -35.040 -6.044 71.153 1.00 94.44 303 SER A O 1
ATOM 2359 N N . ARG A 1 304 ? -34.834 -7.018 73.168 1.00 95.19 304 ARG A N 1
ATOM 2360 C CA . ARG A 1 304 ? -33.404 -6.734 73.297 1.00 95.19 304 ARG A CA 1
ATOM 2361 C C . ARG A 1 304 ? -32.577 -7.497 72.263 1.00 95.19 304 ARG A C 1
ATOM 2363 O O . ARG A 1 304 ? -31.738 -6.888 71.608 1.00 95.19 304 ARG A O 1
ATOM 2370 N N . ALA A 1 305 ? -32.823 -8.796 72.103 1.00 95.25 305 ALA A N 1
ATOM 2371 C CA . ALA A 1 305 ? -32.117 -9.625 71.130 1.00 95.25 305 ALA A CA 1
ATOM 2372 C C . ALA A 1 305 ? -32.379 -9.162 69.687 1.00 95.25 305 ALA A C 1
ATOM 2374 O O . ALA A 1 305 ? -31.456 -9.112 68.879 1.00 95.25 305 ALA A O 1
ATOM 2375 N N . GLU A 1 306 ? -33.614 -8.767 69.374 1.00 95.25 306 GLU A N 1
ATOM 2376 C CA . GLU A 1 306 ? -33.984 -8.222 68.067 1.00 95.25 306 GLU A CA 1
ATOM 2377 C C . GLU A 1 306 ? -33.297 -6.877 67.796 1.00 95.25 306 GLU A C 1
ATOM 2379 O O . GLU A 1 306 ? -32.744 -6.681 66.715 1.00 95.25 306 GLU A O 1
ATOM 2384 N N . ALA A 1 307 ? -33.243 -5.978 68.785 1.00 94.75 307 ALA A N 1
ATOM 2385 C CA . ALA A 1 307 ? -32.512 -4.719 68.663 1.00 94.75 307 ALA A CA 1
ATOM 2386 C C . ALA A 1 307 ? -31.004 -4.950 68.468 1.00 94.75 307 ALA A C 1
ATOM 2388 O O . ALA A 1 307 ? -30.395 -4.341 67.589 1.00 94.75 307 ALA A O 1
ATOM 2389 N N . GLU A 1 308 ? -30.396 -5.850 69.247 1.00 95.62 308 GLU A N 1
ATOM 2390 C CA . GLU A 1 308 ? -28.978 -6.208 69.118 1.00 95.62 308 GLU A CA 1
ATOM 2391 C C . GLU A 1 308 ? -28.674 -6.833 67.743 1.00 95.62 308 GLU A C 1
ATOM 2393 O O . GLU A 1 308 ? -27.715 -6.419 67.088 1.00 95.62 308 GLU A O 1
ATOM 2398 N N . ALA A 1 309 ? -29.517 -7.749 67.252 1.00 95.62 309 ALA A N 1
ATOM 2399 C CA . ALA A 1 309 ? -29.389 -8.341 65.919 1.00 95.62 309 ALA A CA 1
ATOM 2400 C C . ALA A 1 309 ? -29.570 -7.302 64.799 1.00 95.62 309 ALA A C 1
ATOM 2402 O O . ALA A 1 309 ? -28.826 -7.304 63.814 1.00 95.62 309 ALA A O 1
ATOM 2403 N N . TRP A 1 310 ? -30.517 -6.373 64.959 1.00 96.38 310 TRP A N 1
ATOM 2404 C CA . TRP A 1 310 ? -30.730 -5.279 64.015 1.00 96.38 310 TRP A CA 1
ATOM 2405 C C . TRP A 1 310 ? -29.506 -4.358 63.940 1.00 96.38 310 TRP A C 1
ATOM 2407 O O . TRP A 1 310 ? -29.026 -4.065 62.843 1.00 96.38 310 TRP A O 1
ATOM 2417 N N . TYR A 1 311 ? -28.939 -3.964 65.086 1.00 96.12 311 TYR A N 1
ATOM 2418 C CA . TYR A 1 311 ? -27.717 -3.157 65.127 1.00 96.12 311 TYR A CA 1
ATOM 2419 C C . TYR A 1 311 ? -26.509 -3.890 64.538 1.00 96.12 311 TYR A C 1
ATOM 2421 O O . TYR A 1 311 ? -25.734 -3.274 63.807 1.00 96.12 311 TYR A O 1
ATOM 2429 N N . GLN A 1 312 ? -26.355 -5.191 64.804 1.00 96.75 312 GLN A N 1
ATOM 2430 C CA . GLN A 1 312 ? -25.298 -6.002 64.190 1.00 96.75 312 GLN A CA 1
ATOM 2431 C C . GLN A 1 312 ? -25.436 -6.042 62.665 1.00 96.75 312 GLN A C 1
ATOM 2433 O O . GLN A 1 312 ? -24.461 -5.779 61.962 1.00 96.75 312 GLN A O 1
ATOM 2438 N N . SER A 1 313 ? -26.647 -6.275 62.148 1.00 96.38 313 SER A N 1
ATOM 2439 C CA . SER A 1 313 ? -26.900 -6.281 60.703 1.00 96.38 313 SER A CA 1
ATOM 2440 C C . SER A 1 313 ? -26.611 -4.919 60.064 1.00 96.38 313 SER A C 1
ATOM 2442 O O . SER A 1 313 ? -25.955 -4.851 59.025 1.00 96.38 313 SER A O 1
ATOM 2444 N N . GLN A 1 314 ? -27.036 -3.820 60.696 1.00 97.06 314 GLN A N 1
ATOM 2445 C CA . GLN A 1 314 ? -26.733 -2.469 60.213 1.00 97.06 314 GLN A CA 1
ATOM 2446 C C . GLN A 1 314 ? -25.229 -2.175 60.223 1.00 97.06 314 GLN A C 1
ATOM 2448 O O . GLN A 1 314 ? -24.709 -1.592 59.272 1.00 97.06 314 GLN A O 1
ATOM 2453 N N . TYR A 1 315 ? -24.514 -2.606 61.263 1.00 95.94 315 TYR A N 1
ATOM 2454 C CA . TYR A 1 315 ? -23.066 -2.435 61.349 1.00 95.94 315 TYR A CA 1
ATOM 2455 C C . TYR A 1 315 ? -22.333 -3.214 60.250 1.00 95.94 315 TYR A C 1
ATOM 2457 O O . TYR A 1 315 ? -21.464 -2.661 59.578 1.00 95.94 315 TYR A O 1
ATOM 2465 N N . GLU A 1 316 ? -22.720 -4.467 60.007 1.00 96.50 316 GLU A N 1
ATOM 2466 C CA . GLU A 1 316 ? -22.141 -5.300 58.951 1.00 96.50 316 GLU A CA 1
ATOM 2467 C C . GLU A 1 316 ? -22.439 -4.740 57.549 1.00 96.50 316 GLU A C 1
ATOM 2469 O O . GLU A 1 316 ? -21.553 -4.678 56.691 1.00 96.50 316 GLU A O 1
ATOM 2474 N N . GLN A 1 317 ? -23.654 -4.235 57.313 1.00 96.50 317 GLN A N 1
ATOM 2475 C CA . GLN A 1 317 ? -23.999 -3.535 56.070 1.00 96.50 317 GLN A CA 1
ATOM 2476 C C . GLN A 1 317 ? -23.148 -2.273 55.872 1.00 96.50 317 GLN A C 1
ATOM 2478 O O . GLN A 1 317 ? -22.638 -2.027 54.775 1.00 96.50 317 GLN A O 1
ATOM 2483 N N . LEU A 1 318 ? -22.932 -1.485 56.926 1.00 95.81 318 LEU A N 1
ATOM 2484 C CA . LEU A 1 318 ? -22.088 -0.293 56.857 1.00 95.81 318 LEU A CA 1
ATOM 2485 C C . LEU A 1 318 ? -20.615 -0.658 56.610 1.00 95.81 318 LEU A C 1
ATOM 2487 O O . LEU A 1 318 ? -19.937 -0.022 55.806 1.00 95.81 318 LEU A O 1
ATOM 2491 N N . GLN A 1 319 ? -20.118 -1.715 57.254 1.00 95.94 319 GLN A N 1
ATOM 2492 C CA . GLN A 1 319 ? -18.747 -2.191 57.086 1.00 95.94 319 GLN A CA 1
ATOM 2493 C C . GLN A 1 319 ? -18.502 -2.741 55.675 1.00 95.94 319 GLN A C 1
ATOM 2495 O O . GLN A 1 319 ? -17.490 -2.421 55.050 1.00 95.94 319 GLN A O 1
ATOM 2500 N N . THR A 1 320 ? -19.435 -3.533 55.142 1.00 96.38 320 THR A N 1
ATOM 2501 C CA . THR A 1 320 ? -19.339 -4.090 53.784 1.00 96.38 320 THR A CA 1
ATOM 2502 C C . THR A 1 320 ? -19.448 -3.007 52.713 1.00 96.38 320 THR A C 1
ATOM 2504 O O . THR A 1 320 ? -18.684 -3.026 51.747 1.00 96.38 320 THR A O 1
ATOM 2507 N N . THR A 1 321 ? -20.341 -2.027 52.879 1.00 95.38 321 THR A N 1
ATOM 2508 C CA . THR A 1 321 ? -20.444 -0.880 51.959 1.00 95.38 321 THR A CA 1
ATOM 2509 C C . THR A 1 321 ? -19.202 0.009 52.014 1.00 95.38 321 THR A C 1
ATOM 2511 O O . THR A 1 321 ? -18.661 0.349 50.961 1.00 95.38 321 THR A O 1
ATOM 2514 N N . ALA A 1 322 ? -18.669 0.307 53.204 1.00 95.25 322 ALA A N 1
ATOM 2515 C CA . ALA A 1 322 ? -17.403 1.026 53.354 1.00 95.25 322 ALA A CA 1
ATOM 2516 C C . ALA A 1 322 ? -16.225 0.279 52.700 1.00 95.25 322 ALA A C 1
ATOM 2518 O O . ALA A 1 322 ? -15.418 0.901 52.005 1.00 95.25 322 ALA A O 1
ATOM 2519 N N . GLY A 1 323 ? -16.160 -1.050 52.850 1.00 96.12 323 GLY A N 1
ATOM 2520 C CA . GLY A 1 323 ? -15.181 -1.904 52.169 1.00 96.12 323 GLY A CA 1
ATOM 2521 C C . GLY A 1 323 ? -15.289 -1.810 50.646 1.00 96.12 323 GLY A C 1
ATOM 2522 O O . GLY A 1 323 ? -14.310 -1.480 49.981 1.00 96.12 323 GLY A O 1
ATOM 2523 N N . ARG A 1 324 ? -16.500 -1.969 50.093 1.00 96.00 324 ARG A N 1
ATOM 2524 C CA . ARG A 1 324 ? -16.761 -1.834 48.646 1.00 96.00 324 ARG A CA 1
ATOM 2525 C C . ARG A 1 324 ? -16.370 -0.464 48.099 1.00 96.00 324 ARG A C 1
ATOM 2527 O O . ARG A 1 324 ? -15.812 -0.380 47.005 1.00 96.00 324 ARG A O 1
ATOM 2534 N N . HIS A 1 325 ? -16.652 0.610 48.836 1.00 95.69 325 HIS A N 1
ATOM 2535 C CA . HIS A 1 325 ? -16.232 1.956 48.445 1.00 95.69 325 HIS A CA 1
ATOM 2536 C C . HIS A 1 325 ? -14.706 2.110 48.480 1.00 95.69 325 HIS A C 1
ATOM 2538 O O . HIS A 1 325 ? -14.139 2.697 47.558 1.00 95.69 325 HIS A O 1
ATOM 2544 N N . GLY A 1 326 ? -14.034 1.540 49.486 1.00 97.38 326 GLY A N 1
ATOM 2545 C CA . GLY A 1 326 ? -12.573 1.493 49.563 1.00 97.38 326 GLY A CA 1
ATOM 2546 C C . GLY A 1 326 ? -11.941 0.739 48.389 1.00 97.38 326 GLY A C 1
ATOM 2547 O O . GLY A 1 326 ? -11.014 1.251 47.758 1.00 97.38 326 GLY A O 1
ATOM 2548 N N . ASP A 1 327 ? -12.486 -0.426 48.042 1.00 96.62 327 ASP A N 1
ATOM 2549 C CA . ASP A 1 327 ? -12.027 -1.235 46.909 1.00 96.62 327 ASP A CA 1
ATOM 2550 C C . ASP A 1 327 ? -12.278 -0.532 45.571 1.00 96.62 327 ASP A C 1
ATOM 2552 O O . ASP A 1 327 ? -11.386 -0.470 44.726 1.00 96.62 327 ASP A O 1
ATOM 2556 N N . SER A 1 328 ? -13.446 0.093 45.396 1.00 97.19 328 SER A N 1
ATOM 2557 C CA . SER A 1 328 ? -13.762 0.885 44.197 1.00 97.19 328 SER A CA 1
ATOM 2558 C C . SER A 1 328 ? -12.798 2.064 44.032 1.00 97.19 328 SER A C 1
ATOM 2560 O O . SER A 1 328 ? -12.300 2.329 42.936 1.00 97.19 328 SER A O 1
ATOM 2562 N N . LEU A 1 329 ? -12.466 2.755 45.127 1.00 97.00 329 LEU A N 1
ATOM 2563 C CA . LEU A 1 329 ? -11.495 3.849 45.107 1.00 97.00 329 LEU A CA 1
ATOM 2564 C C . LEU A 1 329 ? -10.073 3.347 44.802 1.00 97.00 329 LEU A C 1
ATOM 2566 O O . LEU A 1 329 ? -9.300 4.013 44.113 1.00 97.00 329 LEU A O 1
ATOM 2570 N N . ARG A 1 330 ? -9.712 2.156 45.288 1.00 97.06 330 ARG A N 1
ATOM 2571 C CA . ARG A 1 330 ? -8.429 1.519 44.976 1.00 97.06 330 ARG A CA 1
ATOM 2572 C C . ARG A 1 330 ? -8.346 1.107 43.505 1.00 97.06 330 ARG A C 1
ATOM 2574 O O . ARG A 1 330 ? -7.319 1.370 42.883 1.00 97.06 330 ARG A O 1
ATOM 2581 N N . ASN A 1 331 ? -9.402 0.516 42.954 1.00 97.25 331 ASN A N 1
ATOM 2582 C CA . ASN A 1 331 ? -9.463 0.094 41.553 1.00 97.25 331 ASN A CA 1
ATOM 2583 C C . ASN A 1 331 ? -9.374 1.297 40.611 1.00 97.25 331 ASN A C 1
ATOM 2585 O O . ASN A 1 331 ? -8.482 1.343 39.769 1.00 97.25 331 ASN A O 1
ATOM 2589 N N . THR A 1 332 ? -10.184 2.335 40.841 1.00 95.12 332 THR A N 1
ATOM 2590 C CA . THR A 1 332 ? -10.114 3.583 40.056 1.00 95.12 332 THR A CA 1
ATOM 2591 C C . THR A 1 332 ? -8.734 4.241 40.140 1.00 95.12 332 THR A C 1
ATOM 2593 O O . THR A 1 332 ? -8.217 4.740 39.144 1.00 95.12 332 THR A O 1
ATOM 2596 N N . LYS A 1 333 ? -8.064 4.197 41.300 1.00 97.94 333 LYS A N 1
ATOM 2597 C CA . LYS A 1 333 ? -6.677 4.670 41.430 1.00 97.94 333 LYS A CA 1
ATOM 2598 C C . LYS A 1 333 ? -5.695 3.868 40.567 1.00 97.94 333 LYS A C 1
ATOM 2600 O O . LYS A 1 333 ? -4.784 4.471 40.000 1.00 97.94 333 LYS A O 1
ATOM 2605 N N . ILE A 1 334 ? -5.844 2.545 40.484 1.00 97.00 334 ILE A N 1
ATOM 2606 C CA .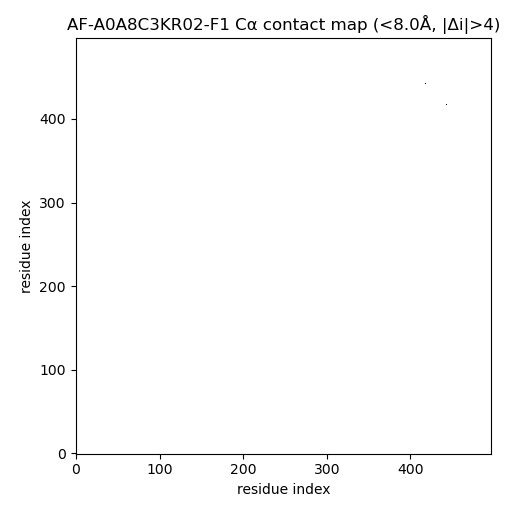 ILE A 1 334 ? -5.003 1.688 39.631 1.00 97.00 334 ILE A CA 1
ATOM 2607 C C . ILE A 1 334 ? -5.261 2.008 38.154 1.00 97.00 334 ILE A C 1
ATOM 2609 O O . ILE A 1 334 ? -4.307 2.266 37.423 1.00 97.00 334 ILE A O 1
ATOM 2613 N N . GLU A 1 335 ? -6.524 2.112 37.743 1.00 96.88 335 GLU A N 1
ATOM 2614 C CA . GLU A 1 335 ? -6.908 2.488 36.375 1.00 96.88 335 GLU A CA 1
ATOM 2615 C C . GLU A 1 335 ? -6.326 3.849 35.976 1.00 96.88 335 GLU A C 1
ATOM 2617 O O . GLU A 1 335 ? -5.730 3.990 34.910 1.00 96.88 335 GLU A O 1
ATOM 2622 N N . ILE A 1 336 ? -6.399 4.853 36.858 1.00 96.50 336 ILE A N 1
ATOM 2623 C CA . ILE A 1 336 ? -5.786 6.168 36.619 1.00 96.50 336 ILE A CA 1
ATOM 2624 C C . ILE A 1 336 ? -4.271 6.038 36.406 1.00 96.50 336 ILE A C 1
ATOM 2626 O O . ILE A 1 336 ? -3.710 6.705 35.532 1.00 96.50 336 ILE A O 1
ATOM 2630 N N . GLN A 1 337 ? -3.584 5.193 37.179 1.00 97.19 337 GLN A N 1
ATOM 2631 C CA . GLN A 1 337 ? -2.144 4.968 37.018 1.00 97.19 337 GLN A CA 1
ATOM 2632 C C . GLN A 1 337 ? -1.815 4.273 35.692 1.00 97.19 337 GLN A C 1
ATOM 2634 O O . GLN A 1 337 ? -0.846 4.654 35.031 1.00 97.19 337 GLN A O 1
ATOM 2639 N N . GLU A 1 338 ? -2.613 3.295 35.274 1.00 96.69 338 GLU A N 1
ATOM 2640 C CA . GLU A 1 338 ? -2.460 2.609 33.989 1.00 96.69 338 GLU A CA 1
ATOM 2641 C C . GLU A 1 338 ? -2.721 3.545 32.810 1.00 96.69 338 GLU A C 1
ATOM 2643 O O . GLU A 1 338 ? -1.891 3.639 31.904 1.00 96.69 338 GLU A O 1
ATOM 2648 N N . LEU A 1 339 ? -3.806 4.322 32.857 1.00 95.62 339 LEU A N 1
ATOM 2649 C CA . LEU A 1 339 ? -4.098 5.352 31.864 1.00 95.62 339 LEU A CA 1
ATOM 2650 C C . LEU A 1 339 ? -2.975 6.389 31.796 1.00 95.62 339 LEU A C 1
ATOM 2652 O O . LEU A 1 339 ? -2.548 6.765 30.707 1.00 95.62 339 LEU A O 1
ATOM 2656 N N . THR A 1 340 ? -2.418 6.796 32.938 1.00 97.00 340 THR A N 1
ATOM 2657 C CA . THR A 1 340 ? -1.274 7.719 32.978 1.00 97.00 340 THR A CA 1
ATOM 2658 C C . THR A 1 340 ? -0.041 7.124 32.289 1.00 97.00 340 THR A C 1
ATOM 2660 O O . THR A 1 340 ? 0.617 7.816 31.508 1.00 97.00 340 THR A O 1
ATOM 2663 N N . ARG A 1 341 ? 0.259 5.836 32.512 1.00 97.19 341 ARG A N 1
ATOM 2664 C CA . ARG A 1 341 ? 1.354 5.128 31.819 1.00 97.19 341 ARG A CA 1
ATOM 2665 C C . ARG A 1 341 ? 1.094 5.019 30.316 1.00 97.19 341 ARG A C 1
ATOM 2667 O O . ARG A 1 341 ? 2.000 5.272 29.523 1.00 97.19 341 ARG A O 1
ATOM 2674 N N . ASN A 1 342 ? -0.139 4.715 29.918 1.00 96.06 342 ASN A N 1
ATOM 2675 C CA . ASN A 1 342 ? -0.536 4.647 28.512 1.00 96.06 342 ASN A CA 1
ATOM 2676 C C . ASN A 1 342 ? -0.392 6.007 27.821 1.00 96.06 342 ASN A C 1
ATOM 2678 O O . ASN A 1 342 ? 0.166 6.075 26.729 1.00 96.06 342 ASN A O 1
ATOM 2682 N N . ILE A 1 343 ? -0.804 7.096 28.477 1.00 96.44 343 ILE A N 1
ATOM 2683 C CA . ILE A 1 343 ? -0.615 8.464 27.980 1.00 96.44 343 ILE A CA 1
ATOM 2684 C C . ILE A 1 343 ? 0.875 8.767 27.787 1.00 96.44 343 ILE A C 1
ATOM 2686 O O . ILE A 1 343 ? 1.254 9.328 26.762 1.00 96.44 343 ILE A O 1
ATOM 2690 N N . GLN A 1 344 ? 1.737 8.396 28.737 1.00 94.75 344 GLN A N 1
ATOM 2691 C CA . GLN A 1 344 ? 3.185 8.603 28.608 1.00 94.75 344 GLN A CA 1
ATOM 2692 C C . GLN A 1 344 ? 3.783 7.807 27.441 1.00 94.75 344 GLN A C 1
ATOM 2694 O O . GLN A 1 344 ? 4.559 8.365 26.666 1.00 94.75 344 GLN A O 1
ATOM 2699 N N . ARG A 1 345 ? 3.386 6.539 27.274 1.00 95.81 345 ARG A N 1
ATOM 2700 C CA . ARG A 1 345 ? 3.810 5.697 26.147 1.00 95.81 345 ARG A CA 1
ATOM 2701 C C . ARG A 1 345 ? 3.383 6.295 24.807 1.00 95.81 345 ARG A C 1
ATOM 2703 O O . ARG A 1 345 ? 4.224 6.464 23.933 1.00 95.81 345 ARG A O 1
ATOM 2710 N N . LEU A 1 346 ? 2.108 6.664 24.672 1.00 91.56 346 LEU A N 1
ATOM 2711 C CA . LEU A 1 346 ? 1.574 7.264 23.445 1.00 91.56 346 LEU A CA 1
ATOM 2712 C C . LEU A 1 346 ? 2.247 8.604 23.130 1.00 91.56 346 LEU A C 1
ATOM 2714 O O . LEU A 1 346 ? 2.551 8.880 21.977 1.00 91.56 346 LEU A O 1
ATOM 2718 N N . ARG A 1 347 ? 2.553 9.426 24.142 1.00 94.88 347 ARG A N 1
ATOM 2719 C CA . ARG A 1 347 ? 3.336 10.656 23.943 1.00 94.88 347 ARG A CA 1
ATOM 2720 C C . ARG A 1 347 ? 4.737 10.363 23.405 1.00 94.88 347 ARG A C 1
ATOM 2722 O O . ARG A 1 347 ? 5.173 11.049 22.489 1.00 94.88 347 ARG A O 1
ATOM 2729 N N . ALA A 1 348 ? 5.426 9.356 23.941 1.00 94.44 348 ALA A N 1
ATOM 2730 C CA . ALA A 1 348 ? 6.745 8.962 23.447 1.00 94.44 348 ALA A CA 1
ATOM 2731 C C . ALA A 1 348 ? 6.687 8.429 22.005 1.00 94.44 348 ALA A C 1
ATOM 2733 O O . ALA A 1 348 ? 7.556 8.748 21.197 1.00 94.44 348 ALA A O 1
ATOM 2734 N N . GLU A 1 349 ? 5.646 7.669 21.665 1.00 96.06 349 GLU A N 1
ATOM 2735 C CA . GLU A 1 349 ? 5.409 7.174 20.308 1.00 96.06 349 GLU A CA 1
ATOM 2736 C C . GLU A 1 349 ? 5.123 8.315 19.323 1.00 96.06 349 GLU A C 1
ATOM 2738 O O . GLU A 1 349 ? 5.740 8.368 18.262 1.00 96.06 349 GLU A O 1
ATOM 2743 N N . ILE A 1 350 ? 4.289 9.288 19.709 1.00 93.56 350 ILE A N 1
ATOM 2744 C CA . ILE A 1 350 ? 4.040 10.504 18.921 1.00 93.56 350 ILE A CA 1
ATOM 2745 C C . ILE A 1 350 ? 5.346 11.260 18.657 1.00 93.56 350 ILE A C 1
ATOM 2747 O O . ILE A 1 350 ? 5.601 11.658 17.523 1.00 93.56 350 ILE A O 1
ATOM 2751 N N . GLU A 1 351 ? 6.187 11.460 19.673 1.00 96.88 351 GLU A N 1
ATOM 2752 C CA . GLU A 1 351 ? 7.472 12.148 19.495 1.00 96.88 351 GLU A CA 1
ATOM 2753 C C . GLU A 1 351 ? 8.445 11.349 18.613 1.00 96.88 351 GLU A C 1
ATOM 2755 O O . GLU A 1 351 ? 9.147 11.931 17.785 1.00 96.88 351 GLU A O 1
ATOM 2760 N N . ASN A 1 352 ? 8.446 10.016 18.711 1.00 96.12 352 ASN A N 1
ATOM 2761 C CA . ASN A 1 352 ? 9.243 9.165 17.830 1.00 96.12 352 ASN A CA 1
ATOM 2762 C C . ASN A 1 352 ? 8.779 9.263 16.366 1.00 96.12 352 ASN A C 1
ATOM 2764 O O . ASN A 1 352 ? 9.600 9.482 15.476 1.00 96.12 352 ASN A O 1
ATOM 2768 N N . VAL A 1 353 ? 7.469 9.179 16.114 1.00 91.81 353 VAL A N 1
ATOM 2769 C CA . VAL A 1 353 ? 6.892 9.311 14.765 1.00 91.81 353 VAL A CA 1
ATOM 2770 C C . VAL A 1 353 ? 7.128 10.711 14.199 1.00 91.81 353 VAL A C 1
ATOM 2772 O O . VAL A 1 353 ? 7.501 10.844 13.036 1.00 91.81 353 VAL A O 1
ATOM 2775 N N . LYS A 1 354 ? 6.997 11.771 15.008 1.00 96.56 354 LYS A N 1
ATOM 2776 C CA . LYS A 1 354 ? 7.358 13.137 14.587 1.00 96.56 354 LYS A CA 1
ATOM 2777 C C . LYS A 1 354 ? 8.819 13.228 14.160 1.00 96.56 354 LYS A C 1
ATOM 2779 O O . LYS A 1 354 ? 9.109 13.821 13.125 1.00 96.56 354 LYS A O 1
ATOM 2784 N N . LYS A 1 355 ? 9.735 12.624 14.924 1.00 95.88 355 LYS A N 1
ATOM 2785 C CA . LYS A 1 355 ? 11.162 12.601 14.585 1.00 95.88 355 LYS A CA 1
ATOM 2786 C C . LYS A 1 355 ? 11.424 11.834 13.287 1.00 95.88 355 LYS A C 1
ATOM 2788 O O . LYS A 1 355 ? 12.192 12.311 12.458 1.00 95.88 355 LYS A O 1
ATOM 2793 N N . GLN A 1 356 ? 10.767 10.693 13.082 1.00 94.06 356 GLN A N 1
ATOM 2794 C CA . GLN A 1 356 ? 10.842 9.946 11.821 1.00 94.06 356 GLN A CA 1
ATOM 2795 C C . GLN A 1 356 ? 10.314 10.771 10.644 1.00 94.06 356 GLN A C 1
ATOM 2797 O O . GLN A 1 356 ? 10.944 10.811 9.593 1.00 94.06 356 GLN A O 1
ATOM 2802 N N . ASN A 1 357 ? 9.199 11.482 10.825 1.00 92.25 357 ASN A N 1
ATOM 2803 C CA . ASN A 1 357 ? 8.638 12.344 9.790 1.00 92.25 357 ASN A CA 1
ATOM 2804 C C . ASN A 1 357 ? 9.607 13.481 9.421 1.00 92.25 357 ASN A C 1
ATOM 2806 O O . ASN A 1 357 ? 9.886 13.681 8.245 1.00 92.25 357 ASN A O 1
ATOM 2810 N N . GLN A 1 358 ? 10.209 14.144 10.414 1.00 95.81 358 GLN A N 1
ATOM 2811 C CA . GLN A 1 358 ? 11.244 15.161 10.187 1.00 95.81 358 GLN A CA 1
ATOM 2812 C C . GLN A 1 358 ? 12.471 14.598 9.457 1.00 95.81 358 GLN A C 1
ATOM 2814 O O . GLN A 1 358 ? 13.005 15.247 8.562 1.00 95.81 358 GLN A O 1
ATOM 2819 N N . GLN A 1 359 ? 12.914 13.386 9.807 1.00 96.12 359 GLN A N 1
ATOM 2820 C CA . GLN A 1 359 ? 14.021 12.715 9.118 1.00 96.12 359 GLN A CA 1
ATOM 2821 C C . GLN A 1 359 ? 13.684 12.408 7.656 1.00 96.12 359 GLN A C 1
ATOM 2823 O O . GLN A 1 359 ? 14.516 12.635 6.783 1.00 96.12 359 GLN A O 1
ATOM 2828 N N . LEU A 1 360 ? 12.467 11.931 7.379 1.00 91.81 360 LEU A N 1
ATOM 2829 C CA . LEU A 1 360 ? 12.004 11.678 6.015 1.00 91.81 360 LEU A CA 1
ATOM 2830 C C . LEU A 1 360 ? 11.869 12.976 5.213 1.00 91.81 360 LEU A C 1
ATOM 2832 O O . LEU A 1 360 ? 12.319 13.022 4.076 1.00 91.81 360 LEU A O 1
ATOM 2836 N N . GLN A 1 361 ? 11.322 14.041 5.804 1.00 95.31 361 GLN A N 1
ATOM 2837 C CA . GLN A 1 361 ? 11.252 15.360 5.166 1.00 95.31 361 GLN A CA 1
ATOM 2838 C C . GLN A 1 361 ? 12.645 15.901 4.822 1.00 95.31 361 GLN A C 1
ATOM 2840 O O . GLN A 1 361 ? 12.850 16.393 3.716 1.00 95.31 361 GLN A O 1
ATOM 2845 N N . ALA A 1 362 ? 13.618 15.761 5.729 1.00 95.50 362 ALA A N 1
ATOM 2846 C CA . ALA A 1 362 ? 15.002 16.146 5.461 1.00 95.50 362 ALA A CA 1
ATOM 2847 C C . ALA A 1 362 ? 15.630 15.306 4.333 1.00 95.50 362 ALA A C 1
ATOM 2849 O O . ALA A 1 362 ? 16.293 15.856 3.459 1.00 95.50 362 ALA A O 1
ATOM 2850 N N . ALA A 1 363 ? 15.382 13.992 4.313 1.00 93.94 363 ALA A N 1
ATOM 2851 C CA . ALA A 1 363 ? 15.874 13.108 3.257 1.00 93.94 363 ALA A CA 1
ATOM 2852 C C . ALA A 1 363 ? 15.247 13.414 1.885 1.00 93.94 363 ALA A C 1
ATOM 2854 O O . ALA A 1 363 ? 15.937 13.322 0.870 1.00 93.94 363 ALA A O 1
ATOM 2855 N N . ILE A 1 364 ? 13.961 13.789 1.852 1.00 93.00 364 ILE A N 1
ATOM 2856 C CA . ILE A 1 364 ? 13.275 14.246 0.636 1.00 93.00 364 ILE A CA 1
ATOM 2857 C C . ILE A 1 364 ? 13.912 15.543 0.140 1.00 93.00 364 ILE A C 1
ATOM 2859 O O . ILE A 1 364 ? 14.324 15.586 -1.013 1.00 93.00 364 ILE A O 1
ATOM 2863 N N . ALA A 1 365 ? 14.084 16.545 1.007 1.00 95.38 365 ALA A N 1
ATOM 2864 C CA . ALA A 1 365 ? 14.708 17.814 0.630 1.00 95.38 365 ALA A CA 1
ATOM 2865 C C . ALA A 1 365 ? 16.135 17.621 0.078 1.00 95.38 365 ALA A C 1
ATOM 2867 O O . ALA A 1 365 ? 16.491 18.198 -0.944 1.00 95.38 365 ALA A O 1
ATOM 2868 N N . GLU A 1 366 ? 16.939 16.750 0.696 1.00 96.88 366 GLU A N 1
ATOM 2869 C CA . GLU A 1 366 ? 18.287 16.431 0.205 1.00 96.88 366 GLU A CA 1
ATOM 2870 C C . GLU A 1 366 ? 18.253 15.687 -1.146 1.00 96.88 366 GLU A C 1
ATOM 2872 O O . GLU A 1 366 ? 19.123 15.874 -2.000 1.00 96.88 366 GLU A O 1
ATOM 2877 N N . ALA A 1 367 ? 17.254 14.825 -1.365 1.00 90.94 367 ALA A N 1
ATOM 2878 C CA . ALA A 1 367 ? 17.059 14.147 -2.643 1.00 90.94 367 ALA A CA 1
ATOM 2879 C C . ALA A 1 367 ? 16.605 15.101 -3.752 1.00 90.94 367 ALA A C 1
ATOM 2881 O O . ALA A 1 367 ? 17.109 14.995 -4.871 1.00 90.94 367 ALA A O 1
ATOM 2882 N N . GLU A 1 368 ? 15.714 16.037 -3.436 1.00 94.69 368 GLU A N 1
ATOM 2883 C CA . GLU A 1 368 ? 15.284 17.106 -4.334 1.00 94.69 368 GLU A CA 1
ATOM 2884 C C . GLU A 1 368 ? 16.463 18.009 -4.712 1.00 94.69 368 GLU A C 1
ATOM 2886 O O . GLU A 1 368 ? 16.696 18.217 -5.900 1.00 94.69 368 GLU A O 1
ATOM 2891 N N . GLU A 1 369 ? 17.273 18.449 -3.743 1.00 97.06 369 GLU A N 1
ATOM 2892 C CA . GLU A 1 369 ? 18.464 19.271 -3.995 1.00 97.06 369 GLU A CA 1
ATOM 2893 C C . GLU A 1 369 ? 19.489 18.531 -4.868 1.00 97.06 369 GLU A C 1
ATOM 2895 O O . GLU A 1 369 ? 19.966 19.069 -5.871 1.00 97.06 369 GLU A O 1
ATOM 2900 N N . ARG A 1 370 ? 19.791 17.261 -4.553 1.00 95.94 370 ARG A N 1
ATOM 2901 C CA . ARG A 1 370 ? 20.675 16.429 -5.390 1.00 95.94 370 ARG A CA 1
ATOM 2902 C C . ARG A 1 370 ? 20.124 16.255 -6.807 1.00 95.94 370 ARG A C 1
ATOM 2904 O O . ARG A 1 370 ? 20.894 16.301 -7.767 1.00 95.94 370 ARG A O 1
ATOM 2911 N N . GLY A 1 371 ? 18.812 16.066 -6.946 1.00 93.81 371 GLY A N 1
ATOM 2912 C CA . GLY A 1 371 ? 18.139 15.981 -8.240 1.00 93.81 371 GLY A CA 1
ATOM 2913 C C . GLY A 1 371 ? 18.226 17.288 -9.029 1.00 93.81 371 GLY A C 1
ATOM 2914 O O . GLY A 1 371 ? 18.558 17.272 -10.214 1.00 93.81 371 GLY A O 1
ATOM 2915 N N . GLU A 1 372 ? 18.001 18.426 -8.375 1.00 97.00 372 GLU A N 1
ATOM 2916 C CA . GLU A 1 372 ? 18.090 19.750 -8.990 1.00 97.00 372 GLU A CA 1
ATOM 2917 C C . GLU A 1 372 ? 19.515 20.052 -9.470 1.00 97.00 372 GLU A C 1
ATOM 2919 O O . GLU A 1 372 ? 19.699 20.550 -10.582 1.00 97.00 372 GLU A O 1
ATOM 2924 N N . MET A 1 373 ? 20.531 19.697 -8.679 1.00 96.31 373 MET A N 1
ATOM 2925 C CA . MET A 1 373 ? 21.936 19.830 -9.074 1.00 96.31 373 MET A CA 1
ATOM 2926 C C . MET A 1 373 ? 22.273 18.966 -10.294 1.00 96.31 373 MET A C 1
ATOM 2928 O O . MET A 1 373 ? 22.857 19.466 -11.252 1.00 96.31 373 MET A O 1
ATOM 2932 N N . ALA A 1 374 ? 21.830 17.705 -10.325 1.00 96.44 374 ALA A N 1
ATOM 2933 C CA . ALA A 1 374 ? 22.035 16.835 -11.484 1.00 96.44 374 ALA A CA 1
ATOM 2934 C C . ALA A 1 374 ? 21.345 17.373 -12.753 1.00 96.44 374 ALA A C 1
ATOM 2936 O O . ALA A 1 374 ? 21.900 17.280 -13.851 1.00 96.44 374 ALA A O 1
ATOM 2937 N N . LEU A 1 375 ? 20.154 17.967 -12.615 1.00 97.19 375 LEU A N 1
ATOM 2938 C CA . LEU A 1 375 ? 19.457 18.622 -13.724 1.00 97.19 375 LEU A CA 1
ATOM 2939 C C . LEU A 1 375 ? 20.187 19.879 -14.203 1.00 97.19 375 LEU A C 1
ATOM 2941 O O . LEU A 1 375 ? 20.270 20.092 -15.412 1.00 97.19 375 LEU A O 1
ATOM 2945 N N . LYS A 1 376 ? 20.726 20.700 -13.294 1.00 98.19 376 LYS A N 1
ATOM 2946 C CA . LYS A 1 376 ? 21.554 21.865 -13.650 1.00 98.19 376 LYS A CA 1
ATOM 2947 C C . LYS A 1 376 ? 22.786 21.431 -14.440 1.00 98.19 376 LYS A C 1
ATOM 2949 O O . LYS A 1 376 ? 23.012 21.961 -15.523 1.00 98.19 376 LYS A O 1
ATOM 2954 N N . ASP A 1 377 ? 23.505 20.414 -13.974 1.00 97.75 377 ASP A N 1
ATOM 2955 C CA . ASP A 1 377 ? 24.680 19.881 -14.672 1.00 97.75 377 ASP A CA 1
ATOM 2956 C C . ASP A 1 377 ? 24.332 19.334 -16.065 1.00 97.75 377 ASP A C 1
ATOM 2958 O O . ASP A 1 377 ? 25.071 19.542 -17.028 1.00 97.75 377 ASP A O 1
ATOM 2962 N N . ALA A 1 378 ? 23.201 18.633 -16.196 1.00 96.75 378 ALA A N 1
ATOM 2963 C CA . ALA A 1 378 ? 22.731 18.134 -17.485 1.00 96.75 378 ALA A CA 1
ATOM 2964 C C . ALA A 1 378 ? 22.344 19.272 -18.444 1.00 96.75 378 ALA A C 1
ATOM 2966 O O . ALA A 1 378 ? 22.661 19.191 -19.629 1.00 96.75 378 ALA A O 1
ATOM 2967 N N . ARG A 1 379 ? 21.703 20.338 -17.940 1.00 97.19 379 ARG A N 1
ATOM 2968 C CA . ARG A 1 379 ? 21.373 21.538 -18.728 1.00 97.19 379 ARG A CA 1
ATOM 2969 C C . ARG A 1 379 ? 22.627 22.248 -19.222 1.00 97.19 379 ARG A C 1
ATOM 2971 O O . ARG A 1 379 ? 22.706 22.531 -20.407 1.00 97.19 379 ARG A O 1
ATOM 2978 N N . VAL A 1 380 ? 23.625 22.444 -18.357 1.00 98.25 380 VAL A N 1
ATOM 2979 C CA . VAL A 1 380 ? 24.908 23.050 -18.751 1.00 98.25 380 VAL A CA 1
ATOM 2980 C C . VAL A 1 380 ? 25.580 22.230 -19.856 1.00 98.25 380 VAL A C 1
ATOM 2982 O O . VAL A 1 380 ? 25.978 22.783 -20.873 1.00 98.25 380 VAL A O 1
ATOM 2985 N N . LYS A 1 381 ? 25.636 20.898 -19.721 1.00 97.94 381 LYS A N 1
ATOM 2986 C CA . LYS A 1 381 ? 26.191 20.023 -20.773 1.00 97.94 381 LYS A CA 1
ATOM 2987 C C . LYS A 1 381 ? 25.409 20.098 -22.082 1.00 97.94 381 LYS A C 1
ATOM 2989 O O . LYS A 1 381 ? 26.000 20.002 -23.153 1.00 97.94 381 LYS A O 1
ATOM 2994 N N . LEU A 1 382 ? 24.087 20.222 -22.005 1.00 97.50 382 LEU A N 1
ATOM 2995 C CA . LEU A 1 382 ? 23.243 20.385 -23.183 1.00 97.50 382 LEU A CA 1
ATOM 2996 C C . LEU A 1 382 ? 23.553 21.715 -23.881 1.00 97.50 382 LEU A C 1
ATOM 2998 O O . LEU A 1 382 ? 23.804 21.701 -25.081 1.00 97.50 382 LEU A O 1
ATOM 3002 N N . GLU A 1 383 ? 23.640 22.818 -23.137 1.00 98.06 383 GLU A N 1
ATOM 3003 C CA . GLU A 1 383 ? 24.023 24.134 -23.671 1.00 98.06 383 GLU A CA 1
ATOM 3004 C C . GLU A 1 383 ? 25.428 24.113 -24.301 1.00 98.06 383 GLU A C 1
ATOM 3006 O O . GLU A 1 383 ? 25.638 24.667 -25.380 1.00 98.06 383 GLU A O 1
ATOM 3011 N N . GLU A 1 384 ? 26.392 23.426 -23.680 1.00 97.94 384 GLU A N 1
ATOM 3012 C CA . GLU A 1 384 ? 27.739 23.236 -24.235 1.00 97.94 384 GLU A CA 1
ATOM 3013 C C . GLU A 1 384 ? 27.714 22.476 -25.572 1.00 97.94 384 GLU A C 1
ATOM 3015 O O . GLU A 1 384 ? 28.378 22.885 -26.531 1.00 97.94 384 GLU A O 1
ATOM 3020 N N . LEU A 1 385 ? 26.939 21.388 -25.657 1.00 97.62 385 LEU A N 1
ATOM 3021 C CA . LEU A 1 385 ? 26.797 20.586 -26.876 1.00 97.62 385 LEU A CA 1
ATOM 3022 C C . LEU A 1 385 ? 26.044 21.334 -27.980 1.00 97.62 385 LEU A C 1
ATOM 3024 O O . LEU A 1 385 ? 26.439 21.262 -29.143 1.00 97.62 385 LEU A O 1
ATOM 3028 N N . GLU A 1 386 ? 24.991 22.075 -27.640 1.00 97.75 386 GLU A N 1
ATOM 3029 C CA . GLU A 1 386 ? 24.279 22.941 -28.583 1.00 97.75 386 GLU A CA 1
ATOM 3030 C C . GLU A 1 386 ? 25.190 24.054 -29.112 1.00 97.75 386 GLU A C 1
ATOM 3032 O O . GLU A 1 386 ? 25.205 24.327 -30.315 1.00 97.75 386 GLU A O 1
ATOM 3037 N N . GLY A 1 387 ? 26.012 24.644 -28.239 1.00 98.00 387 GLY A N 1
ATOM 3038 C CA . GLY A 1 387 ? 27.022 25.624 -28.618 1.00 98.00 387 GLY A CA 1
ATOM 3039 C C . GLY A 1 387 ? 28.084 25.049 -29.558 1.00 98.00 387 GLY A C 1
ATOM 3040 O O . GLY A 1 387 ? 28.436 25.694 -30.547 1.00 98.00 387 GLY A O 1
ATOM 3041 N N . ALA A 1 388 ? 28.577 23.835 -29.294 1.00 97.56 388 ALA A N 1
ATOM 3042 C CA . ALA A 1 388 ? 29.497 23.133 -30.192 1.00 97.56 388 ALA A CA 1
ATOM 3043 C C . ALA A 1 388 ? 28.847 22.847 -31.555 1.00 97.56 388 ALA A C 1
ATOM 3045 O O . ALA A 1 388 ? 29.421 23.168 -32.591 1.00 97.56 388 ALA A O 1
ATOM 3046 N N . LEU A 1 389 ? 27.604 22.356 -31.560 1.00 97.38 389 LEU A N 1
ATOM 3047 C CA . LEU A 1 389 ? 26.850 22.103 -32.786 1.00 97.38 389 LEU A CA 1
ATOM 3048 C C . LEU A 1 389 ? 26.635 23.380 -33.614 1.00 97.38 389 LEU A C 1
ATOM 3050 O O . LEU A 1 389 ? 26.686 23.329 -34.843 1.00 97.38 389 LEU A O 1
ATOM 3054 N N . SER A 1 390 ? 26.369 24.522 -32.972 1.00 97.75 390 SER A N 1
ATOM 3055 C CA . SER A 1 390 ? 26.237 25.805 -33.675 1.00 97.75 390 SER A CA 1
ATOM 3056 C C . SER A 1 390 ? 27.552 26.224 -34.332 1.00 97.75 390 SER A C 1
ATOM 3058 O O . SER A 1 390 ? 27.543 26.622 -35.495 1.00 97.75 390 SER A O 1
ATOM 3060 N N . LYS A 1 391 ? 28.683 26.071 -33.631 1.00 98.19 391 LYS A N 1
ATOM 3061 C CA . LYS A 1 391 ? 30.016 26.356 -34.187 1.00 98.19 391 LYS A CA 1
ATOM 3062 C C . LYS A 1 391 ? 30.329 25.466 -35.387 1.00 98.19 391 LYS A C 1
ATOM 3064 O O . LYS A 1 391 ? 30.701 25.987 -36.432 1.00 98.19 391 LYS A O 1
ATOM 3069 N N . ASP A 1 392 ? 30.081 24.162 -35.290 1.00 97.19 392 ASP A N 1
ATOM 3070 C CA . ASP A 1 392 ? 30.305 23.227 -36.401 1.00 97.19 392 ASP A CA 1
ATOM 3071 C C . ASP A 1 392 ? 29.431 23.572 -37.621 1.00 97.19 392 ASP A C 1
ATOM 3073 O O . ASP A 1 392 ? 29.876 23.480 -38.767 1.00 97.19 392 ASP A O 1
ATOM 3077 N N . LYS A 1 393 ? 28.184 24.018 -37.400 1.00 97.50 393 LYS A N 1
ATOM 3078 C CA . LYS A 1 393 ? 27.305 24.510 -38.476 1.00 97.50 393 LYS A CA 1
ATOM 3079 C C . LYS A 1 393 ? 27.860 25.772 -39.138 1.00 97.50 393 LYS A C 1
ATOM 3081 O O . LYS A 1 393 ? 27.806 25.882 -40.363 1.00 97.50 393 LYS A O 1
ATOM 3086 N N . GLU A 1 394 ? 28.378 26.715 -38.355 1.00 97.94 394 GLU A N 1
ATOM 3087 C CA . GLU A 1 394 ? 29.015 27.934 -38.866 1.00 97.94 394 GLU A CA 1
ATOM 3088 C C . GLU A 1 394 ? 30.290 27.615 -39.661 1.00 97.94 394 GLU A C 1
ATOM 3090 O O . GLU A 1 394 ? 30.485 28.154 -40.754 1.00 97.94 394 GLU A O 1
ATOM 3095 N N . GLU A 1 395 ? 31.123 26.695 -39.168 1.00 98.00 395 GLU A N 1
ATOM 3096 C CA . GLU A 1 395 ? 32.323 26.215 -39.859 1.00 98.00 395 GLU A CA 1
ATOM 3097 C C . GLU A 1 395 ? 31.979 25.510 -41.174 1.00 98.00 395 GLU A C 1
ATOM 3099 O O . GLU A 1 395 ? 32.578 25.811 -42.208 1.00 98.00 395 GLU A O 1
ATOM 3104 N N . LEU A 1 396 ? 30.965 24.639 -41.180 1.00 96.94 396 LEU A N 1
ATOM 3105 C CA . LEU A 1 396 ? 30.480 23.993 -42.399 1.00 96.94 396 LEU A CA 1
ATOM 3106 C C . LEU A 1 396 ? 29.978 25.024 -43.419 1.00 96.94 396 LEU A C 1
ATOM 3108 O O . LEU A 1 396 ? 30.323 24.951 -44.599 1.00 96.94 396 LEU A O 1
ATOM 3112 N N . ALA A 1 397 ? 29.195 26.011 -42.974 1.00 96.44 397 ALA A N 1
ATOM 3113 C CA . ALA A 1 397 ? 28.712 27.083 -43.840 1.00 96.44 397 ALA A CA 1
ATOM 3114 C C . ALA A 1 397 ? 29.866 27.916 -44.421 1.00 96.44 397 ALA A C 1
ATOM 3116 O O . ALA A 1 397 ? 29.811 28.324 -45.583 1.00 96.44 397 ALA A O 1
ATOM 3117 N N . ARG A 1 398 ? 30.925 28.152 -43.638 1.00 97.81 398 ARG A N 1
ATOM 3118 C CA . ARG A 1 398 ? 32.142 28.825 -44.100 1.00 97.81 398 ARG A CA 1
ATOM 3119 C C . ARG A 1 398 ? 32.895 27.988 -45.140 1.00 97.81 398 ARG A C 1
ATOM 3121 O O . ARG A 1 398 ? 33.203 28.514 -46.205 1.00 97.81 398 ARG A O 1
ATOM 3128 N N . LEU A 1 399 ? 33.138 26.703 -44.876 1.00 96.12 399 LEU A N 1
ATOM 3129 C CA . LEU A 1 399 ? 33.821 25.795 -45.808 1.00 96.12 399 LEU A CA 1
ATOM 3130 C C . LEU A 1 399 ? 33.083 25.678 -47.147 1.00 96.12 399 LEU A C 1
ATOM 3132 O O . LEU A 1 399 ? 33.713 25.637 -48.199 1.00 96.12 399 LEU A O 1
ATOM 3136 N N . LEU A 1 400 ? 31.748 25.672 -47.129 1.00 96.75 400 LEU A N 1
ATOM 3137 C CA . LEU A 1 400 ? 30.945 25.651 -48.354 1.00 96.75 400 LEU A CA 1
ATOM 3138 C C . LEU A 1 400 ? 31.102 26.932 -49.182 1.00 96.75 400 LEU A C 1
ATOM 3140 O O . LEU A 1 400 ? 31.146 26.855 -50.409 1.00 96.75 400 LEU A O 1
ATOM 3144 N N . LYS A 1 401 ? 31.244 28.098 -48.537 1.00 96.88 401 LYS A N 1
ATOM 3145 C CA . LYS A 1 401 ? 31.562 29.353 -49.238 1.00 96.88 401 LYS A CA 1
ATOM 3146 C C . LYS A 1 401 ? 32.959 29.313 -49.853 1.00 96.88 401 LYS A C 1
ATOM 3148 O O . LYS A 1 401 ? 33.092 29.601 -51.037 1.00 96.88 401 LYS A O 1
ATOM 3153 N N . GLU A 1 402 ? 33.966 28.886 -49.089 1.00 96.81 402 GLU A N 1
ATOM 3154 C CA . GLU A 1 402 ? 35.345 28.738 -49.584 1.00 96.81 402 GLU A CA 1
ATOM 3155 C C . GLU A 1 402 ? 35.412 27.750 -50.767 1.00 96.81 402 GLU A C 1
ATOM 3157 O O . GLU A 1 402 ? 36.087 28.003 -51.766 1.00 96.81 402 GLU A O 1
ATOM 3162 N N . TYR A 1 403 ? 34.651 26.651 -50.711 1.00 96.75 403 TYR A N 1
ATOM 3163 C CA . TYR A 1 403 ? 34.545 25.694 -51.814 1.00 96.75 403 TYR A CA 1
ATOM 3164 C C . TYR A 1 403 ? 33.888 26.304 -53.060 1.00 96.75 403 TYR A C 1
ATOM 3166 O O . TYR A 1 403 ? 34.371 26.096 -54.174 1.00 96.75 403 TYR A O 1
ATOM 3174 N N . GLN A 1 404 ? 32.814 27.081 -52.892 1.00 95.62 404 GLN A N 1
ATOM 3175 C CA . GLN A 1 404 ? 32.158 27.770 -54.003 1.00 95.62 404 GLN A CA 1
ATOM 3176 C C . GLN A 1 404 ? 33.081 28.810 -54.655 1.00 95.62 404 GLN A C 1
ATOM 3178 O O . GLN A 1 404 ? 33.116 28.920 -55.880 1.00 95.62 404 GLN A O 1
ATOM 3183 N N . GLU A 1 405 ? 33.853 29.554 -53.863 1.00 95.50 405 GLU A N 1
ATOM 3184 C CA . GLU A 1 405 ? 34.859 30.495 -54.365 1.00 95.50 405 GLU A CA 1
ATOM 3185 C C . GLU A 1 405 ? 35.951 29.775 -55.166 1.00 95.50 405 GLU A C 1
ATOM 3187 O O . GLU A 1 405 ? 36.283 30.196 -56.277 1.00 95.50 405 GLU A O 1
ATOM 3192 N N . LEU A 1 406 ? 36.453 28.644 -54.660 1.00 96.31 406 LEU A N 1
ATOM 3193 C CA . LEU A 1 406 ? 37.434 27.823 -55.368 1.00 96.31 406 LEU A CA 1
ATOM 3194 C C . LEU A 1 406 ? 36.875 27.266 -56.684 1.00 96.31 406 LEU A C 1
ATOM 3196 O O . LEU A 1 406 ? 37.570 27.263 -57.702 1.00 96.31 406 LEU A O 1
ATOM 3200 N N . LEU A 1 407 ? 35.615 26.826 -56.685 1.00 94.94 407 LEU A N 1
ATOM 3201 C CA . LEU A 1 407 ? 34.931 26.376 -57.894 1.00 94.94 407 LEU A CA 1
ATOM 3202 C C . LEU A 1 407 ? 34.820 27.508 -58.925 1.00 94.94 407 LEU A C 1
ATOM 3204 O O . LEU A 1 407 ? 35.088 27.280 -60.103 1.00 94.94 407 LEU A O 1
ATOM 3208 N N . ASN A 1 408 ? 34.487 28.727 -58.492 1.00 93.75 408 ASN A N 1
ATOM 3209 C CA . ASN A 1 408 ? 34.425 29.891 -59.377 1.00 93.75 408 ASN A CA 1
ATOM 3210 C C . ASN A 1 408 ? 35.795 30.193 -60.009 1.00 93.75 408 ASN A C 1
ATOM 3212 O O . ASN A 1 408 ? 35.869 30.427 -61.215 1.00 93.75 408 ASN A O 1
ATOM 3216 N N . ILE A 1 409 ? 36.884 30.126 -59.230 1.00 95.62 409 ILE A N 1
ATOM 3217 C CA . ILE A 1 409 ? 38.257 30.272 -59.748 1.00 95.62 409 ILE A CA 1
ATOM 3218 C C . ILE A 1 409 ? 38.568 29.165 -60.761 1.00 95.62 409 ILE A C 1
ATOM 3220 O O . ILE A 1 409 ? 39.114 29.444 -61.825 1.00 95.62 409 ILE A O 1
ATOM 3224 N N . LYS A 1 410 ? 38.188 27.915 -60.473 1.00 95.25 410 LYS A N 1
ATOM 3225 C CA . LYS A 1 410 ? 38.391 26.787 -61.392 1.00 95.25 410 LYS A CA 1
ATOM 3226 C C . LYS A 1 410 ? 37.678 27.009 -62.725 1.00 95.25 410 LYS A C 1
ATOM 3228 O O . LYS A 1 410 ? 38.280 26.779 -63.767 1.00 95.25 410 LYS A O 1
ATOM 3233 N N . ILE A 1 411 ? 36.430 27.479 -62.701 1.00 93.75 411 ILE A N 1
ATOM 3234 C CA . ILE A 1 411 ? 35.675 27.800 -63.921 1.00 93.75 411 ILE A CA 1
ATOM 3235 C C . ILE A 1 411 ? 36.364 28.929 -64.702 1.00 93.75 411 ILE A C 1
ATOM 3237 O O . ILE A 1 411 ? 36.498 28.827 -65.919 1.00 93.75 411 ILE A O 1
ATOM 3241 N N . ALA A 1 412 ? 36.847 29.976 -64.024 1.00 91.38 412 ALA A N 1
ATOM 3242 C CA . ALA A 1 412 ? 37.596 31.053 -64.674 1.00 91.38 412 ALA A CA 1
ATOM 3243 C C . ALA A 1 412 ? 38.883 30.537 -65.347 1.00 91.38 412 ALA A C 1
ATOM 3245 O O . ALA A 1 412 ? 39.146 30.862 -66.503 1.00 91.38 412 ALA A O 1
ATOM 3246 N N . LEU A 1 413 ? 39.637 29.667 -64.669 1.00 93.25 413 LEU A N 1
ATOM 3247 C CA . LEU A 1 413 ? 40.835 29.035 -65.229 1.00 93.25 413 LEU A CA 1
ATOM 3248 C C . LEU A 1 413 ? 40.517 28.117 -66.417 1.00 93.25 413 LEU A C 1
ATOM 3250 O O . LEU A 1 413 ? 41.253 28.123 -67.401 1.00 93.25 413 LEU A O 1
ATOM 3254 N N . ASP A 1 414 ? 39.429 27.345 -66.372 1.00 91.69 414 ASP A N 1
ATOM 3255 C CA . ASP A 1 414 ? 39.008 26.526 -67.517 1.00 91.69 414 ASP A CA 1
ATOM 3256 C C . ASP A 1 414 ? 38.700 27.392 -68.747 1.00 91.69 414 ASP A C 1
ATOM 3258 O O . ASP A 1 414 ? 39.058 27.023 -69.868 1.00 91.69 414 ASP A O 1
ATOM 3262 N N . VAL A 1 415 ? 38.064 28.551 -68.538 1.00 90.06 415 VAL A N 1
ATOM 3263 C CA . VAL A 1 415 ? 37.788 29.540 -69.591 1.00 90.06 415 VAL A CA 1
ATOM 3264 C C . VAL A 1 415 ? 39.090 30.091 -70.174 1.00 90.06 415 VAL A C 1
ATOM 3266 O O . VAL A 1 415 ? 39.226 30.149 -71.397 1.00 90.06 415 VAL A O 1
ATOM 3269 N N . GLU A 1 416 ? 40.065 30.446 -69.334 1.00 92.38 416 GLU A N 1
ATOM 3270 C CA . GLU A 1 416 ? 41.391 30.887 -69.784 1.00 92.38 416 GLU A CA 1
ATOM 3271 C C . GLU A 1 416 ? 42.105 29.795 -70.591 1.00 92.38 416 GLU A C 1
ATOM 3273 O O . GLU A 1 416 ? 42.582 30.060 -71.692 1.00 92.38 416 GLU A O 1
ATOM 3278 N N . ILE A 1 417 ? 42.128 28.548 -70.108 1.00 90.44 417 ILE A N 1
ATOM 3279 C CA . ILE A 1 417 ? 42.736 27.412 -70.819 1.00 90.44 417 ILE A CA 1
ATOM 3280 C C . ILE A 1 417 ? 42.055 27.184 -72.170 1.00 90.44 417 ILE A C 1
ATOM 3282 O O . ILE A 1 417 ? 42.738 26.958 -73.170 1.00 90.44 417 ILE A O 1
ATOM 3286 N N . ALA A 1 418 ? 40.724 27.239 -72.226 1.00 88.88 418 ALA A N 1
ATOM 3287 C CA . ALA A 1 418 ? 39.980 27.099 -73.473 1.00 88.88 418 ALA A CA 1
ATOM 3288 C C . ALA A 1 418 ? 40.289 28.244 -74.453 1.00 88.88 418 ALA A C 1
ATOM 3290 O O . ALA A 1 418 ? 40.446 28.004 -75.650 1.00 88.88 418 ALA A O 1
ATOM 3291 N N . MET A 1 419 ? 40.440 29.473 -73.950 1.00 85.38 419 MET A N 1
ATOM 3292 C CA . MET A 1 419 ? 40.875 30.621 -74.746 1.00 85.38 419 MET A CA 1
ATOM 3293 C C . MET A 1 419 ? 42.299 30.429 -75.283 1.00 85.38 419 MET A C 1
ATOM 3295 O O . MET A 1 419 ? 42.522 30.617 -76.479 1.00 85.38 419 MET A O 1
ATOM 3299 N N . TYR A 1 420 ? 43.245 29.999 -74.441 1.00 90.56 420 TYR A N 1
ATOM 3300 C CA . TYR A 1 420 ? 44.613 29.691 -74.865 1.00 90.56 420 TYR A CA 1
ATOM 3301 C C . TYR A 1 420 ? 44.642 28.577 -75.919 1.00 90.56 420 TYR A C 1
ATOM 3303 O O . TYR A 1 420 ? 45.335 28.715 -76.921 1.00 90.56 420 TYR A O 1
ATOM 3311 N N . ARG A 1 421 ? 43.848 27.509 -75.760 1.00 86.94 421 ARG A N 1
ATOM 3312 C CA . ARG A 1 421 ? 43.721 26.443 -76.772 1.00 86.94 421 ARG A CA 1
ATOM 3313 C C . ARG A 1 421 ? 43.222 26.976 -78.115 1.00 86.94 421 ARG A C 1
ATOM 3315 O O . ARG A 1 421 ? 43.838 26.672 -79.128 1.00 86.94 421 ARG A O 1
ATOM 3322 N N . LYS A 1 422 ? 42.190 27.830 -78.127 1.00 83.81 422 LYS A N 1
ATOM 3323 C CA . LYS A 1 422 ? 41.703 28.478 -79.360 1.00 83.81 422 LYS A CA 1
ATOM 3324 C C . LYS A 1 422 ? 42.758 29.362 -80.031 1.00 83.81 422 LYS A C 1
ATOM 3326 O O . LYS A 1 422 ? 42.820 29.401 -81.255 1.00 83.81 422 LYS A O 1
ATOM 3331 N N . LEU A 1 423 ? 43.573 30.080 -79.254 1.00 79.69 423 LEU A N 1
ATOM 3332 C CA . LEU A 1 423 ? 44.674 30.879 -79.802 1.00 79.69 423 LEU A CA 1
ATOM 3333 C C . LEU A 1 423 ? 45.747 29.995 -80.454 1.00 79.69 423 LEU A C 1
ATOM 3335 O O . LEU A 1 423 ? 46.198 30.327 -81.546 1.00 79.69 423 LEU A O 1
ATOM 3339 N N . LEU A 1 424 ? 46.100 28.860 -79.838 1.00 76.19 424 LEU A N 1
ATOM 3340 C CA . LEU A 1 424 ? 47.029 27.891 -80.434 1.00 76.19 424 LEU A CA 1
ATOM 3341 C C . LEU A 1 424 ? 46.447 27.212 -81.689 1.00 76.19 424 LEU A C 1
ATOM 3343 O O . LEU A 1 424 ? 47.153 27.059 -82.680 1.00 76.19 424 LEU A O 1
ATOM 3347 N N . GLU A 1 425 ? 45.159 26.858 -81.691 1.00 70.75 425 GLU A N 1
ATOM 3348 C CA . GLU A 1 425 ? 44.465 26.323 -82.879 1.00 70.75 425 GLU A CA 1
ATOM 3349 C C . GLU A 1 425 ? 44.412 27.352 -84.030 1.00 70.75 425 GLU A C 1
ATOM 3351 O O . GLU A 1 425 ? 44.429 26.984 -85.205 1.00 70.75 425 GLU A O 1
ATOM 3356 N N . GLY A 1 426 ? 44.407 28.650 -83.706 1.00 59.38 426 GLY A N 1
ATOM 3357 C CA . GLY A 1 426 ? 44.525 29.745 -84.671 1.00 59.38 426 GLY A CA 1
ATOM 3358 C C . GLY A 1 426 ? 45.933 29.949 -85.249 1.00 59.38 426 GLY A C 1
ATOM 3359 O O . GLY A 1 426 ? 46.054 30.542 -86.319 1.00 59.38 426 GLY A O 1
ATOM 3360 N N . GLU A 1 427 ? 46.990 29.456 -84.594 1.00 56.19 427 GLU A N 1
ATOM 3361 C CA . GLU A 1 427 ? 48.358 29.480 -85.138 1.00 56.19 427 GLU A CA 1
ATOM 3362 C C . GLU A 1 427 ? 48.637 28.316 -86.106 1.00 56.19 427 GLU A C 1
ATOM 3364 O O . GLU A 1 427 ? 49.416 28.489 -87.045 1.00 56.19 427 GLU A O 1
ATOM 3369 N N . GLU A 1 428 ? 47.978 27.159 -85.952 1.00 51.09 428 GLU A N 1
ATOM 3370 C CA . GLU A 1 428 ? 48.135 26.017 -86.875 1.00 51.09 428 GLU A CA 1
ATOM 3371 C C . GLU A 1 428 ? 47.241 26.114 -88.134 1.00 51.09 428 GLU A C 1
ATOM 3373 O O . GLU A 1 428 ? 47.57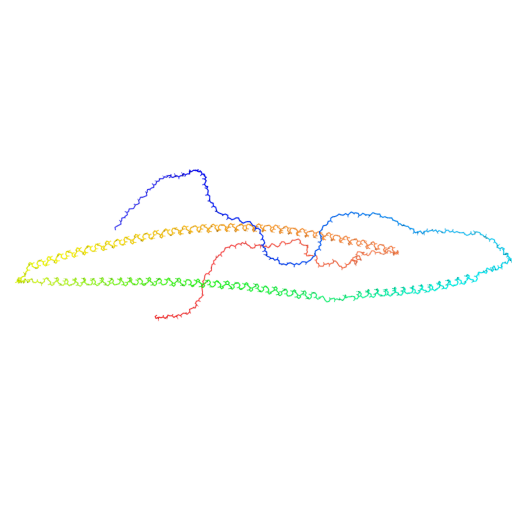8 25.544 -89.175 1.00 51.09 428 GLU A O 1
ATOM 3378 N N . ASN A 1 429 ? 46.170 26.920 -88.104 1.00 48.41 429 ASN A N 1
ATOM 3379 C CA . ASN A 1 429 ? 45.368 27.279 -89.281 1.00 48.41 429 ASN A CA 1
ATOM 3380 C C . ASN A 1 429 ? 45.808 28.639 -89.862 1.00 48.41 429 ASN A C 1
ATOM 3382 O O . ASN A 1 429 ? 45.253 29.694 -89.566 1.00 48.41 429 ASN A O 1
ATOM 3386 N N . SER A 1 430 ? 46.818 28.603 -90.732 1.00 50.28 430 SER A N 1
ATOM 3387 C CA . SER A 1 430 ? 47.407 29.760 -91.417 1.00 50.28 430 SER A CA 1
ATOM 3388 C C . SER A 1 430 ? 46.390 30.723 -92.061 1.00 50.28 430 SER A C 1
ATOM 3390 O O . SER A 1 430 ? 45.653 30.329 -92.962 1.00 50.28 430 SER A O 1
ATOM 3392 N N . GLY A 1 431 ? 46.466 32.008 -91.691 1.00 46.75 431 GLY A N 1
ATOM 3393 C CA . GLY A 1 431 ? 46.081 33.164 -92.509 1.00 46.75 431 GLY A CA 1
ATOM 3394 C C . GLY A 1 431 ? 44.611 33.273 -92.925 1.00 46.75 431 GLY A C 1
ATOM 3395 O O . GLY A 1 431 ? 44.249 32.815 -93.999 1.00 46.75 431 GLY A O 1
ATOM 3396 N N . THR A 1 432 ? 43.798 33.978 -92.132 1.00 39.38 432 THR A N 1
ATOM 3397 C CA . THR A 1 432 ? 42.741 34.949 -92.529 1.00 39.38 432 THR A CA 1
ATOM 3398 C C . THR A 1 432 ? 41.825 35.218 -91.325 1.00 39.38 432 THR A C 1
ATOM 3400 O O . THR A 1 432 ? 41.366 34.264 -90.703 1.00 39.38 432 THR A O 1
ATOM 3403 N N . PRO A 1 433 ? 41.526 36.480 -90.955 1.00 50.94 433 PRO A N 1
ATOM 3404 C CA . PRO A 1 433 ? 40.583 36.756 -89.879 1.00 50.94 433 PRO A CA 1
ATOM 3405 C C . PRO A 1 433 ? 39.157 36.848 -90.437 1.00 50.94 433 PRO A C 1
ATOM 3407 O O . PRO A 1 433 ? 38.946 37.455 -91.492 1.00 50.94 433 PRO A O 1
ATOM 3410 N N . PRO A 1 434 ? 38.159 36.370 -89.684 1.00 48.94 434 PRO A N 1
ATOM 3411 C CA . PRO A 1 434 ? 36.931 37.142 -89.614 1.00 48.94 434 PRO A CA 1
ATOM 3412 C C . PRO A 1 434 ? 36.454 37.345 -88.173 1.00 48.94 434 PRO A C 1
ATOM 3414 O O . PRO A 1 434 ? 36.398 36.429 -87.365 1.00 48.94 434 PRO A O 1
ATOM 3417 N N . LEU A 1 435 ? 36.137 38.613 -87.913 1.00 42.47 435 LEU A N 1
ATOM 3418 C CA . LEU A 1 435 ? 34.961 39.131 -87.215 1.00 42.47 435 LEU A CA 1
A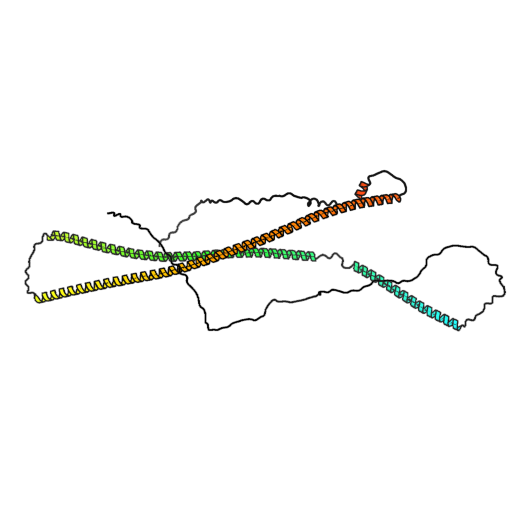TOM 3419 C C . LEU A 1 435 ? 34.500 38.426 -85.929 1.00 42.47 435 LEU A C 1
ATOM 3421 O O . LEU A 1 435 ? 34.071 37.281 -85.910 1.00 42.47 435 LEU A O 1
ATOM 3425 N N . ALA A 1 436 ? 34.507 39.236 -84.871 1.00 51.16 436 ALA A N 1
ATOM 3426 C CA . ALA A 1 436 ? 33.936 38.980 -83.563 1.00 51.16 436 ALA A CA 1
ATOM 3427 C C . ALA A 1 436 ? 32.520 38.375 -83.624 1.00 51.16 436 ALA A C 1
ATOM 3429 O O . ALA A 1 436 ? 31.546 39.074 -83.897 1.00 51.16 436 ALA A O 1
ATOM 3430 N N . GLU A 1 437 ? 32.419 37.100 -83.264 1.00 47.69 437 GLU A N 1
ATOM 3431 C CA . GLU A 1 437 ? 31.230 36.509 -82.650 1.00 47.69 437 GLU A CA 1
ATOM 3432 C C . GLU A 1 437 ? 31.516 36.247 -81.163 1.00 47.69 437 GLU A C 1
ATOM 3434 O O . GLU A 1 437 ? 32.685 36.101 -80.779 1.00 47.69 437 GLU A O 1
ATOM 3439 N N . PRO A 1 438 ? 30.495 36.243 -80.284 1.00 52.78 438 PRO A N 1
ATOM 3440 C CA . PRO A 1 438 ? 30.708 36.230 -78.847 1.00 52.78 438 PRO A CA 1
ATOM 3441 C C . PRO A 1 438 ? 31.262 34.869 -78.418 1.00 52.78 438 PRO A C 1
ATOM 3443 O O . PRO A 1 438 ? 30.536 33.913 -78.162 1.00 52.78 438 PRO A O 1
ATOM 3446 N N . VAL A 1 439 ? 32.585 34.812 -78.268 1.00 54.06 439 VAL A N 1
ATOM 3447 C CA . VAL A 1 439 ? 33.351 33.676 -77.728 1.00 54.06 439 VAL A CA 1
ATOM 3448 C C . VAL A 1 439 ? 32.768 33.175 -76.392 1.00 54.06 439 VAL A C 1
ATOM 3450 O O . VAL A 1 439 ? 32.924 32.007 -76.050 1.00 54.06 439 VAL A O 1
ATOM 3453 N N . VAL A 1 440 ? 32.027 34.031 -75.683 1.00 53.22 440 VAL A N 1
ATOM 3454 C CA . VAL A 1 440 ? 31.350 33.757 -74.411 1.00 53.22 440 VAL A CA 1
ATOM 3455 C C . VAL A 1 440 ? 30.225 32.714 -74.537 1.00 53.22 440 VAL A C 1
ATOM 3457 O O . VAL A 1 440 ? 30.160 31.817 -73.702 1.00 53.22 440 VAL A O 1
ATOM 3460 N N . GLU A 1 441 ? 29.382 32.753 -75.579 1.00 52.62 441 GLU A N 1
ATOM 3461 C CA . GLU A 1 441 ? 28.272 31.786 -75.741 1.00 52.62 441 GLU A CA 1
ATOM 3462 C C . GLU A 1 441 ? 28.772 30.388 -76.124 1.00 52.62 441 GLU A C 1
ATOM 3464 O O . GLU A 1 441 ? 28.287 29.381 -75.610 1.00 52.62 441 GLU A O 1
ATOM 3469 N N . HIS A 1 442 ? 29.807 30.314 -76.964 1.00 55.22 442 HIS A N 1
ATOM 3470 C CA . HIS A 1 442 ? 30.437 29.043 -77.327 1.00 55.22 442 HIS A CA 1
ATOM 3471 C C . HIS A 1 442 ? 31.281 28.460 -76.178 1.00 55.22 442 HIS A C 1
ATOM 3473 O O . HIS A 1 442 ? 31.514 27.259 -76.139 1.00 55.22 442 HIS A O 1
ATOM 3479 N N . LEU A 1 443 ? 31.774 29.271 -75.239 1.00 48.56 443 LEU A N 1
ATOM 3480 C CA . LEU A 1 443 ? 32.469 28.759 -74.051 1.00 48.56 443 LEU A CA 1
ATOM 3481 C C . LEU A 1 443 ? 31.488 28.276 -72.971 1.00 48.56 443 LEU A C 1
ATOM 3483 O O . LEU A 1 443 ? 31.784 27.303 -72.282 1.00 48.56 443 LEU A O 1
ATOM 3487 N N . LEU A 1 444 ? 30.300 28.884 -72.878 1.00 51.41 444 LEU A N 1
ATOM 3488 C CA . LEU A 1 444 ? 29.215 28.429 -72.000 1.00 51.41 444 LEU A CA 1
ATOM 3489 C C . LEU A 1 444 ? 28.641 27.061 -72.410 1.00 51.41 444 LEU A C 1
ATOM 3491 O O . LEU A 1 444 ? 28.212 26.314 -71.537 1.00 51.41 444 LEU A O 1
ATOM 3495 N N . SER A 1 445 ? 28.685 26.692 -73.696 1.00 54.56 445 SER A N 1
ATOM 3496 C CA . SER A 1 445 ? 28.201 25.386 -74.184 1.00 54.56 445 SER A CA 1
ATOM 3497 C C . SER A 1 445 ? 29.166 24.211 -73.962 1.00 54.56 445 SER A C 1
ATOM 3499 O O . SER A 1 445 ? 28.791 23.063 -74.190 1.00 54.56 445 SER A O 1
ATOM 3501 N N . TRP A 1 446 ? 30.400 24.476 -73.515 1.00 46.78 446 TRP A N 1
ATOM 3502 C CA . TRP A 1 446 ? 31.401 23.448 -73.181 1.00 46.78 446 TRP A CA 1
ATOM 3503 C C . TRP A 1 446 ? 31.481 23.155 -71.677 1.00 46.78 446 TRP A C 1
ATOM 3505 O O . TRP A 1 446 ? 32.187 22.227 -71.273 1.00 46.78 446 TRP A O 1
ATOM 3515 N N . LEU A 1 447 ? 30.759 23.909 -70.838 1.00 46.19 447 LEU A N 1
ATOM 3516 C CA . LEU A 1 447 ? 30.548 23.511 -69.450 1.00 46.19 447 LEU A CA 1
ATOM 3517 C C . LEU A 1 447 ? 29.564 22.329 -69.408 1.00 46.19 447 LEU A C 1
ATOM 3519 O O . LEU A 1 447 ? 28.518 22.396 -70.051 1.00 46.19 447 LEU A O 1
ATOM 3523 N N . PRO A 1 448 ? 29.842 21.259 -68.639 1.00 43.47 448 PRO A N 1
ATOM 3524 C CA . PRO A 1 448 ? 28.887 20.173 -68.463 1.00 43.47 448 PRO A CA 1
ATOM 3525 C C . PRO A 1 448 ? 27.569 20.715 -67.890 1.00 43.47 448 PRO A C 1
ATOM 3527 O O . PRO A 1 448 ? 27.563 21.325 -66.818 1.00 43.47 448 PRO A O 1
ATOM 3530 N N . GLU A 1 449 ? 26.454 20.467 -68.580 1.00 45.91 449 GLU A N 1
ATOM 3531 C CA . GLU A 1 449 ? 25.092 20.706 -68.088 1.00 45.91 449 GLU A CA 1
ATOM 3532 C C . GLU A 1 449 ? 24.810 19.784 -66.891 1.00 45.91 449 GLU A C 1
ATOM 3534 O O . GLU A 1 449 ? 24.269 18.689 -67.025 1.00 45.91 449 GLU A O 1
ATOM 3539 N N . GLY A 1 450 ? 25.261 20.170 -65.699 1.00 48.94 450 GLY A N 1
ATOM 3540 C CA . GLY A 1 450 ? 25.185 19.263 -64.559 1.00 48.94 450 GLY A CA 1
ATOM 3541 C C . GLY A 1 450 ? 25.591 19.846 -63.217 1.00 48.94 450 GLY A C 1
ATOM 3542 O O . GLY A 1 450 ? 26.145 19.113 -62.410 1.00 48.94 450 GLY A O 1
ATOM 3543 N N . LEU A 1 451 ? 25.336 21.132 -62.957 1.00 38.66 451 LEU A N 1
ATOM 3544 C CA . LEU A 1 451 ? 25.422 21.703 -61.601 1.00 38.66 451 LEU A CA 1
ATOM 3545 C C . LEU A 1 451 ? 24.283 22.688 -61.278 1.00 38.66 451 LEU A C 1
ATOM 3547 O O . LEU A 1 451 ? 24.399 23.510 -60.375 1.00 38.66 451 LEU A O 1
ATOM 3551 N N . THR A 1 452 ? 23.136 22.578 -61.946 1.00 40.53 452 THR A N 1
ATOM 3552 C CA . THR A 1 452 ? 21.870 23.085 -61.398 1.00 40.53 452 THR A CA 1
ATOM 3553 C C . THR A 1 452 ? 21.214 21.971 -60.590 1.00 40.53 452 THR A C 1
ATOM 3555 O O . THR A 1 452 ? 20.319 21.273 -61.054 1.00 40.53 452 THR A O 1
ATOM 3558 N N . ALA A 1 453 ? 21.679 21.773 -59.355 1.00 32.56 453 ALA A N 1
ATOM 3559 C CA . ALA A 1 453 ? 20.917 21.016 -58.371 1.00 32.56 453 ALA A CA 1
ATOM 3560 C C . ALA A 1 453 ? 19.728 21.879 -57.897 1.00 32.56 453 ALA A C 1
ATOM 3562 O O . ALA A 1 453 ? 19.955 22.923 -57.276 1.00 32.56 453 ALA A O 1
ATOM 3563 N N . PRO A 1 454 ? 18.461 21.480 -58.117 1.00 41.03 454 PRO A N 1
ATOM 3564 C CA . PRO A 1 454 ? 17.344 22.071 -57.399 1.00 41.03 454 PRO A CA 1
ATOM 3565 C C . PRO A 1 454 ? 17.336 21.456 -55.995 1.00 41.03 454 PRO A C 1
ATOM 3567 O O . PRO A 1 454 ? 16.721 20.422 -55.757 1.00 41.03 454 PRO A O 1
ATOM 3570 N N . GLY A 1 455 ? 18.092 22.037 -55.063 1.00 37.09 455 GLY A N 1
ATOM 3571 C CA . GLY A 1 455 ? 18.126 21.513 -53.692 1.00 37.09 455 GLY A CA 1
ATOM 3572 C C . GLY A 1 455 ? 18.905 22.313 -52.655 1.00 37.09 455 GLY A C 1
ATOM 3573 O O . GLY A 1 455 ? 18.967 21.893 -51.502 1.00 37.09 455 GLY A O 1
ATOM 3574 N N . TRP A 1 456 ? 19.514 23.445 -53.014 1.00 31.48 456 TRP A N 1
ATOM 3575 C CA . TRP A 1 456 ? 20.392 24.184 -52.092 1.00 31.48 456 TRP A CA 1
ATOM 3576 C C . TRP A 1 456 ? 19.791 25.472 -51.512 1.00 31.48 456 TRP A C 1
ATOM 3578 O O . TRP A 1 456 ? 20.464 26.194 -50.787 1.00 31.48 456 TRP A O 1
ATOM 3588 N N . SER A 1 457 ? 18.505 25.739 -51.744 1.00 32.72 457 SER A N 1
ATOM 3589 C CA . SER A 1 457 ? 17.805 26.912 -51.199 1.00 32.72 457 SER A CA 1
ATOM 3590 C C . SER A 1 457 ? 17.143 26.701 -49.826 1.00 32.72 457 SER A C 1
ATOM 3592 O O . SER A 1 457 ? 16.458 27.601 -49.352 1.00 32.72 457 SER A O 1
ATOM 3594 N N . THR A 1 458 ? 17.347 25.567 -49.144 1.00 38.00 458 THR A N 1
ATOM 3595 C CA . THR A 1 458 ? 16.666 25.267 -47.861 1.00 38.00 458 THR A CA 1
ATOM 3596 C C . THR A 1 458 ? 17.527 25.339 -46.601 1.00 38.00 458 THR A C 1
ATOM 3598 O O . THR A 1 458 ? 17.016 25.077 -45.518 1.00 38.00 458 THR A O 1
ATOM 3601 N N . TRP A 1 459 ? 18.803 25.718 -46.681 1.00 33.47 459 TRP A N 1
ATOM 3602 C CA . TRP A 1 459 ? 19.690 25.711 -45.501 1.00 33.47 459 TRP A CA 1
ATOM 3603 C C . TRP A 1 459 ? 20.465 27.014 -45.271 1.00 33.47 459 TRP A C 1
ATOM 3605 O O . TRP A 1 459 ? 21.286 27.095 -44.361 1.00 33.47 459 TRP A O 1
ATOM 3615 N N . ALA A 1 460 ? 20.131 28.073 -46.010 1.00 32.47 460 ALA A N 1
ATOM 3616 C CA . ALA A 1 460 ? 20.606 29.428 -45.754 1.00 32.47 460 ALA A CA 1
ATOM 3617 C C . ALA A 1 460 ? 19.423 30.369 -45.474 1.00 32.47 460 ALA A C 1
ATOM 3619 O O . ALA A 1 460 ? 19.025 31.158 -46.326 1.00 32.47 460 ALA A O 1
ATOM 3620 N N . ALA A 1 461 ? 18.858 30.289 -44.269 1.00 28.55 461 ALA A N 1
ATOM 3621 C CA . ALA A 1 461 ? 18.014 31.348 -43.721 1.00 28.55 461 ALA A CA 1
ATOM 3622 C C . ALA A 1 461 ? 18.334 31.541 -42.228 1.00 28.55 461 ALA A C 1
ATOM 3624 O O . ALA A 1 461 ? 18.079 30.637 -41.431 1.00 28.55 461 ALA A O 1
ATOM 3625 N N . PRO A 1 462 ? 18.888 32.698 -41.824 1.00 41.03 462 PRO A N 1
ATOM 3626 C CA . PRO A 1 462 ? 18.920 33.099 -40.430 1.00 41.03 462 PRO A CA 1
ATOM 3627 C C . PRO A 1 462 ? 17.571 33.736 -40.049 1.00 41.03 462 PRO A C 1
ATOM 3629 O O . PRO A 1 462 ? 17.231 34.809 -40.536 1.00 41.03 462 PRO A O 1
ATOM 3632 N N . GLY A 1 463 ? 16.836 33.077 -39.147 1.00 33.38 463 GLY A N 1
ATOM 3633 C CA . GLY A 1 463 ? 15.869 33.704 -38.238 1.00 33.38 463 GLY A CA 1
ATOM 3634 C C . GLY A 1 463 ? 14.433 33.922 -38.732 1.00 33.38 463 GLY A C 1
ATOM 3635 O O . GLY A 1 463 ? 14.156 34.882 -39.437 1.00 33.38 463 GLY A O 1
ATOM 3636 N N . VAL A 1 464 ? 13.497 33.142 -38.179 1.00 30.75 464 VAL A N 1
ATOM 3637 C CA . VAL A 1 464 ? 12.264 33.675 -37.571 1.00 30.75 464 VAL A CA 1
ATOM 3638 C C . VAL A 1 464 ? 12.032 32.892 -36.279 1.00 30.75 464 VAL A C 1
ATOM 3640 O O . VAL A 1 464 ? 11.806 31.685 -36.305 1.00 30.75 464 VAL A O 1
ATOM 3643 N N . LEU A 1 465 ? 12.148 33.588 -35.147 1.00 35.50 465 LEU A N 1
ATOM 3644 C CA . LEU A 1 465 ? 11.672 33.112 -33.856 1.00 35.50 465 LEU A CA 1
ATOM 3645 C C . LEU A 1 465 ? 10.149 32.978 -33.920 1.00 35.50 465 LEU A C 1
ATOM 3647 O O . LEU A 1 465 ? 9.449 33.985 -34.018 1.00 35.50 465 LEU A O 1
ATOM 3651 N N . GLU A 1 466 ? 9.638 31.758 -33.803 1.00 27.97 466 GLU A N 1
ATOM 3652 C CA . GLU A 1 466 ? 8.264 31.533 -33.373 1.00 27.97 466 GLU A CA 1
ATOM 3653 C C . GLU A 1 466 ? 8.289 31.353 -31.852 1.00 27.97 466 GLU A C 1
ATOM 3655 O O . GLU A 1 466 ? 8.733 30.340 -31.310 1.00 27.97 466 GLU A O 1
ATOM 3660 N N . ALA A 1 467 ? 7.894 32.416 -31.154 1.00 32.34 467 ALA A N 1
ATOM 3661 C CA . ALA A 1 467 ? 7.700 32.422 -29.717 1.00 32.34 467 ALA A CA 1
ATOM 3662 C C . ALA A 1 467 ? 6.501 31.526 -29.363 1.00 32.34 467 ALA A C 1
ATOM 3664 O O . ALA A 1 467 ? 5.353 31.968 -29.356 1.00 32.34 467 ALA A O 1
ATOM 3665 N N . GLY A 1 468 ? 6.775 30.259 -29.052 1.00 30.30 468 GLY A N 1
ATOM 3666 C CA . GLY A 1 468 ? 5.846 29.388 -28.342 1.00 30.30 468 GLY A CA 1
ATOM 3667 C C . GLY A 1 468 ? 5.701 29.860 -26.897 1.00 30.30 468 GLY A C 1
ATOM 3668 O O . GLY A 1 468 ? 6.569 29.621 -26.060 1.00 30.30 468 GLY A O 1
ATOM 3669 N N . ALA A 1 469 ? 4.612 30.570 -26.614 1.00 35.53 469 ALA A N 1
ATOM 3670 C CA . ALA A 1 469 ? 4.230 30.999 -25.277 1.00 35.53 469 ALA A CA 1
ATOM 3671 C C . ALA A 1 469 ? 3.973 29.796 -24.342 1.00 35.53 469 ALA A C 1
ATOM 3673 O O . ALA A 1 469 ? 3.189 28.915 -24.702 1.00 35.53 469 ALA A O 1
ATOM 3674 N N . PRO A 1 470 ? 4.512 29.767 -23.109 1.00 36.19 470 PRO A N 1
ATOM 3675 C CA . PRO A 1 470 ? 3.966 28.915 -22.065 1.00 36.19 470 PRO A CA 1
ATOM 3676 C C . PRO A 1 470 ? 2.734 29.597 -21.454 1.00 36.19 470 PRO A C 1
ATOM 3678 O O . PRO A 1 470 ? 2.833 30.570 -20.706 1.00 36.19 470 PRO A O 1
ATOM 3681 N N . SER A 1 471 ? 1.552 29.066 -21.777 1.00 35.47 471 SER A N 1
ATOM 3682 C CA . SER A 1 471 ? 0.352 29.262 -20.958 1.00 35.47 471 SER A CA 1
ATOM 3683 C C . SER A 1 471 ? 0.596 28.653 -19.580 1.00 35.47 471 SER A C 1
ATOM 3685 O O . SER A 1 471 ? 0.812 27.450 -19.461 1.00 35.47 471 SER A O 1
ATOM 3687 N N . GLY A 1 472 ? 0.568 29.482 -18.541 1.00 37.75 472 GLY A N 1
ATOM 3688 C CA . GLY A 1 472 ? 0.794 29.031 -17.174 1.00 37.75 472 GLY A CA 1
ATOM 3689 C C . GLY A 1 472 ? 0.583 30.132 -16.145 1.00 37.75 472 GLY A C 1
ATOM 3690 O O . GLY A 1 472 ? 1.515 30.473 -15.429 1.00 37.75 472 GLY A O 1
ATOM 3691 N N . ALA A 1 473 ? -0.623 30.700 -16.074 1.00 32.00 473 ALA A N 1
ATOM 3692 C CA . ALA A 1 473 ? -1.101 31.421 -14.895 1.00 32.00 473 ALA A CA 1
ATOM 3693 C C . ALA A 1 473 ? -2.635 31.537 -14.906 1.00 32.00 473 ALA A C 1
ATOM 3695 O O . ALA A 1 473 ? -3.241 31.593 -15.971 1.00 32.00 473 ALA A O 1
ATOM 3696 N N . VAL A 1 474 ? -3.195 31.656 -13.696 1.00 30.17 474 VAL A N 1
ATOM 3697 C CA . VAL A 1 474 ? -4.606 31.829 -13.275 1.00 30.17 474 VAL A CA 1
ATOM 3698 C C . VAL A 1 474 ? -5.273 30.502 -12.870 1.00 30.17 474 VAL A C 1
ATOM 3700 O O . VAL A 1 474 ? -5.748 29.741 -13.698 1.00 30.17 474 VAL A O 1
ATOM 3703 N N . ALA A 1 475 ? -5.101 30.049 -11.625 1.00 31.64 475 ALA A N 1
ATOM 3704 C CA . ALA A 1 475 ? -5.749 30.509 -10.384 1.00 31.64 475 ALA A CA 1
ATOM 3705 C C . ALA A 1 475 ? -7.226 30.082 -10.245 1.00 31.64 475 ALA A C 1
ATOM 3707 O O . ALA A 1 475 ? -8.087 30.499 -11.008 1.00 31.64 475 ALA A O 1
ATOM 3708 N N . SER A 1 476 ? -7.465 29.286 -9.195 1.00 32.69 476 SER A N 1
ATOM 3709 C CA . SER A 1 476 ? -8.627 29.296 -8.291 1.00 32.69 476 SER A CA 1
ATOM 3710 C C . SER A 1 476 ? -10.028 29.535 -8.872 1.00 32.69 476 SER A C 1
ATOM 3712 O O . SER A 1 476 ? -10.373 30.664 -9.207 1.00 32.69 476 SER A O 1
ATOM 3714 N N . SER A 1 477 ? -10.903 28.529 -8.778 1.00 30.20 477 SER A N 1
ATOM 3715 C CA . SER A 1 477 ? -12.168 28.610 -8.016 1.00 30.20 477 SER A CA 1
ATOM 3716 C C . SER A 1 477 ? -13.053 27.379 -8.257 1.00 30.20 477 SER A C 1
ATOM 3718 O O . SER A 1 477 ? -13.458 27.083 -9.375 1.00 30.20 477 SER A O 1
ATOM 3720 N N . SER A 1 478 ? -13.382 26.672 -7.175 1.00 38.94 478 SER A N 1
ATOM 3721 C CA . SER A 1 478 ? -14.638 25.915 -7.043 1.00 38.94 478 SER A CA 1
ATOM 3722 C C . SER A 1 478 ? -15.823 26.907 -7.117 1.00 38.94 478 SER A C 1
ATOM 3724 O O . SER A 1 478 ? -15.617 28.071 -6.759 1.00 38.94 478 SER A O 1
ATOM 3726 N N . PRO A 1 479 ? -17.056 26.514 -7.506 1.00 44.22 479 PRO A N 1
ATOM 3727 C CA . PRO A 1 479 ? -17.875 25.622 -6.677 1.00 44.22 479 PRO A CA 1
ATOM 3728 C C . PRO A 1 479 ? -18.789 24.642 -7.449 1.00 44.22 479 PRO A C 1
ATOM 3730 O O . PRO A 1 479 ? -18.986 24.725 -8.656 1.00 44.22 479 PRO A O 1
ATOM 3733 N N . CYS A 1 480 ? -19.358 23.710 -6.683 1.00 34.94 480 CYS A N 1
ATOM 3734 C CA . CYS A 1 480 ? -20.422 22.770 -7.037 1.00 34.94 480 CYS A CA 1
ATOM 3735 C C . CYS A 1 480 ? -21.594 23.391 -7.825 1.00 34.94 480 CYS A C 1
ATOM 3737 O O . CYS A 1 480 ? -21.881 24.582 -7.690 1.00 34.94 480 CYS A O 1
ATOM 3739 N N . PRO A 1 481 ? -22.419 22.529 -8.443 1.00 42.31 481 PRO A N 1
ATOM 3740 C CA . PRO A 1 481 ? -23.827 22.561 -8.057 1.00 42.31 481 PRO A CA 1
ATOM 3741 C C . PRO A 1 481 ? -24.393 21.169 -7.748 1.00 42.31 481 PRO A C 1
ATOM 3743 O O . PRO A 1 481 ? -24.158 20.187 -8.448 1.00 42.31 481 PRO A O 1
ATOM 3746 N N . CYS A 1 482 ? -25.181 21.121 -6.678 1.00 30.70 482 CYS A N 1
ATOM 3747 C CA . CYS A 1 482 ? -26.078 20.023 -6.354 1.00 30.70 482 CYS A CA 1
ATOM 3748 C C . CYS A 1 482 ? -27.392 20.129 -7.153 1.00 30.70 482 CYS A C 1
ATOM 3750 O O . CYS A 1 482 ? -27.897 21.237 -7.349 1.00 30.70 482 CYS A O 1
ATOM 3752 N N . SER A 1 483 ? -28.029 18.962 -7.340 1.00 37.44 483 SER A N 1
ATOM 3753 C CA . SER A 1 483 ? -29.493 18.700 -7.317 1.00 37.44 483 SER A CA 1
ATOM 3754 C C . SER A 1 483 ? -30.215 18.519 -8.679 1.00 37.44 483 SER A C 1
ATOM 3756 O O . SER A 1 483 ? -29.666 18.862 -9.719 1.00 37.44 483 SER A O 1
ATOM 3758 N N . PRO A 1 484 ? -31.474 18.018 -8.701 1.00 53.72 484 PRO A N 1
ATOM 3759 C CA . PRO A 1 484 ? -31.850 16.616 -8.438 1.00 53.72 484 PRO A CA 1
ATOM 3760 C C . PRO A 1 484 ? -32.882 16.077 -9.464 1.00 53.72 484 PRO A C 1
ATOM 3762 O O . PRO A 1 484 ? -33.675 16.844 -9.995 1.00 53.72 484 PRO A O 1
ATOM 3765 N N . SER A 1 485 ? -32.957 14.764 -9.718 1.00 33.50 485 SER A N 1
ATOM 3766 C CA . SER A 1 485 ? -34.078 14.097 -10.433 1.00 33.50 485 SER A CA 1
ATOM 3767 C C . SER A 1 485 ? -33.892 12.574 -10.378 1.00 33.50 485 SER A C 1
ATOM 3769 O O . SER A 1 485 ? -32.774 12.129 -10.583 1.00 33.50 485 SER A O 1
ATOM 3771 N N . HIS A 1 486 ? -34.856 11.670 -10.209 1.00 34.56 486 HIS A N 1
ATOM 3772 C CA . HIS A 1 486 ? -36.253 11.639 -9.767 1.00 34.56 486 HIS A CA 1
ATOM 3773 C C . HIS A 1 486 ? -36.600 10.125 -9.676 1.00 34.56 486 HIS A C 1
ATOM 3775 O O . HIS A 1 486 ? -36.107 9.349 -10.487 1.00 34.56 486 HIS A O 1
ATOM 3781 N N . LEU A 1 487 ? -37.412 9.742 -8.681 1.00 36.19 487 LEU A N 1
ATOM 3782 C CA . LEU A 1 487 ? -38.234 8.520 -8.515 1.00 36.19 487 LEU A CA 1
ATOM 3783 C C . LEU A 1 487 ? -37.953 7.251 -9.354 1.00 36.19 487 LEU A C 1
ATOM 3785 O O . LEU A 1 487 ? -38.185 7.282 -10.553 1.00 36.19 487 LEU A O 1
ATOM 3789 N N . VAL A 1 488 ? -37.768 6.103 -8.672 1.00 35.47 488 VAL A N 1
ATOM 3790 C CA . VAL A 1 488 ? -38.654 4.910 -8.769 1.00 35.47 488 VAL A CA 1
ATOM 3791 C C . VAL A 1 488 ? -38.605 4.123 -7.442 1.00 35.47 488 VAL A C 1
ATOM 3793 O O . VAL A 1 488 ? -37.551 3.649 -7.031 1.00 35.47 488 VAL A O 1
ATOM 3796 N N . THR A 1 489 ? -39.753 3.978 -6.775 1.00 43.91 489 THR A N 1
ATOM 3797 C CA . THR A 1 489 ? -40.052 2.960 -5.745 1.00 43.91 489 THR A CA 1
ATOM 3798 C C . THR A 1 489 ? -40.621 1.696 -6.406 1.00 43.91 489 THR A C 1
ATOM 3800 O O . THR A 1 489 ? -41.252 1.789 -7.458 1.00 43.91 489 THR A O 1
ATOM 3803 N N . PRO A 1 490 ? -40.432 0.512 -5.797 1.00 51.84 490 PRO A N 1
ATOM 3804 C CA . PRO A 1 490 ? -41.588 -0.204 -5.227 1.00 51.84 490 PRO A CA 1
ATOM 3805 C C . PRO A 1 490 ? -41.235 -0.822 -3.853 1.00 51.84 490 PRO A C 1
ATOM 3807 O O . PRO A 1 490 ? -40.143 -1.333 -3.648 1.00 51.84 490 PRO A O 1
ATOM 3810 N N . GLN A 1 491 ? -41.995 -0.556 -2.790 1.00 35.34 491 GLN A N 1
ATOM 3811 C CA . GLN A 1 491 ? -43.237 -1.219 -2.361 1.00 35.34 491 GLN A CA 1
ATOM 3812 C C . GLN A 1 491 ? -43.025 -2.611 -1.718 1.00 35.34 491 GLN A C 1
ATOM 3814 O O . GLN A 1 491 ? -42.848 -3.606 -2.404 1.00 35.34 491 GLN A O 1
ATOM 3819 N N . ALA A 1 492 ? -43.120 -2.595 -0.380 1.00 43.41 492 ALA A N 1
ATOM 3820 C CA . ALA A 1 492 ? -43.703 -3.577 0.545 1.00 43.41 492 ALA A CA 1
ATOM 3821 C C . ALA A 1 492 ? -43.246 -5.052 0.534 1.00 43.41 492 ALA A C 1
ATOM 3823 O O . ALA A 1 492 ? -43.534 -5.792 -0.394 1.00 43.41 492 ALA A O 1
ATOM 3824 N N . HIS A 1 493 ? -42.752 -5.513 1.689 1.00 42.38 493 HIS A N 1
ATOM 3825 C CA . HIS A 1 493 ? -43.394 -6.610 2.427 1.00 42.38 493 HIS A CA 1
ATOM 3826 C C . HIS A 1 493 ? -43.032 -6.504 3.919 1.00 42.38 493 HIS A C 1
ATOM 3828 O O . HIS A 1 493 ? -41.871 -6.620 4.304 1.00 42.38 493 HIS A O 1
ATOM 3834 N N . MET A 1 494 ? -44.039 -6.207 4.745 1.00 45.25 494 MET A N 1
ATOM 3835 C CA . MET A 1 494 ? -44.037 -6.547 6.165 1.00 45.25 494 MET A CA 1
ATOM 3836 C C . MET A 1 494 ? -44.541 -7.981 6.266 1.00 45.25 494 MET A C 1
ATOM 3838 O O . MET A 1 494 ? -45.625 -8.247 5.753 1.00 45.25 494 MET A O 1
ATOM 3842 N N . ASP A 1 495 ? -43.822 -8.841 6.978 1.00 49.53 495 ASP A N 1
ATOM 3843 C CA . ASP A 1 495 ? -44.413 -10.036 7.570 1.00 49.53 495 ASP A CA 1
ATOM 3844 C C . ASP A 1 495 ? -44.280 -9.937 9.090 1.00 49.53 495 ASP A C 1
ATOM 3846 O O . ASP A 1 495 ? -43.190 -9.834 9.653 1.00 49.53 495 ASP A O 1
ATOM 3850 N N . PHE A 1 496 ? -45.450 -9.899 9.720 1.00 45.75 496 PHE A N 1
ATOM 3851 C CA . PHE A 1 496 ? -45.685 -10.128 11.135 1.00 45.75 496 PHE A CA 1
ATOM 3852 C C . PHE A 1 496 ? -45.680 -11.643 11.378 1.00 45.75 496 PHE A C 1
ATOM 3854 O O . PHE A 1 496 ? -46.458 -12.362 10.748 1.00 45.75 496 PHE A O 1
ATOM 3861 N N . SER A 1 497 ? -44.876 -12.114 12.330 1.00 57.66 497 SER A N 1
ATOM 3862 C CA . SER A 1 497 ? -45.173 -13.242 13.231 1.00 57.66 497 SER A CA 1
ATOM 3863 C C . SER A 1 497 ? -44.241 -13.191 14.430 1.00 57.66 497 SER A C 1
ATOM 3865 O O . SER A 1 497 ? -43.021 -13.019 14.208 1.00 57.66 497 SER A O 1
#